Protein 8QK1 (pdb70)

InterPro domains:
  IPR015883 Beta-hexosaminidase, catalytic domain [PF00728] (193-340)
  IPR017853 Glycoside hydrolase superfamily [SSF51445] (142-452)
  IPR038901 Hexosaminidase D-like [PTHR21040] (105-615)

Organism: NCBI:txid6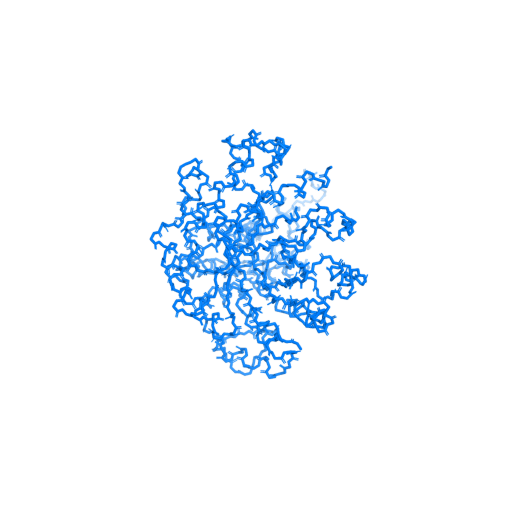8888

Radius of gyration: 25.42 Å; Cα contacts (8 Å, |Δi|>4): 767; chains: 1; bounding box: 53×48×82 Å

Nearest PDB structures (foldseek):
  8qk1-assembly1_A  TM=1.002E+00  e=2.068E-87  Trichuris suis
  5a6b-assembly1_B  TM=6.700E-01  e=1.310E-15  Streptococcus pneumoniae TIGR4
  2epo-assembly1_A  TM=6.679E-01  e=2.924E-15  Streptococcus gordonii
  2epn-assembly1_B  TM=6.528E-01  e=1.457E-14  Streptococcus gordonii
  2epm-assembly1_X-2  TM=6.244E-01  e=1.899E-12  Streptococcus gordonii

Sequence (456 aa):
FIPKRRIVHLDLKGAAPKPQHFRAFFEYFVRIGATGILIEWEDMFPYEGRLSDLRNGDAYSADDVRMILSTADQLRLEVIPLVQTIGHLEWLLKTHKFYSFRENPRNPQSVCVSNAEAVDLVLHLVDQVMAFHKDYGQFVHIGADEREDLLLRHIVNVSKHVKTKYGKNVLMWHDMIANIDASLAEKYDLKNLVEPVLWNYAEDLEAFLPMGIWETFSAMVPYMWGSSAFKGADSPTRYHSNVKHYLENHISWIKQMSTASEKFREFRGLIFTGWQRYDHFAVLCEFLPIGIPSLTVNMLTIRNGRFDASVNDQAISIMQCVTGSDVKGDLYGCRFPGSDIYHHVQLLHEKKGEIEKLLLQQSVQGWLSNIAIDYNMSSPWYMNLIVPDLMTYKNQMIELSLNIRQAMLEMFYENAVDEFLFTYVDPVINHLQRLLDRATAIQRRDEFPVRPFPIK

Secondary structure (DSSP, 8-state):
---SEEEEEEE-SSSPBPGGGHHHHHHHHHHTT--EEEEE-TT-S---GGGGGGS-TTPPPHHHHHHHHHHHHHTT-EEEEB--SSS--HHHHTSSTTGGGEEETTEEEEE-TT-HHHHHHHHHHHHHHHHHHGGG-SEEE------HHHHHHHHHHHHHHHHHHH--EEEEEGGGTSSS-HHHHHHTTGGGTEEEEEE---S-HHHHS-TTHHHHHHTT-SEEEEEEEEES-S-TT--S--HHHHHHHHHHHHHHHHHHGGGSSEEEEEEEEE-SBSSTTSPB---HHHHHHHHHHHHHHHHSSS--HHHHHHHHHHHT--SS--TTS---S--STTHHHHHHHHHHHHHHHHHHHHHHSHHHHHHSSHHHHHS--S-HHHHHHHHHHHHHHHHHHHHHHHHHHHHHHTTB-HHHHHHHHHHHTHHHHHHHHHHHHHHHHHHT----PPSP----

B-factor: mean 44.41, std 16.38, range [14.65, 124.6]

Solvent-accessible surface area: 19582 Å² total; per-residue (Å²): 90,72,0,122,39,31,2,0,0,7,8,5,18,9,8,6,5,56,21,124,37,3,86,41,1,0,81,7,0,68,122,0,17,9,34,0,0,0,0,5,3,10,15,6,1,21,10,116,60,113,2,39,109,12,98,56,84,59,27,3,52,52,122,30,0,50,81,0,1,47,9,0,82,117,35,133,5,97,1,4,2,5,8,13,0,19,7,35,0,3,8,0,0,86,64,164,80,4,92,86,20,25,75,66,72,202,52,21,78,38,1,37,24,79,47,79,87,0,13,68,2,0,32,92,1,0,34,31,2,0,52,58,1,91,109,58,16,94,10,0,0,1,0,5,17,142,200,44,50,66,45,0,46,6,0,27,65,0,0,122,42,0,68,114,124,35,67,22,30,0,0,0,2,24,45,21,2,25,141,25,105,57,77,35,2,113,124,35,55,2,75,86,19,5,8,0,0,1,54,24,37,22,78,68,0,136,72,148,24,87,185,34,16,10,102,57,0,32,77,17,5,17,47,0,0,0,0,0,0,0,4,4,16,43,28,59,72,52,20,20,18,47,10,49,24,2,3,75,0,0,70,16,0,21,65,24,0,60,75,0,30,110,59,12,173,44,5,17,0,0,0,0,0,1,25,2,33,85,39,24,126,26,50,1,0,3,2,13,0,2,2,0,0,2,0,0,0,0,0,7,0,1,98,72,24,155,46,46,79,60,2,17,84,92,0,9,76,25,0,65,11,98,128,53,48,62,2,102,38,98,11,109,47,17,151,15,27,12,19,96,4,15,86,33,0,42,60,0,74,91,30,29,33,62,3,96,56,15,32,134,102,156,27,12,98,47,79,6,30,104,75,0,40,103,73,55,37,19,37,38,156,54,0,70,75,1,21,72,64,0,33,68,44,31,86,68,0,70,106,16,17,118,45,0,85,126,12,0,57,121,12,0,47,114,100,11,0,57,44,1,10,154,41,8,0,50,64,27,26,93,88,0,65,38,10,18,70,79,0,42,23,0,62,176,79,129,144,75,57,134,192,132,33,124,99,223

Foldseek 3Di:
DFFPAEEEEDAPLDQHWDLVCLLQVLVLCVVLPHQAYEYEQQQQACDDDLQNVLHDPNHDDPVSLLVNLVSCVVSNHAYEYEAAQFFLNLSRCVDPSCCVQAPDSVDSTGGNLPPVVNSVVSLVVVVRVCVRCLVGHQEYEHEPPPVLLSVLVSQLVNQCSCCVPRVHAYEYEAPSPLPPDLVVLVVSPVQPGYEYEYEDAFLAVVVVPDPCSLVSVLSRHQEYEYEYELWAPPDQAAAAHQLVRSQSRLLNVLVVCVVNQPSHVGHNYYYHHHHQGNGSVGAGHYRPLRSLLNVSLSSLQSNVSHDDVVSQQVSQVSQPWDPDDGSNDDTHPGDGVLVQLNVLVVVLVVLVVVVVVLCVDPLCVVFVDPCCLPVVDGDLVSLVVNLVVLVVSLVVLVVSLVSNQVSSVVIGDPVNSVRCCVRRRVVSNVVSVSSSVSSVSSNVDDDDDDDDDDDD

Structure (mmCIF, N/CA/C/O backbone):
data_8QK1
#
_entry.id   8QK1
#
_cell.length_a   96.118
_cell.length_b   59.044
_cell.length_c   105.977
_cell.angle_alpha   90.000
_cell.angle_beta   114.486
_cell.angle_gamma   90.000
#
_symmetry.space_group_name_H-M   'C 1 2 1'
#
loop_
_entity.id
_entity.type
_entity.pdbx_description
1 polymer beta-N-acetylhexosaminidase
2 non-polymer 'ZINC ION'
3 water water
#
loop_
_atom_site.group_PDB
_atom_site.id
_atom_site.type_symbol
_atom_site.label_atom_id
_atom_site.label_alt_id
_atom_site.label_comp_id
_atom_site.label_asym_id
_atom_site.label_entity_id
_atom_site.label_seq_id
_atom_site.pdbx_PDB_ins_code
_atom_site.Cartn_x
_atom_site.Cartn_y
_atom_site.Cartn_z
_atom_site.occupancy
_atom_site.B_iso_or_equiv
_atom_site.auth_seq_id
_atom_site.auth_comp_id
_atom_site.auth_asym_id
_atom_site.auth_atom_id
_atom_site.pdbx_PDB_model_num
ATOM 1 N N . PHE A 1 54 ? -1.983 -26.175 33.242 1.000 48.946 54 PHE A N 1
ATOM 2 C CA . PHE A 1 54 ? -1.611 -24.982 34.061 1.000 60.099 54 PHE A CA 1
ATOM 3 C C . PHE A 1 54 ? -2.506 -23.781 33.789 1.000 59.631 54 PHE A C 1
ATOM 4 O O . PHE A 1 54 ? -2.507 -23.227 32.693 1.000 60.491 54 PHE A O 1
ATOM 12 N N . ILE A 1 55 ? -3.177 -23.325 34.840 1.000 52.207 55 ILE A N 1
ATOM 13 C CA . ILE A 1 55 ? -3.980 -22.136 34.722 1.000 56.335 55 ILE A CA 1
ATOM 14 C C . ILE A 1 55 ? -3.388 -21.094 35.654 1.000 52.566 55 ILE A C 1
ATOM 15 O O . ILE A 1 55 ? -3.248 -21.335 36.830 1.000 51.399 55 ILE A O 1
ATOM 20 N N . PRO A 1 56 ? -2.984 -19.918 35.148 1.000 50.605 56 PRO A N 1
ATOM 21 C CA . PRO A 1 56 ? -2.578 -18.835 36.016 1.000 48.042 56 PRO A CA 1
ATOM 22 C C . PRO A 1 56 ? -3.723 -18.419 36.927 1.000 42.406 56 PRO A C 1
ATOM 23 O O . PRO A 1 56 ? -4.865 -18.224 36.502 1.000 30.556 56 PRO A O 1
ATOM 27 N N . LYS A 1 57 ? -3.371 -18.260 38.199 1.000 43.663 57 LYS A N 1
ATOM 28 C CA . LYS A 1 57 ? -4.373 -17.948 39.193 1.000 50.256 57 LYS A CA 1
ATOM 29 C C . LYS A 1 57 ? -4.625 -16.458 39.192 1.000 53.284 57 LYS A C 1
ATOM 30 O O . LYS A 1 57 ? -5.717 -16.063 39.568 1.000 52.512 57 LYS A O 1
ATOM 36 N N . ARG A 1 58 ? -3.577 -15.675 38.857 1.000 53.067 58 ARG A N 1
ATOM 37 C CA . ARG A 1 58 ? -3.699 -14.240 38.666 1.000 41.986 58 ARG A CA 1
ATOM 38 C C . ARG A 1 58 ? -3.730 -13.937 37.172 1.000 39.272 58 ARG A C 1
ATOM 39 O O . ARG A 1 58 ? -2.779 -14.287 36.445 1.000 36.372 58 ARG A O 1
ATOM 47 N N . ARG A 1 59 ? -4.858 -13.341 36.737 1.000 37.257 59 ARG A N 1
ATOM 48 C CA . ARG A 1 59 ? -5.033 -12.947 35.346 1.000 38.997 59 ARG A CA 1
ATOM 49 C C . ARG A 1 59 ? -5.350 -11.455 35.294 1.000 37.371 59 ARG A C 1
ATOM 50 O O . ARG A 1 59 ? -6.477 -11.067 35.597 1.000 29.520 59 ARG A O 1
ATOM 58 N N . ILE A 1 60 ? -4.338 -10.640 34.929 1.000 36.114 60 ILE A N 1
ATOM 59 C CA . ILE A 1 60 ? -4.402 -9.192 35.118 1.000 33.049 60 ILE A CA 1
ATOM 60 C C . ILE A 1 60 ? -4.531 -8.466 33.771 1.000 37.746 60 ILE A C 1
ATOM 61 O O . ILE A 1 60 ? -3.729 -8.596 32.832 1.000 36.544 60 ILE A O 1
ATOM 66 N N . VAL A 1 61 ? -5.554 -7.616 33.710 1.000 32.638 61 VAL A N 1
ATOM 67 C CA . VAL A 1 61 ? -5.823 -6.830 32.526 1.000 32.962 61 VAL A CA 1
ATOM 68 C C . VAL A 1 61 ? -5.084 -5.490 32.598 1.000 33.250 61 VAL A C 1
ATOM 69 O O . VAL A 1 61 ? -5.479 -4.669 33.411 1.000 38.245 61 VAL A O 1
ATOM 73 N N . HIS A 1 62 ? -4.102 -5.221 31.726 1.000 27.675 62 HIS A N 1
ATOM 74 C CA . HIS A 1 62 ? -3.488 -3.900 31.690 1.000 29.794 62 HIS A CA 1
ATOM 75 C C . HIS A 1 62 ? -4.462 -2.777 31.275 1.000 30.145 62 HIS A C 1
ATOM 76 O O . HIS A 1 62 ? -5.183 -2.911 30.297 1.000 31.435 62 HIS A O 1
ATOM 83 N N . LEU A 1 63 ? -4.504 -1.667 32.037 1.000 25.834 63 LEU A N 1
ATOM 84 C CA . LEU A 1 63 ? -5.142 -0.434 31.603 1.000 28.579 63 LEU A CA 1
ATOM 85 C C . LEU A 1 63 ? -4.118 0.699 31.408 1.000 23.828 63 LEU A C 1
ATOM 86 O O . LEU A 1 63 ? -3.625 1.243 32.373 1.000 20.520 63 LEU A O 1
ATOM 91 N N . ASP A 1 64 ? -3.745 0.968 30.144 1.000 27.068 64 ASP A N 1
ATOM 92 C CA . ASP A 1 64 ? -2.781 1.982 29.727 1.000 25.209 64 ASP A CA 1
ATOM 93 C C . ASP A 1 64 ? -3.421 3.342 29.466 1.000 25.387 64 ASP A C 1
ATOM 94 O O . ASP A 1 64 ? -4.034 3.511 28.455 1.000 23.086 64 ASP A O 1
ATOM 99 N N . LEU A 1 65 ? -3.148 4.356 30.295 1.000 30.107 65 LEU A N 1
ATOM 100 C CA . LEU A 1 65 ? -3.857 5.629 30.219 1.000 27.380 65 LEU A CA 1
ATOM 101 C C . LEU A 1 65 ? -2.975 6.728 29.559 1.000 28.025 65 LEU A C 1
ATOM 102 O O . LEU A 1 65 ? -3.279 7.922 29.651 1.000 32.925 65 LEU A O 1
ATOM 107 N N . LYS A 1 66 ? -1.871 6.347 28.860 1.000 31.385 66 LYS A N 1
ATOM 108 C CA . LYS A 1 66 ? -1.027 7.272 28.068 1.000 30.361 66 LYS A CA 1
ATOM 109 C C . LYS A 1 66 ? -1.878 7.997 27.020 1.000 36.082 66 LYS A C 1
ATOM 110 O O . LYS A 1 66 ? -1.487 8.999 26.374 1.000 36.343 66 LYS A O 1
ATOM 116 N N . GLY A 1 67 ? -3.048 7.410 26.774 1.000 34.995 67 GLY A N 1
ATOM 117 C CA . GLY A 1 67 ? -4.015 8.020 25.873 1.000 38.226 67 GLY A CA 1
ATOM 118 C C . GLY A 1 67 ? -5.327 7.266 25.882 1.000 31.246 67 GLY A C 1
ATOM 119 O O . GLY A 1 67 ? -5.412 6.186 26.434 1.000 37.143 67 GLY A O 1
ATOM 120 N N . ALA A 1 68 ? -6.351 7.851 25.289 1.000 39.731 68 ALA A N 1
ATOM 121 C CA . ALA A 1 68 ? -7.702 7.278 25.218 1.000 36.963 68 ALA A CA 1
ATOM 122 C C . ALA A 1 68 ? -8.108 6.696 26.568 1.000 30.775 68 ALA A C 1
ATOM 123 O O . ALA A 1 68 ? -8.410 5.524 26.716 1.000 37.163 68 ALA A O 1
ATOM 125 N N . ALA A 1 69 ? -8.060 7.561 27.555 1.000 32.356 69 ALA A N 1
ATOM 126 C CA . ALA A 1 69 ? -8.277 7.219 28.949 1.000 30.433 69 ALA A CA 1
ATOM 127 C C . ALA A 1 69 ? -9.746 7.417 29.219 1.000 29.982 69 ALA A C 1
ATOM 128 O O . ALA A 1 69 ? -10.199 8.541 28.970 1.000 25.639 69 ALA A O 1
ATOM 130 N N . PRO A 1 70 ? -10.469 6.382 29.704 1.000 27.186 70 PRO A N 1
ATOM 131 C CA . PRO A 1 70 ? -11.923 6.471 29.800 1.000 29.652 70 PRO A CA 1
ATOM 132 C C . PRO A 1 70 ? -12.229 7.596 30.766 1.000 33.151 70 PRO A C 1
ATOM 133 O O . PRO A 1 70 ? -11.401 7.938 31.632 1.000 23.322 70 PRO A O 1
ATOM 137 N N . LYS A 1 71 ? -13.423 8.170 30.570 1.000 38.665 71 LYS A N 1
ATOM 138 C CA . LYS A 1 71 ? -14.035 9.004 31.579 1.000 37.709 71 LYS A CA 1
ATOM 139 C C . LYS A 1 71 ? -14.423 8.162 32.781 1.000 36.412 71 LYS A C 1
ATOM 140 O O . LYS A 1 71 ? -14.630 6.961 32.684 1.000 31.187 71 LYS A O 1
ATOM 146 N N . PRO A 1 72 ? -14.352 8.757 33.978 1.000 37.688 72 PRO A N 1
ATOM 147 C CA . PRO A 1 72 ? -14.272 7.974 35.205 1.000 35.167 72 PRO A CA 1
ATOM 148 C C . PRO A 1 72 ? -15.522 7.162 35.549 1.000 34.836 72 PRO A C 1
ATOM 149 O O . PRO A 1 72 ? -15.455 6.026 36.011 1.000 40.608 72 PRO A O 1
ATOM 153 N N . GLN A 1 73 ? -16.684 7.649 35.186 1.000 35.294 73 GLN A N 1
ATOM 154 C CA . GLN A 1 73 ? -17.887 6.895 35.519 1.000 37.461 73 GLN A CA 1
ATOM 155 C C . GLN A 1 73 ? -17.988 5.564 34.750 1.000 39.824 73 GLN A C 1
ATOM 156 O O . GLN A 1 73 ? -18.923 4.780 34.952 1.000 36.686 73 GLN A O 1
ATOM 162 N N . HIS A 1 74 ? -17.060 5.282 33.827 1.000 33.274 74 HIS A N 1
ATOM 163 C CA . HIS A 1 74 ? -17.229 4.110 33.000 1.000 26.576 74 HIS A CA 1
ATOM 164 C C . HIS A 1 74 ? -16.293 2.986 33.378 1.000 24.444 74 HIS A C 1
ATOM 165 O O . HIS A 1 74 ? -16.219 1.988 32.670 1.000 25.488 74 HIS A O 1
ATOM 172 N N . PHE A 1 75 ? -15.606 3.095 34.513 1.000 30.772 75 PHE A N 1
ATOM 173 C CA . PHE A 1 75 ? -14.717 2.005 34.865 1.000 28.700 75 PHE A CA 1
ATOM 174 C C . PHE A 1 75 ? -15.525 0.851 35.446 1.000 34.815 75 PHE A C 1
ATOM 175 O O . PHE A 1 75 ? -15.125 -0.301 35.305 1.000 44.940 75 PHE A O 1
ATOM 183 N N . ARG A 1 76 ? -16.661 1.149 36.096 1.000 37.291 76 ARG A N 1
ATOM 184 C CA . ARG A 1 76 ? -17.441 0.101 36.715 1.000 33.310 76 ARG A CA 1
ATOM 185 C C . ARG A 1 76 ? -17.856 -0.925 35.682 1.000 30.785 76 ARG A C 1
ATOM 186 O O . ARG A 1 76 ? -17.553 -2.115 35.828 1.000 25.635 76 ARG A O 1
ATOM 194 N N . ALA A 1 77 ? -18.481 -0.410 34.623 1.000 30.751 77 ALA A N 1
ATOM 195 C CA . ALA A 1 77 ? -18.850 -1.237 33.485 1.000 32.919 77 ALA A CA 1
ATOM 196 C C . ALA A 1 77 ? -17.688 -2.132 33.061 1.000 31.497 77 ALA A C 1
ATOM 197 O O . ALA A 1 77 ? -17.818 -3.335 32.921 1.000 31.891 77 ALA A O 1
ATOM 199 N N . PHE A 1 78 ? -16.513 -1.532 32.871 1.000 33.563 78 PHE A N 1
ATOM 200 C CA . PHE A 1 78 ? -15.370 -2.267 32.326 1.000 30.019 78 PHE A CA 1
ATOM 201 C C . PHE A 1 78 ? -14.981 -3.382 33.275 1.000 30.751 78 PHE A C 1
ATOM 202 O O . PHE A 1 78 ? -14.633 -4.488 32.851 1.000 29.162 78 PHE A O 1
ATOM 210 N N . PHE A 1 79 ? -14.939 -2.989 34.552 1.000 33.488 79 PHE A N 1
ATOM 211 C CA . PHE A 1 79 ? -14.480 -3.854 35.621 1.000 41.201 79 PHE A CA 1
ATOM 212 C C . PHE A 1 79 ? -15.412 -5.037 35.810 1.000 33.991 79 PHE A C 1
ATOM 213 O O . PHE A 1 79 ? -14.914 -6.148 35.914 1.000 31.440 79 PHE A O 1
ATOM 221 N N . GLU A 1 80 ? -16.719 -4.775 35.856 1.000 32.320 80 GLU A N 1
ATOM 222 C CA . GLU A 1 80 ? -17.743 -5.837 35.870 1.000 37.599 80 GLU A CA 1
ATOM 223 C C . GLU A 1 80 ? -17.582 -6.794 34.680 1.000 41.461 80 GLU A C 1
ATOM 224 O O . GLU A 1 80 ? -17.748 -8.010 34.859 1.000 42.698 80 GLU A O 1
ATOM 230 N N . TYR A 1 81 ? -17.206 -6.260 33.489 1.000 35.541 81 TYR A N 1
ATOM 231 C CA . TYR A 1 81 ? -16.978 -7.119 32.341 1.000 30.361 81 TYR A CA 1
ATOM 232 C C . TYR A 1 81 ? -15.720 -7.915 32.638 1.000 30.604 81 TYR A C 1
ATOM 233 O O . TYR A 1 81 ? -15.629 -9.106 32.319 1.000 33.811 81 TYR A O 1
ATOM 242 N N . PHE A 1 82 ? -14.787 -7.312 33.380 1.000 34.116 82 PHE A N 1
ATOM 243 C CA . PHE A 1 82 ? -13.520 -8.002 33.546 1.000 39.691 82 PHE A CA 1
ATOM 244 C C . PHE A 1 82 ? -13.708 -9.200 34.457 1.000 37.164 82 PHE A C 1
ATOM 245 O O . PHE A 1 82 ? -12.939 -10.143 34.347 1.000 46.182 82 PHE A O 1
ATOM 253 N N . VAL A 1 83 ? -14.666 -9.105 35.392 1.000 42.338 83 VAL A N 1
ATOM 254 C CA . VAL A 1 83 ? -15.035 -10.168 36.326 1.000 38.924 83 VAL A CA 1
ATOM 255 C C . VAL A 1 83 ? -15.758 -11.246 35.522 1.000 39.092 83 VAL A C 1
ATOM 256 O O . VAL A 1 83 ? -15.395 -12.401 35.594 1.000 38.145 83 VAL A O 1
ATOM 260 N N . ARG A 1 84 ? -16.630 -10.814 34.622 1.000 39.164 84 ARG A N 1
ATOM 261 C CA . ARG A 1 84 ? -17.504 -11.697 33.895 1.000 45.068 84 ARG A CA 1
ATOM 262 C C . ARG A 1 84 ? -16.709 -12.554 32.919 1.000 46.328 84 ARG A C 1
ATOM 263 O O . ARG A 1 84 ? -17.227 -13.567 32.455 1.000 48.020 84 ARG A O 1
ATOM 271 N N . ILE A 1 85 ? -15.438 -12.216 32.667 1.000 42.038 85 ILE A N 1
ATOM 272 C CA . ILE A 1 85 ? -14.623 -13.056 31.809 1.000 35.494 85 ILE A CA 1
ATOM 273 C C . ILE A 1 85 ? -13.551 -13.738 32.607 1.000 31.732 85 ILE A C 1
ATOM 274 O O . ILE A 1 85 ? -12.707 -14.387 32.027 1.000 45.538 85 ILE A O 1
ATOM 279 N N . GLY A 1 86 ? -13.518 -13.538 33.919 1.000 34.237 86 GLY A N 1
ATOM 280 C CA . GLY A 1 86 ? -12.572 -14.278 34.746 1.000 38.469 86 GLY A CA 1
ATOM 281 C C . GLY A 1 86 ? -11.192 -13.620 34.888 1.000 44.039 86 GLY A C 1
ATOM 282 O O . GLY A 1 86 ? -10.152 -14.277 34.912 1.000 46.424 86 GLY A O 1
ATOM 283 N N . ALA A 1 87 ? -11.180 -12.296 35.023 1.000 45.192 87 ALA A N 1
ATOM 284 C CA . ALA A 1 87 ? -9.968 -11.588 35.389 1.000 48.637 87 ALA A CA 1
ATOM 285 C C . ALA A 1 87 ? -9.932 -11.507 36.897 1.000 41.147 87 ALA A C 1
ATOM 286 O O . ALA A 1 87 ? -10.964 -11.270 37.503 1.000 42.592 87 ALA A O 1
ATOM 288 N N . THR A 1 88 ? -8.743 -11.606 37.469 1.000 36.252 88 THR A N 1
ATOM 289 C CA . THR A 1 88 ? -8.638 -11.509 38.913 1.000 36.580 88 THR A CA 1
ATOM 290 C C . THR A 1 88 ? -8.266 -10.091 39.333 1.000 39.876 88 THR A C 1
ATOM 291 O O . THR A 1 88 ? -8.333 -9.727 40.523 1.000 32.359 88 THR A O 1
ATOM 295 N N . GLY A 1 89 ? -7.822 -9.297 38.349 1.000 43.114 89 GLY A N 1
ATOM 296 C CA . GLY A 1 89 ? -7.211 -8.015 38.684 1.000 41.880 89 GLY A CA 1
ATOM 297 C C . GLY A 1 89 ? -6.853 -7.175 37.473 1.000 32.042 89 GLY A C 1
ATOM 298 O O . GLY A 1 89 ? -7.054 -7.567 36.334 1.000 32.139 89 GLY A O 1
ATOM 299 N N . ILE A 1 90 ? -6.299 -6.014 37.760 1.000 31.434 90 ILE A N 1
ATOM 300 C CA . ILE A 1 90 ? -5.991 -5.024 36.745 1.000 28.327 90 ILE A CA 1
ATOM 301 C C . ILE A 1 90 ? -4.674 -4.380 37.141 1.000 30.177 90 ILE A C 1
ATOM 302 O O . ILE A 1 90 ? -4.297 -4.293 38.346 1.000 24.678 90 ILE A O 1
ATOM 307 N N . LEU A 1 91 ? -4.097 -3.791 36.103 1.000 25.576 91 LEU A N 1
ATOM 308 C CA . LEU A 1 91 ? -2.800 -3.168 36.231 1.000 28.495 91 LEU A CA 1
ATOM 309 C C . LEU A 1 91 ? -2.954 -1.757 35.737 1.000 24.325 91 LEU A C 1
ATOM 310 O O . LEU A 1 91 ? -3.165 -1.604 34.572 1.000 30.859 91 LEU A O 1
ATOM 315 N N . ILE A 1 92 ? -2.862 -0.741 36.577 1.000 27.947 92 ILE A N 1
ATOM 316 C CA . ILE A 1 92 ? -3.240 0.575 36.113 1.000 28.131 92 ILE A CA 1
ATOM 317 C C . ILE A 1 92 ? -1.989 1.384 35.884 1.000 29.605 92 ILE A C 1
ATOM 318 O O . ILE A 1 92 ? -1.303 1.688 36.828 1.000 34.811 92 ILE A O 1
ATOM 323 N N . GLU A 1 93 ? -1.782 1.817 34.642 1.000 31.088 93 GLU A N 1
ATOM 324 C CA . GLU A 1 93 ? -0.728 2.751 34.318 1.000 31.476 93 GLU A CA 1
ATOM 325 C C . GLU A 1 93 ? -1.350 4.106 34.019 1.000 33.051 93 GLU A C 1
ATOM 326 O O . GLU A 1 93 ? -1.812 4.370 32.913 1.000 34.106 93 GLU A O 1
ATOM 332 N N . TRP A 1 94 ? -1.419 4.899 35.079 1.000 29.744 94 TRP A N 1
ATOM 333 C CA . TRP A 1 94 ? -1.976 6.230 35.097 1.000 30.248 94 TRP A CA 1
ATOM 334 C C . TRP A 1 94 ? -1.271 7.200 34.169 1.000 34.313 94 TRP A C 1
ATOM 335 O O . TRP A 1 94 ? -1.932 8.196 33.785 1.000 37.043 94 TRP A O 1
ATOM 346 N N . GLU A 1 95 ? 0.060 7.005 33.991 1.000 30.583 95 GLU A N 1
ATOM 347 C CA . GLU A 1 95 ? 0.921 7.956 33.278 1.000 32.649 95 GLU A CA 1
ATOM 348 C C . GLU A 1 95 ? 0.611 9.372 33.780 1.000 29.207 95 GLU A C 1
ATOM 349 O O . GLU A 1 95 ? 0.883 9.655 34.930 1.000 32.075 95 GLU A O 1
ATOM 355 N N . ASP A 1 96 ? 0.020 10.238 32.934 1.000 24.623 96 ASP A N 1
ATOM 356 C CA . ASP A 1 96 ? -0.152 11.643 33.215 1.000 26.887 96 ASP A CA 1
ATOM 357 C C . ASP A 1 96 ? -1.586 11.901 33.667 1.000 23.623 96 ASP A C 1
ATOM 358 O O . ASP A 1 96 ? -2.016 13.055 33.744 1.000 18.825 96 ASP A O 1
ATOM 363 N N . MET A 1 97 ? -2.342 10.836 33.955 1.000 27.225 97 MET A N 1
ATOM 364 C CA . MET A 1 97 ? -3.756 11.049 34.201 1.000 28.001 97 MET A CA 1
ATOM 365 C C . MET A 1 97 ? -4.065 11.034 35.690 1.000 32.469 97 MET A C 1
ATOM 366 O O . MET A 1 97 ? -5.151 11.444 36.087 1.000 28.257 97 MET A O 1
ATOM 371 N N . PHE A 1 98 ? -3.057 10.712 36.511 1.000 30.101 98 PHE A N 1
ATOM 372 C CA . PHE A 1 98 ? -3.241 10.713 37.959 1.000 33.823 98 PHE A CA 1
ATOM 373 C C . PHE A 1 98 ? -3.356 12.125 38.534 1.000 35.622 98 PHE A C 1
ATOM 374 O O . PHE A 1 98 ? -2.698 13.056 38.074 1.000 36.707 98 PHE A O 1
ATOM 382 N N . PRO A 1 99 ? -4.097 12.316 39.647 1.000 36.765 99 PRO A N 1
ATOM 383 C CA . PRO A 1 99 ? -4.137 13.615 40.338 1.000 34.817 99 PRO A CA 1
ATOM 384 C C . PRO A 1 99 ? -2.821 13.917 41.048 1.000 31.125 99 PRO A C 1
ATOM 385 O O . PRO A 1 99 ? -2.740 13.838 42.237 1.000 32.354 99 PRO A O 1
ATOM 389 N N . TYR A 1 100 ? -1.748 14.159 40.310 1.000 39.435 100 TYR A N 1
ATOM 390 C CA . TYR A 1 100 ? -0.467 14.446 40.932 1.000 37.609 100 TYR A CA 1
ATOM 391 C C . TYR A 1 100 ? -0.484 15.797 41.652 1.000 35.807 100 TYR A C 1
ATOM 392 O O . TYR A 1 100 ? -1.279 16.684 41.312 1.000 34.799 100 TYR A O 1
ATOM 401 N N . GLU A 1 101 ? 0.377 15.920 42.678 1.000 30.352 101 GLU A N 1
ATOM 402 C CA . GLU A 1 101 ? 0.412 17.129 43.486 1.000 40.316 101 GLU A CA 1
ATOM 403 C C . GLU A 1 101 ? 1.842 17.539 43.815 1.000 46.059 101 GLU A C 1
ATOM 404 O O . GLU A 1 101 ? 2.799 16.800 43.522 1.000 35.404 101 GLU A O 1
ATOM 410 N N . GLY A 1 102 ? 1.949 18.736 44.418 1.000 42.214 102 GLY A N 1
ATOM 411 C CA . GLY A 1 102 ? 3.244 19.335 44.650 1.000 39.952 102 GLY A CA 1
ATOM 412 C C . GLY A 1 102 ? 3.954 19.629 43.343 1.000 35.623 102 GLY A C 1
ATOM 413 O O . GLY A 1 102 ? 3.307 20.206 42.471 1.000 39.644 102 GLY A O 1
ATOM 414 N N . ARG A 1 103 ? 5.227 19.170 43.248 1.000 34.291 103 ARG A N 1
ATOM 415 C CA . ARG A 1 103 ? 6.121 19.421 42.122 1.000 41.757 103 ARG A CA 1
ATOM 416 C C . ARG A 1 103 ? 5.687 18.720 40.820 1.000 42.097 103 ARG A C 1
ATOM 417 O O . ARG A 1 103 ? 6.186 19.038 39.746 1.000 44.353 103 ARG A O 1
ATOM 425 N N . LEU A 1 104 ? 4.752 17.766 40.913 1.000 45.565 104 LEU A N 1
ATOM 426 C CA . LEU A 1 104 ? 4.359 16.944 39.788 1.000 36.415 104 LEU A CA 1
ATOM 427 C C . LEU A 1 104 ? 3.041 17.438 39.229 1.000 34.259 104 LEU A C 1
ATOM 428 O O . LEU A 1 104 ? 2.633 16.964 38.177 1.000 32.690 104 LEU A O 1
ATOM 433 N N . SER A 1 105 ? 2.427 18.409 39.926 1.000 35.851 105 SER A N 1
ATOM 434 C CA . SER A 1 105 ? 1.108 18.936 39.571 1.000 44.791 105 SER A CA 1
ATOM 435 C C . SER A 1 105 ? 1.124 19.451 38.133 1.000 44.029 105 SER A C 1
ATOM 436 O O . SER A 1 105 ? 0.089 19.515 37.497 1.000 41.480 105 SER A O 1
ATOM 439 N N . ASP A 1 106 ? 2.312 19.880 37.672 1.000 50.403 106 ASP A N 1
ATOM 440 C CA . ASP A 1 106 ? 2.456 20.684 36.473 1.000 47.369 106 ASP A CA 1
ATOM 441 C C . ASP A 1 106 ? 2.554 19.751 35.268 1.000 49.153 106 ASP A C 1
ATOM 442 O O . ASP A 1 106 ? 2.168 20.110 34.163 1.000 47.691 106 ASP A O 1
ATOM 447 N N . LEU A 1 107 ? 3.044 18.535 35.483 1.000 41.070 107 LEU A N 1
ATOM 448 C CA . LEU A 1 107 ? 3.137 17.591 34.401 1.000 34.404 107 LEU A CA 1
ATOM 449 C C . LEU A 1 107 ? 1.934 16.672 34.330 1.000 42.570 107 LEU A C 1
ATOM 450 O O . LEU A 1 107 ? 2.065 15.580 33.789 1.000 54.271 107 LEU A O 1
ATOM 455 N N . ARG A 1 108 ? 0.751 17.193 34.717 1.000 45.615 108 ARG A N 1
ATOM 456 C CA . ARG A 1 108 ? -0.507 16.465 34.634 1.000 39.999 108 ARG A CA 1
ATOM 457 C C . ARG A 1 108 ? -1.294 16.753 33.372 1.000 42.975 108 ARG A C 1
ATOM 458 O O . ARG A 1 108 ? -1.617 17.885 33.076 1.000 46.746 108 ARG A O 1
ATOM 466 N N . ASN A 1 109 ? -1.773 15.707 32.717 1.000 39.223 109 ASN A N 1
ATOM 467 C CA . ASN A 1 109 ? -2.771 15.927 31.702 1.000 28.895 109 ASN A CA 1
ATOM 468 C C . ASN A 1 109 ? -3.845 16.871 32.212 1.000 30.413 109 ASN A C 1
ATOM 469 O O . ASN A 1 109 ? -4.320 16.805 33.349 1.000 35.850 109 ASN A O 1
ATOM 474 N N . GLY A 1 110 ? -4.256 17.733 31.300 1.000 33.246 110 GLY A N 1
ATOM 475 C CA . GLY A 1 110 ? -5.307 18.700 31.536 1.000 32.107 110 GLY A CA 1
ATOM 476 C C . GLY A 1 110 ? -6.642 18.054 31.857 1.000 38.795 110 GLY A C 1
ATOM 477 O O . GLY A 1 110 ? -7.487 18.705 32.466 1.000 41.247 110 GLY A O 1
ATOM 478 N N . ASP A 1 111 ? -6.827 16.786 31.435 1.000 45.030 111 ASP A N 1
ATOM 479 C CA . ASP A 1 111 ? -8.096 16.080 31.614 1.000 38.100 111 ASP A CA 1
ATOM 480 C C . ASP A 1 111 ? -7.951 15.045 32.716 1.000 34.103 111 ASP A C 1
ATOM 481 O O . ASP A 1 111 ? -8.727 14.080 32.737 1.000 24.766 111 ASP A O 1
ATOM 486 N N . ALA A 1 112 ? -6.930 15.305 33.568 1.000 33.432 112 ALA A N 1
ATOM 487 C CA . ALA A 1 112 ? -6.432 14.370 34.564 1.000 29.329 112 ALA A CA 1
ATOM 488 C C . ALA A 1 112 ? -7.560 14.063 35.538 1.000 25.267 112 ALA A C 1
ATOM 489 O O . ALA A 1 112 ? -8.410 14.899 35.800 1.000 32.829 112 ALA A O 1
ATOM 491 N N . TYR A 1 113 ? -7.506 12.866 36.092 1.000 25.407 113 TYR A N 1
ATOM 492 C CA . TYR A 1 113 ? -8.489 12.368 37.032 1.000 28.176 113 TYR A CA 1
ATOM 493 C C . TYR A 1 113 ? -8.338 13.018 38.411 1.000 31.585 113 TYR A C 1
ATOM 494 O O . TYR A 1 113 ? -7.238 13.103 38.946 1.000 34.227 113 TYR A O 1
ATOM 503 N N . SER A 1 114 ? -9.476 13.357 39.051 1.000 36.815 114 SER A N 1
ATOM 504 C CA . SER A 1 114 ? -9.475 13.879 40.410 1.000 33.844 114 SER A CA 1
ATOM 505 C C . SER A 1 114 ? -9.135 12.787 41.410 1.000 32.575 114 SER A C 1
ATOM 506 O O . SER A 1 114 ? -9.327 11.590 41.170 1.000 28.561 114 SER A O 1
ATOM 509 N N . ALA A 1 115 ? -8.620 13.266 42.541 1.000 37.546 115 ALA A N 1
ATOM 510 C CA . ALA A 1 115 ? -8.611 12.501 43.782 1.000 36.696 115 ALA A CA 1
ATOM 511 C C . ALA A 1 115 ? -9.931 11.708 44.043 1.000 31.045 115 ALA A C 1
ATOM 512 O O . ALA A 1 115 ? -9.918 10.479 44.298 1.000 25.372 115 ALA A O 1
ATOM 514 N N . ASP A 1 116 ? -11.100 12.354 43.937 1.000 32.087 116 ASP A N 1
ATOM 515 C CA . ASP A 1 116 ? -12.375 11.691 44.212 1.000 31.240 116 ASP A CA 1
ATOM 516 C C . ASP A 1 116 ? -12.609 10.603 43.181 1.000 32.507 116 ASP A C 1
ATOM 517 O O . ASP A 1 116 ? -13.011 9.511 43.553 1.000 41.660 116 ASP A O 1
ATOM 522 N N . ASP A 1 117 ? -12.174 10.827 41.938 1.000 33.147 117 ASP A N 1
ATOM 523 C CA . ASP A 1 117 ? -12.257 9.774 40.934 1.000 33.042 117 ASP A CA 1
ATOM 524 C C . ASP A 1 117 ? -11.371 8.584 41.261 1.000 31.188 117 ASP A C 1
ATOM 525 O O . ASP A 1 117 ? -11.831 7.437 41.227 1.000 43.617 117 ASP A O 1
ATOM 530 N N . VAL A 1 118 ? -10.086 8.826 41.471 1.000 26.594 118 VAL A N 1
ATOM 531 C CA . VAL A 1 118 ? -9.180 7.719 41.740 1.000 30.717 118 VAL A CA 1
ATOM 532 C C . VAL A 1 118 ? -9.683 6.877 42.939 1.000 39.467 118 VAL A C 1
ATOM 533 O O . VAL A 1 118 ? -9.606 5.643 42.905 1.000 39.717 118 VAL A O 1
ATOM 537 N N . ARG A 1 119 ? -10.199 7.531 44.010 1.000 45.942 119 ARG A N 1
ATOM 538 C CA . ARG A 1 119 ? -10.625 6.838 45.226 1.000 45.406 119 ARG A CA 1
ATOM 539 C C . ARG A 1 119 ? -11.833 5.973 44.869 1.000 41.873 119 ARG A C 1
ATOM 540 O O . ARG A 1 119 ? -12.003 4.887 45.411 1.000 37.363 119 ARG A O 1
ATOM 542 N N . MET A 1 120 ? -12.636 6.409 43.896 1.000 34.665 120 MET A N 1
ATOM 543 C CA . MET A 1 120 ? -13.857 5.684 43.557 1.000 33.517 120 MET A CA 1
ATOM 544 C C . MET A 1 120 ? -13.514 4.526 42.609 1.000 30.398 120 MET A C 1
ATOM 545 O O . MET A 1 120 ? -14.170 3.474 42.543 1.000 36.366 120 MET A O 1
ATOM 550 N N . ILE A 1 121 ? -12.453 4.714 41.859 1.000 27.445 121 ILE A N 1
ATOM 551 C CA . ILE A 1 121 ? -12.086 3.694 40.908 1.000 30.203 121 ILE A CA 1
ATOM 552 C C . ILE A 1 121 ? -11.606 2.499 41.692 1.000 28.715 121 ILE A C 1
ATOM 553 O O . ILE A 1 121 ? -11.953 1.367 41.371 1.000 37.882 121 ILE A O 1
ATOM 558 N N . LEU A 1 122 ? -10.820 2.761 42.730 1.000 33.358 122 LEU A N 1
ATOM 559 C CA . LEU A 1 122 ? -10.122 1.669 43.398 1.000 36.696 122 LEU A CA 1
ATOM 560 C C . LEU A 1 122 ? -11.084 0.920 44.304 1.000 31.781 122 LEU A C 1
ATOM 561 O O . LEU A 1 122 ? -10.942 -0.298 44.466 1.000 33.879 122 LEU A O 1
ATOM 566 N N . SER A 1 123 ? -12.059 1.678 44.827 1.000 34.780 123 SER A N 1
ATOM 567 C CA . SER A 1 123 ? -13.135 1.184 45.695 1.000 37.151 123 SER A CA 1
ATOM 568 C C . SER A 1 123 ? -13.974 0.237 44.870 1.000 34.742 123 SER A C 1
ATOM 569 O O . SER A 1 123 ? -14.327 -0.847 45.367 1.000 27.390 123 SER A O 1
ATOM 572 N N . THR A 1 124 ? -14.233 0.679 43.609 1.000 30.322 124 THR A N 1
ATOM 573 C CA . THR A 1 124 ? -15.101 -0.101 42.751 1.000 30.008 124 THR A CA 1
ATOM 574 C C . THR A 1 124 ? -14.384 -1.394 42.371 1.000 34.734 124 THR A C 1
ATOM 575 O O . THR A 1 124 ? -14.891 -2.514 42.460 1.000 36.549 124 THR A O 1
ATOM 579 N N . ALA A 1 125 ? -13.114 -1.253 42.053 1.000 38.853 125 ALA A N 1
ATOM 580 C CA . ALA A 1 125 ? -12.292 -2.429 41.861 1.000 38.909 125 ALA A CA 1
ATOM 581 C C . ALA A 1 125 ? -12.386 -3.340 43.076 1.000 40.912 125 ALA A C 1
ATOM 582 O O . ALA A 1 125 ? -12.564 -4.545 42.921 1.000 38.903 125 ALA A O 1
ATOM 584 N N . ASP A 1 126 ? -12.155 -2.771 44.265 1.000 34.130 126 ASP A N 1
ATOM 585 C CA . ASP A 1 126 ? -12.153 -3.585 45.465 1.000 38.172 126 ASP A CA 1
ATOM 586 C C . ASP A 1 126 ? -13.495 -4.295 45.659 1.000 40.682 126 ASP A C 1
ATOM 587 O O . ASP A 1 126 ? -13.520 -5.519 45.819 1.000 43.342 126 ASP A O 1
ATOM 592 N N . GLN A 1 127 ? -14.598 -3.543 45.589 1.000 30.338 127 GLN A N 1
ATOM 593 C CA . GLN A 1 127 ? -15.894 -4.125 45.828 1.000 29.224 127 GLN A CA 1
ATOM 594 C C . GLN A 1 127 ? -16.185 -5.253 44.845 1.000 37.519 127 GLN A C 1
ATOM 595 O O . GLN A 1 127 ? -16.965 -6.135 45.208 1.000 41.379 127 GLN A O 1
ATOM 601 N N . LEU A 1 128 ? -15.562 -5.267 43.639 1.000 38.221 128 LEU A N 1
ATOM 602 C CA . LEU A 1 128 ? -15.870 -6.283 42.636 1.000 34.194 128 LEU A CA 1
ATOM 603 C C . LEU A 1 128 ? -14.880 -7.423 42.796 1.000 32.704 128 LEU A C 1
ATOM 604 O O . LEU A 1 128 ? -14.811 -8.326 41.969 1.000 42.029 128 LEU A O 1
ATOM 609 N N . ARG A 1 129 ? -14.099 -7.369 43.871 1.000 37.984 129 ARG A N 1
ATOM 610 C CA . ARG A 1 129 ? -13.107 -8.408 44.157 1.000 45.390 129 ARG A CA 1
ATOM 611 C C . ARG A 1 129 ? -12.126 -8.468 42.993 1.000 37.011 129 ARG A C 1
ATOM 612 O O . ARG A 1 129 ? -11.883 -9.540 42.477 1.000 40.732 129 ARG A O 1
ATOM 616 N N . LEU A 1 130 ? -11.596 -7.290 42.596 1.000 35.855 130 LEU A N 1
ATOM 617 C CA . LEU A 1 130 ? -10.520 -7.169 41.621 1.000 31.694 130 LEU A CA 1
ATOM 618 C C . LEU A 1 130 ? -9.279 -6.563 42.285 1.000 30.181 130 LEU A C 1
ATOM 619 O O . LEU A 1 130 ? -9.285 -5.467 42.850 1.000 26.755 130 LEU A O 1
ATOM 624 N N . GLU A 1 131 ? -8.201 -7.331 42.226 1.000 29.086 131 GLU A N 1
ATOM 625 C CA . GLU A 1 131 ? -6.923 -6.842 42.682 1.000 31.831 131 GLU A CA 1
ATOM 626 C C . GLU A 1 131 ? -6.484 -5.650 41.803 1.000 32.737 131 GLU A C 1
ATOM 627 O O . GLU A 1 131 ? -6.740 -5.630 40.587 1.000 28.094 131 GLU A O 1
ATOM 633 N N . VAL A 1 132 ? -5.784 -4.675 42.422 1.000 28.939 132 VAL A N 1
ATOM 634 C CA . VAL A 1 132 ? -5.186 -3.560 41.703 1.000 31.274 132 VAL A CA 1
ATOM 635 C C . VAL A 1 132 ? -3.671 -3.494 41.836 1.000 29.771 132 VAL A C 1
ATOM 636 O O . VAL A 1 132 ? -3.134 -3.222 42.925 1.000 45.815 132 VAL A O 1
ATOM 640 N N . ILE A 1 133 ? -2.992 -3.674 40.713 1.000 22.081 133 ILE A N 1
ATOM 641 C CA . ILE A 1 133 ? -1.555 -3.428 40.732 1.000 24.877 133 ILE A CA 1
ATOM 642 C C . ILE A 1 133 ? -1.228 -2.141 40.031 1.000 22.822 133 ILE A C 1
ATOM 643 O O . ILE A 1 133 ? -1.491 -2.064 38.854 1.000 28.026 133 ILE A O 1
ATOM 648 N N . PRO A 1 134 ? -0.728 -1.083 40.688 1.000 27.763 134 PRO A N 1
ATOM 649 C CA . PRO A 1 134 ? -0.215 0.112 39.990 1.000 24.739 134 PRO A CA 1
ATOM 650 C C . P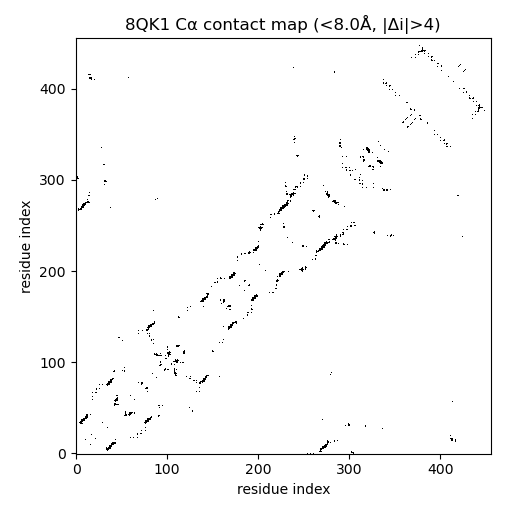RO A 1 134 ? 1.020 -0.172 39.143 1.000 27.677 134 PRO A C 1
ATOM 651 O O . PRO A 1 134 ? 1.840 -1.009 39.525 1.000 30.585 134 PRO A O 1
ATOM 655 N N . LEU A 1 135 ? 1.117 0.463 37.959 1.000 33.319 135 LEU A N 1
ATOM 656 C CA . LEU A 1 135 ? 2.359 0.453 37.206 1.000 34.406 135 LEU A CA 1
ATOM 657 C C . LEU A 1 135 ? 2.940 1.849 37.264 1.000 33.308 135 LEU A C 1
ATOM 658 O O . LEU A 1 135 ? 2.279 2.795 36.817 1.000 38.389 135 LEU A O 1
ATOM 663 N N . VAL A 1 136 ? 4.117 1.972 37.873 1.000 27.667 136 VAL A N 1
ATOM 664 C CA . VAL A 1 136 ? 4.796 3.263 37.863 1.000 32.732 136 VAL A CA 1
ATOM 665 C C . VAL A 1 136 ? 6.185 3.138 37.261 1.000 33.756 136 VAL A C 1
ATOM 666 O O . VAL A 1 136 ? 7.050 2.373 37.739 1.000 24.237 136 VAL A O 1
ATOM 670 N N . GLN A 1 137 ? 6.411 3.941 36.218 1.000 34.880 137 GLN A N 1
ATOM 671 C CA . GLN A 1 137 ? 7.692 3.837 35.537 1.000 32.855 137 GLN A CA 1
ATOM 672 C C . GLN A 1 137 ? 8.711 4.551 36.410 1.000 31.446 137 GLN A C 1
ATOM 673 O O . GLN A 1 137 ? 8.430 5.642 36.890 1.000 32.715 137 GLN A O 1
ATOM 679 N N . THR A 1 138 ? 9.852 3.901 36.623 1.000 32.475 138 THR A N 1
ATOM 680 C CA . THR A 1 138 ? 10.801 4.373 37.606 1.000 39.298 138 THR A CA 1
ATOM 681 C C . THR A 1 138 ? 12.171 4.652 37.000 1.000 39.369 138 THR A C 1
ATOM 682 O O . THR A 1 138 ? 12.986 5.241 37.704 1.000 49.328 138 THR A O 1
ATOM 686 N N . ILE A 1 139 ? 12.457 4.200 35.773 1.000 39.105 139 ILE A N 1
ATOM 687 C CA . ILE A 1 139 ? 13.729 4.533 35.120 1.000 40.708 139 ILE A CA 1
ATOM 688 C C . ILE A 1 139 ? 13.472 5.190 33.765 1.000 44.831 139 ILE A C 1
ATOM 689 O O . ILE A 1 139 ? 13.906 6.316 33.538 1.000 47.238 139 ILE A O 1
ATOM 694 N N . GLY A 1 140 ? 12.787 4.440 32.881 1.000 48.489 140 GLY A N 1
ATOM 695 C CA . GLY A 1 140 ? 12.450 4.873 31.542 1.000 44.715 140 GLY A CA 1
ATOM 696 C C . GLY A 1 140 ? 10.944 5.012 31.312 1.000 42.156 140 GLY A C 1
ATOM 697 O O . GLY A 1 140 ? 10.133 4.796 32.221 1.000 36.571 140 GLY A O 1
ATOM 698 N N . HIS A 1 141 ? 10.627 5.406 30.067 1.000 34.465 141 HIS A N 1
ATOM 699 C CA . HIS A 1 141 ? 9.275 5.672 29.589 1.000 35.520 141 HIS A CA 1
ATOM 700 C C . HIS A 1 141 ? 8.685 6.785 30.446 1.000 39.244 141 HIS A C 1
ATOM 701 O O . HIS A 1 141 ? 7.517 6.690 30.821 1.000 42.280 141 HIS A O 1
ATOM 708 N N . LEU A 1 142 ? 9.501 7.825 30.731 1.000 36.573 142 LEU A N 1
ATOM 709 C CA . LEU A 1 142 ? 9.080 8.925 31.581 1.000 33.544 142 LEU A CA 1
ATOM 710 C C . LEU A 1 142 ? 8.932 10.217 30.794 1.000 31.710 142 LEU A C 1
ATOM 711 O O . LEU A 1 142 ? 8.783 11.307 31.404 1.000 34.815 142 LEU A O 1
ATOM 716 N N . GLU A 1 143 ? 8.742 10.062 29.476 1.000 26.398 143 GLU A N 1
ATOM 717 C CA . GLU A 1 143 ? 8.499 11.221 28.623 1.000 25.052 143 GLU A CA 1
ATOM 718 C C . GLU A 1 143 ? 7.472 12.179 29.233 1.000 27.234 143 GLU A C 1
ATOM 719 O O . GLU A 1 143 ? 7.587 13.403 29.135 1.000 43.307 143 GLU A O 1
ATOM 725 N N . TRP A 1 144 ? 6.460 11.645 29.897 1.000 27.775 144 TRP A N 1
ATOM 726 C CA . TRP A 1 144 ? 5.352 12.462 30.341 1.000 27.203 144 TRP A CA 1
ATOM 727 C C . TRP A 1 144 ? 5.828 13.364 31.463 1.000 30.716 144 TRP A C 1
ATOM 728 O O . TRP A 1 144 ? 5.178 14.383 31.772 1.000 22.757 144 TRP A O 1
ATOM 739 N N . LEU A 1 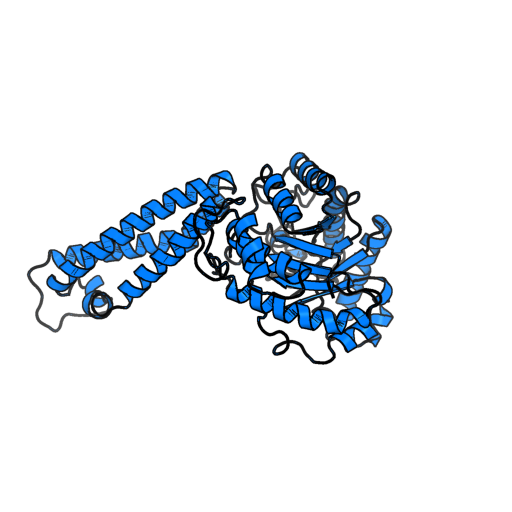145 ? 6.912 12.915 32.107 1.000 27.516 145 LEU A N 1
ATOM 740 C CA . LEU A 1 145 ? 7.419 13.677 33.234 1.000 35.667 145 LEU A CA 1
ATOM 741 C C . LEU A 1 145 ? 8.552 14.647 32.850 1.000 38.745 145 LEU A C 1
ATOM 742 O O . LEU A 1 145 ? 8.531 15.814 33.260 1.000 39.473 145 LEU A O 1
ATOM 747 N N . LEU A 1 146 ? 9.525 14.168 32.072 1.000 33.865 146 LEU A N 1
ATOM 748 C CA . LEU A 1 146 ? 10.763 14.885 31.834 1.000 37.747 146 LEU A CA 1
ATOM 749 C C . LEU A 1 146 ? 10.754 15.762 30.563 1.000 39.817 146 LEU A C 1
ATOM 750 O O . LEU A 1 146 ? 11.781 16.248 30.128 1.000 45.176 146 LEU A O 1
ATOM 755 N N . LYS A 1 147 ? 9.627 15.976 29.912 1.000 46.413 147 LYS A N 1
ATOM 756 C CA . LYS A 1 147 ? 9.664 16.517 28.569 1.000 40.627 147 LYS A CA 1
ATOM 757 C C . LYS A 1 147 ? 9.456 18.022 28.602 1.000 37.837 147 LYS A C 1
ATOM 758 O O . LYS A 1 147 ? 9.499 18.624 27.547 1.000 45.197 147 LYS A O 1
ATOM 764 N N . THR A 1 148 ? 9.088 18.609 29.742 1.000 39.626 148 THR A N 1
ATOM 765 C CA . THR A 1 148 ? 9.010 20.062 29.804 1.000 39.106 148 THR A CA 1
ATOM 766 C C . THR A 1 148 ? 10.371 20.571 30.234 1.000 41.786 148 THR A C 1
ATOM 767 O O . THR A 1 148 ? 11.334 19.798 30.223 1.000 36.688 148 THR A O 1
ATOM 771 N N . HIS A 1 149 ? 10.431 21.872 30.532 1.000 50.810 149 HIS A N 1
ATOM 772 C CA . HIS A 1 149 ? 11.648 22.487 31.050 1.000 61.617 149 HIS A CA 1
ATOM 773 C C . HIS A 1 149 ? 11.970 21.897 32.422 1.000 59.120 149 HIS A C 1
ATOM 774 O O . HIS A 1 149 ? 13.139 21.599 32.691 1.000 56.775 149 HIS A O 1
ATOM 781 N N . LYS A 1 150 ? 10.894 21.658 33.196 1.000 53.996 150 LYS A N 1
ATOM 782 C CA . LYS A 1 150 ? 10.921 21.443 34.631 1.000 51.677 150 LYS A CA 1
ATOM 783 C C . LYS A 1 150 ? 11.928 20.379 35.052 1.000 46.869 150 LYS A C 1
ATOM 784 O O . LYS A 1 150 ? 12.623 20.561 36.041 1.000 50.870 150 LYS A O 1
ATOM 790 N N . PHE A 1 151 ? 12.000 19.264 34.337 1.000 43.293 151 PHE A N 1
ATOM 791 C CA . PHE A 1 151 ? 12.857 18.213 34.828 1.000 48.990 151 PHE A CA 1
ATOM 792 C C . PHE A 1 151 ? 13.893 17.885 33.757 1.000 60.445 151 PHE A C 1
ATOM 793 O O . PHE A 1 151 ? 14.563 16.840 33.793 1.000 51.944 151 PHE A O 1
ATOM 801 N N . TYR A 1 152 ? 14.083 18.862 32.862 1.000 63.208 152 TYR A N 1
ATOM 802 C CA . TYR A 1 152 ? 15.016 18.717 31.769 1.000 60.788 152 TYR A CA 1
ATOM 803 C C . TYR A 1 152 ? 16.321 18.219 32.371 1.000 58.565 152 TYR A C 1
ATOM 804 O O . TYR A 1 152 ? 16.979 17.337 31.788 1.000 55.865 152 TYR A O 1
ATOM 813 N N . SER A 1 153 ? 16.654 18.789 33.548 1.000 56.687 153 SER A N 1
ATOM 814 C CA . SER A 1 153 ? 17.976 18.613 34.136 1.000 48.043 153 SER A CA 1
ATOM 815 C C . SER A 1 153 ? 18.171 17.154 34.550 1.000 51.215 153 SER A C 1
ATOM 816 O O . SER A 1 153 ? 19.324 16.699 34.689 1.000 38.522 153 SER A O 1
ATOM 819 N N . PHE A 1 154 ? 17.018 16.447 34.720 1.000 48.243 154 PHE A N 1
ATOM 820 C CA . PHE A 1 154 ? 16.989 15.110 35.291 1.000 43.900 154 PHE A CA 1
ATOM 821 C C . PHE A 1 154 ? 17.228 13.994 34.277 1.000 39.917 154 PHE A C 1
ATOM 822 O O . PHE A 1 154 ? 17.493 12.851 34.706 1.000 34.976 154 PHE A O 1
ATOM 830 N N . ARG A 1 155 ? 17.225 14.332 32.975 1.000 31.746 155 ARG A N 1
ATOM 831 C CA . ARG A 1 155 ? 17.274 13.325 31.926 1.000 34.740 155 ARG A CA 1
ATOM 832 C C . ARG A 1 155 ? 18.642 12.654 31.819 1.000 34.254 155 ARG A C 1
ATOM 833 O O . ARG A 1 155 ? 19.644 13.335 31.857 1.000 49.649 155 ARG A O 1
ATOM 841 N N . GLU A 1 156 ? 18.686 11.351 31.527 1.000 37.534 156 GLU A N 1
ATOM 842 C CA . GLU A 1 156 ? 19.937 10.646 31.214 1.000 44.241 156 GLU A CA 1
ATOM 843 C C . GLU A 1 156 ? 20.693 11.380 30.112 1.000 50.080 156 GLU A C 1
ATOM 844 O O . GLU A 1 156 ? 21.890 11.607 30.234 1.000 53.182 156 GLU A O 1
ATOM 850 N N . ASN A 1 157 ? 19.995 11.675 29.014 1.000 49.177 157 ASN A N 1
ATOM 851 C CA . ASN A 1 157 ? 20.542 12.399 27.882 1.000 47.538 157 ASN A CA 1
ATOM 852 C C . ASN A 1 157 ? 19.678 13.641 27.699 1.000 42.562 157 ASN A C 1
ATOM 853 O O . ASN A 1 157 ? 18.459 13.558 27.703 1.000 49.970 157 ASN A O 1
ATOM 858 N N . PRO A 1 158 ? 20.256 14.861 27.622 1.000 49.226 158 PRO A N 1
ATOM 859 C CA . PRO A 1 158 ? 19.424 16.064 27.714 1.000 44.758 158 PRO A CA 1
ATOM 860 C C . PRO A 1 158 ? 18.466 16.222 26.547 1.000 49.430 158 PRO A C 1
ATOM 861 O O . PRO A 1 158 ? 17.566 17.038 26.598 1.000 50.022 158 PRO A O 1
ATOM 865 N N . ARG A 1 159 ? 18.664 15.433 25.493 1.000 53.567 159 ARG A N 1
ATOM 866 C CA . ARG A 1 159 ? 17.808 15.543 24.326 1.000 58.242 159 ARG A CA 1
ATOM 867 C C . ARG A 1 159 ? 16.629 14.588 24.415 1.000 60.979 159 ARG A C 1
ATOM 868 O O . ARG A 1 159 ? 15.621 14.880 23.795 1.000 55.981 159 ARG A O 1
ATOM 876 N N . ASN A 1 160 ? 16.794 13.478 25.153 1.000 56.234 160 ASN A N 1
ATOM 877 C CA . ASN A 1 160 ? 15.802 12.430 25.240 1.000 54.219 160 ASN A CA 1
ATOM 878 C C . ASN A 1 160 ? 15.011 12.589 26.523 1.000 46.050 160 ASN A C 1
ATOM 879 O O . ASN A 1 160 ? 15.614 12.498 27.600 1.000 52.505 160 ASN A O 1
ATOM 884 N N . PRO A 1 161 ? 13.681 12.851 26.427 1.000 41.845 161 PRO A N 1
ATOM 885 C CA . PRO A 1 161 ? 12.775 12.860 27.584 1.000 36.468 161 PRO A CA 1
ATOM 886 C C . PRO A 1 161 ? 12.338 11.481 28.089 1.000 34.499 161 PRO A C 1
ATOM 887 O O . PRO A 1 161 ? 11.516 11.354 28.964 1.000 37.492 161 PRO A O 1
ATOM 891 N N . GLN A 1 162 ? 13.071 10.453 27.714 1.000 34.618 162 GLN A N 1
ATOM 892 C CA . GLN A 1 162 ? 12.697 9.096 28.021 1.000 38.348 162 GLN A CA 1
ATOM 893 C C . GLN A 1 162 ? 13.208 8.584 29.365 1.000 36.347 162 GLN A C 1
ATOM 894 O O . GLN A 1 162 ? 12.506 7.889 30.055 1.000 37.289 162 GLN A O 1
ATOM 900 N N . SER A 1 163 ? 14.483 8.744 29.632 1.000 34.180 163 SER A N 1
ATOM 901 C CA . SER A 1 163 ? 15.107 8.137 30.787 1.000 39.334 163 SER A CA 1
ATOM 902 C C . SER A 1 163 ? 15.516 9.239 31.760 1.000 46.250 163 SER A C 1
ATOM 903 O O . SER A 1 163 ? 15.764 10.380 31.367 1.000 41.965 163 SER A O 1
ATOM 906 N N . VAL A 1 164 ? 15.660 8.858 33.033 1.000 53.673 164 VAL A N 1
ATOM 907 C CA . VAL A 1 164 ? 16.163 9.752 34.073 1.000 46.280 164 VAL A CA 1
ATOM 908 C C . VAL A 1 164 ? 17.568 9.307 34.501 1.000 43.199 164 VAL A C 1
ATOM 909 O O . VAL A 1 164 ? 17.855 8.110 34.373 1.000 39.883 164 VAL A O 1
ATOM 913 N N . CYS A 1 165 ? 1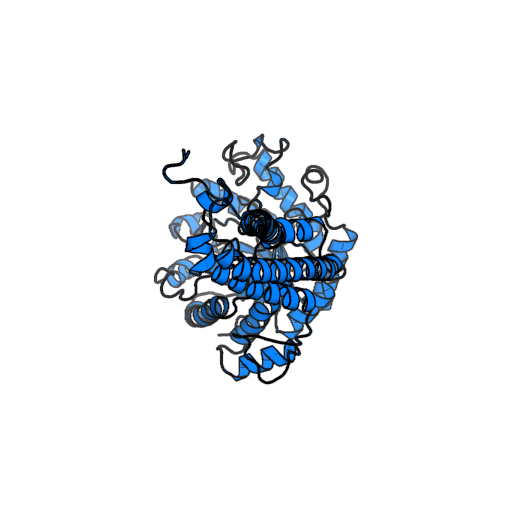8.466 10.242 34.918 1.000 41.124 165 CYS A N 1
ATOM 914 C CA . CYS A 1 165 ? 19.819 9.827 35.284 1.000 45.861 165 CYS A CA 1
ATOM 915 C C . CYS A 1 165 ? 19.737 9.089 36.619 1.000 47.703 165 CYS A C 1
ATOM 916 O O . CYS A 1 165 ? 19.424 9.725 37.635 1.000 55.217 165 CYS A O 1
ATOM 919 N N . VAL A 1 166 ? 19.997 7.758 36.594 1.000 56.025 166 VAL A N 1
ATOM 920 C CA . VAL A 1 166 ? 20.040 6.910 37.792 1.000 56.293 166 VAL A CA 1
ATOM 921 C C . VAL A 1 166 ? 21.065 7.491 38.775 1.000 55.613 166 VAL A C 1
ATOM 922 O O . VAL A 1 166 ? 20.802 7.522 39.981 1.000 54.666 166 VAL A O 1
ATOM 926 N N . SER A 1 167 ? 22.200 8.000 38.259 1.000 53.707 167 SER A N 1
ATOM 927 C CA . SER A 1 167 ? 23.294 8.469 39.112 1.000 53.261 167 SER A CA 1
ATOM 928 C C . SER A 1 167 ? 23.099 9.885 39.623 1.000 36.529 167 SER A C 1
ATOM 929 O O . SER A 1 167 ? 23.928 10.336 40.365 1.000 46.648 167 SER A O 1
ATOM 932 N N . ASN A 1 168 ? 21.972 10.527 39.349 1.000 41.590 168 ASN A N 1
ATOM 933 C CA . ASN A 1 168 ? 21.721 11.870 39.849 1.000 38.481 168 ASN A CA 1
ATOM 934 C C . ASN A 1 168 ? 20.638 11.705 40.890 1.000 45.946 168 ASN A C 1
ATOM 935 O O . ASN A 1 168 ? 19.538 11.282 40.539 1.000 58.247 168 ASN A O 1
ATOM 940 N N . ALA A 1 169 ? 20.974 12.005 42.147 1.000 44.067 169 ALA A N 1
ATOM 941 C CA . ALA A 1 169 ? 20.158 11.602 43.269 1.000 43.766 169 ALA A CA 1
ATOM 942 C C . ALA A 1 169 ? 18.994 12.578 43.397 1.000 47.847 169 ALA A C 1
ATOM 943 O O . ALA A 1 169 ? 17.920 12.222 43.841 1.000 42.076 169 ALA A O 1
ATOM 945 N N . GLU A 1 170 ? 19.138 13.814 42.948 1.000 47.049 170 GLU A N 1
ATOM 946 C CA . GLU A 1 170 ? 17.956 14.667 42.968 1.000 47.246 170 GLU A CA 1
ATOM 947 C C . GLU A 1 170 ? 16.877 14.003 42.080 1.000 50.450 170 GLU A C 1
ATOM 948 O O . GLU A 1 170 ? 15.665 14.234 42.227 1.000 46.657 170 GLU A O 1
ATOM 951 N N . ALA A 1 171 ? 17.301 13.167 41.112 1.000 42.207 171 ALA A N 1
ATOM 952 C CA . ALA A 1 171 ? 16.354 12.679 40.115 1.000 48.636 171 ALA A CA 1
ATOM 953 C C . ALA A 1 171 ? 15.700 11.433 40.699 1.000 51.109 171 ALA A C 1
ATOM 954 O O . ALA A 1 171 ? 14.473 11.256 40.664 1.000 36.254 171 ALA A O 1
ATOM 956 N N . VAL A 1 172 ? 16.569 10.634 41.335 1.000 50.980 172 VAL A N 1
ATOM 957 C CA . VAL A 1 172 ? 16.111 9.433 41.989 1.000 46.984 172 VAL A CA 1
ATOM 958 C C . VAL A 1 172 ? 15.095 9.872 43.023 1.000 42.157 172 VAL A C 1
ATOM 959 O O . VAL A 1 172 ? 14.088 9.199 43.146 1.000 58.153 172 VAL A O 1
ATOM 963 N N . ASP A 1 173 ? 15.288 11.056 43.616 1.000 39.976 173 ASP A N 1
ATOM 964 C CA . ASP A 1 173 ? 14.387 11.567 44.636 1.000 43.287 173 ASP A CA 1
ATOM 965 C C . ASP A 1 173 ? 13.019 11.857 44.034 1.000 43.374 173 ASP A C 1
ATOM 966 O O . ASP A 1 173 ? 12.031 11.608 44.733 1.000 41.757 173 ASP A O 1
ATOM 971 N N . LEU A 1 174 ? 12.964 12.398 42.799 1.000 43.167 174 LEU A N 1
ATOM 972 C CA . LEU A 1 174 ? 11.686 12.746 42.180 1.000 41.318 174 LEU A CA 1
ATOM 973 C C . LEU A 1 174 ? 10.874 11.480 41.937 1.000 36.662 174 LEU A C 1
ATOM 974 O O . LEU A 1 174 ? 9.655 11.471 42.124 1.000 25.216 174 LEU A O 1
ATOM 979 N N . VAL A 1 175 ? 11.612 10.432 41.547 1.000 38.794 175 VAL A N 1
ATOM 980 C CA . VAL A 1 175 ? 11.047 9.140 41.217 1.000 42.179 175 VAL A CA 1
ATOM 981 C C . VAL A 1 175 ? 10.355 8.564 42.466 1.000 44.776 175 VAL A C 1
ATOM 982 O O . VAL A 1 175 ? 9.213 8.097 42.407 1.000 43.395 175 VAL A O 1
ATOM 986 N N . LEU A 1 176 ? 11.015 8.682 43.625 1.000 47.957 176 LEU A N 1
ATOM 987 C CA . LEU A 1 176 ? 10.527 8.044 44.828 1.000 41.385 176 LEU A CA 1
ATOM 988 C C . LEU A 1 176 ? 9.304 8.819 45.299 1.000 38.009 176 LEU A C 1
ATOM 989 O O . LEU A 1 176 ? 8.325 8.218 45.707 1.000 33.926 176 LEU A O 1
ATOM 994 N N . HIS A 1 177 ? 9.276 10.133 45.100 1.000 32.478 177 HIS A N 1
ATOM 995 C CA . HIS A 1 177 ? 8.059 10.880 45.389 1.000 40.558 177 HIS A CA 1
ATOM 996 C C . HIS A 1 177 ? 6.879 10.435 44.525 1.000 43.489 177 HIS A C 1
ATOM 997 O O . HIS A 1 177 ? 5.711 10.771 44.831 1.000 34.471 177 HIS A O 1
ATOM 1004 N N . LEU A 1 178 ? 7.238 9.903 43.338 1.000 31.945 178 LEU A N 1
ATOM 1005 C CA . LEU A 1 178 ? 6.231 9.700 42.349 1.000 30.938 178 LEU A CA 1
ATOM 1006 C C . LEU A 1 178 ? 5.540 8.422 42.795 1.000 31.988 178 LEU A C 1
ATOM 1007 O O . LEU A 1 178 ? 4.322 8.423 43.071 1.000 24.332 178 LEU A O 1
ATOM 1012 N N . VAL A 1 179 ? 6.386 7.400 43.013 1.000 34.071 179 VAL A N 1
ATOM 1013 C CA . VAL A 1 179 ? 5.958 6.183 43.678 1.000 33.301 179 VAL A CA 1
ATOM 1014 C C . VAL A 1 179 ? 5.072 6.500 44.878 1.000 31.673 179 VAL A C 1
ATOM 1015 O O . VAL A 1 179 ? 3.994 5.985 44.946 1.000 38.260 179 VAL A O 1
ATOM 1019 N N . ASP A 1 180 ? 5.497 7.341 45.817 1.000 36.002 180 ASP A N 1
ATOM 1020 C CA . ASP A 1 180 ? 4.783 7.512 47.076 1.000 35.656 180 ASP A CA 1
ATOM 1021 C C . ASP A 1 180 ? 3.450 8.188 46.819 1.000 32.731 180 ASP A C 1
ATOM 1022 O O . ASP A 1 180 ? 2.512 7.957 47.572 1.000 40.161 180 ASP A O 1
ATOM 1027 N N . GLN A 1 181 ? 3.383 9.021 45.790 1.000 30.555 181 GLN A N 1
ATOM 1028 C CA . GLN A 1 181 ? 2.179 9.804 45.561 1.000 37.800 181 GLN A CA 1
ATOM 1029 C C . GLN A 1 181 ? 1.025 8.891 45.111 1.000 38.279 181 GLN A C 1
ATOM 1030 O O . GLN A 1 181 ? -0.161 9.183 45.405 1.000 35.625 181 GLN A O 1
ATOM 1036 N N . VAL A 1 182 ? 1.432 7.787 44.452 1.000 29.510 182 VAL A N 1
ATOM 1037 C CA . VAL A 1 182 ? 0.547 6.795 43.862 1.000 34.537 182 VAL A CA 1
ATOM 1038 C C . VAL A 1 182 ? 0.141 5.808 44.944 1.000 33.897 182 VAL A C 1
ATOM 1039 O O . VAL A 1 182 ? -1.037 5.508 45.134 1.000 38.395 182 VAL A O 1
ATOM 1043 N N . MET A 1 183 ? 1.152 5.268 45.610 1.000 34.582 183 MET A N 1
ATOM 1044 C CA . MET A 1 183 ? 0.961 4.300 46.667 1.000 33.116 183 MET A CA 1
ATOM 1045 C C . MET A 1 183 ? 0.113 4.906 47.797 1.000 31.565 183 MET A C 1
ATOM 1046 O O . MET A 1 183 ? -0.696 4.233 48.409 1.000 41.190 183 MET A O 1
ATOM 1051 N N . ALA A 1 184 ? 0.161 6.218 47.982 1.000 30.707 184 ALA A N 1
ATOM 1052 C CA . ALA A 1 184 ? -0.781 6.905 48.856 1.000 29.355 184 ALA A CA 1
ATOM 1053 C C . ALA A 1 184 ? -2.201 6.406 48.638 1.000 35.070 184 ALA A C 1
ATOM 1054 O O . ALA A 1 184 ? -2.964 6.148 49.577 1.000 36.609 184 ALA A O 1
ATOM 1056 N N . PHE A 1 185 ? -2.577 6.313 47.376 1.000 36.760 185 PHE A N 1
ATOM 1057 C CA . PHE A 1 185 ? -3.926 5.889 47.100 1.000 33.274 185 PHE A CA 1
ATOM 1058 C C . PHE A 1 185 ? -4.048 4.387 47.015 1.000 30.623 185 PHE A C 1
ATOM 1059 O O . PHE A 1 185 ? -5.102 3.862 47.321 1.000 29.315 185 PHE A O 1
ATOM 1067 N N . HIS A 1 186 ? -2.991 3.732 46.528 1.000 31.367 186 HIS A N 1
ATOM 1068 C CA . HIS A 1 186 ? -3.058 2.311 46.227 1.000 34.188 186 HIS A CA 1
ATOM 1069 C C . HIS A 1 186 ? -2.673 1.402 47.390 1.000 37.006 186 HIS A C 1
ATOM 1070 O O . HIS A 1 186 ? -2.765 0.171 47.272 1.000 36.491 186 HIS A O 1
ATOM 1077 N N . LYS A 1 187 ? -2.154 1.992 48.474 1.000 39.096 187 LYS A N 1
ATOM 1078 C CA . LYS A 1 187 ? -1.516 1.192 49.507 1.000 40.176 187 LYS A CA 1
ATOM 1079 C C . LYS A 1 187 ? -2.505 0.205 50.110 1.000 35.325 187 LYS A C 1
ATOM 1080 O O . LYS A 1 187 ? -2.127 -0.876 50.506 1.000 33.323 187 LYS A O 1
ATOM 1086 N N . ASP A 1 188 ? -3.767 0.587 50.225 1.000 43.172 188 ASP A N 1
ATOM 1087 C CA . ASP A 1 188 ? -4.682 -0.239 50.981 1.000 53.037 188 ASP A CA 1
ATOM 1088 C C . ASP A 1 188 ? -5.351 -1.270 50.087 1.000 45.022 188 ASP A C 1
ATOM 1089 O O . ASP A 1 188 ? -6.382 -1.769 50.470 1.000 57.754 188 ASP A O 1
ATOM 1094 N N . TYR A 1 189 ? -4.815 -1.560 48.901 1.000 48.136 189 TYR A N 1
ATOM 1095 C CA . TYR A 1 189 ? -5.626 -2.157 47.850 1.000 45.778 189 TYR A CA 1
ATOM 1096 C C . TYR A 1 189 ? -4.864 -3.165 46.982 1.000 47.589 189 TYR A C 1
ATOM 1097 O O . TYR A 1 189 ? -5.381 -3.574 45.948 1.000 60.261 189 TYR A O 1
ATOM 1106 N N . GLY A 1 190 ? -3.678 -3.639 47.346 1.000 41.481 190 GLY A N 1
ATOM 1107 C CA . GLY A 1 190 ? -3.092 -4.664 46.488 1.000 40.439 190 GLY A CA 1
ATOM 1108 C C . GLY A 1 190 ? -1.881 -5.272 47.154 1.000 39.857 190 GLY A C 1
ATOM 1109 O O . GLY A 1 190 ? -1.417 -4.672 48.113 1.000 43.727 190 GLY A O 1
ATOM 1110 N N . GLN A 1 191 ? -1.364 -6.406 46.667 1.000 33.262 191 GLN A N 1
ATOM 1111 C CA . GLN A 1 191 ? -0.206 -6.957 47.358 1.000 32.642 191 GLN A CA 1
ATOM 1112 C C . GLN A 1 191 ? 1.059 -6.719 46.515 1.000 37.909 191 GLN A C 1
ATOM 1113 O O . GLN A 1 191 ? 2.215 -6.939 46.963 1.000 31.053 191 GLN A O 1
ATOM 1119 N N . PHE A 1 192 ? 0.832 -6.160 45.307 1.000 33.038 192 PHE A N 1
ATOM 1120 C CA . PHE A 1 192 ? 1.909 -5.985 44.339 1.000 32.141 192 PHE A CA 1
ATOM 1121 C C . PHE A 1 192 ? 2.016 -4.544 43.808 1.000 30.681 192 PHE A C 1
ATOM 1122 O O . PHE A 1 192 ? 1.021 -3.805 43.798 1.000 26.347 192 PHE A O 1
ATOM 1130 N N . VAL A 1 193 ? 3.251 -4.152 43.440 1.000 27.747 193 VAL A N 1
ATOM 1131 C CA . VAL A 1 193 ? 3.526 -2.937 42.671 1.000 32.678 193 VAL A CA 1
ATOM 1132 C C . VAL A 1 193 ? 4.500 -3.243 41.512 1.000 36.043 193 VAL A C 1
ATOM 1133 O O . VAL A 1 193 ? 5.519 -3.912 41.743 1.000 34.142 193 VAL A O 1
ATOM 1137 N N . HIS A 1 194 ? 4.223 -2.675 40.315 1.000 31.657 194 HIS A N 1
ATOM 1138 C CA . HIS A 1 194 ? 5.056 -2.820 39.141 1.000 29.360 194 HIS A CA 1
ATOM 1139 C C . HIS A 1 194 ? 5.791 -1.491 38.926 1.000 33.165 194 HIS A C 1
ATOM 1140 O O . HIS A 1 194 ? 5.145 -0.405 38.751 1.000 22.199 194 HIS A O 1
ATOM 1147 N N . ILE A 1 195 ? 7.138 -1.612 38.810 1.000 31.819 195 ILE A N 1
ATOM 1148 C CA . ILE A 1 195 ? 7.975 -0.421 38.684 1.000 36.080 195 ILE A CA 1
ATOM 1149 C C . ILE A 1 195 ? 8.553 -0.160 37.283 1.000 37.275 195 ILE A C 1
ATOM 1150 O O . ILE A 1 195 ? 9.379 0.726 37.132 1.000 37.242 195 ILE A O 1
ATOM 1155 N N . GLY A 1 196 ? 8.126 -0.887 36.250 1.000 41.019 196 GLY A N 1
ATOM 1156 C CA . GLY A 1 196 ? 8.627 -0.656 34.915 1.000 35.822 196 GLY A CA 1
ATOM 1157 C C . GLY A 1 196 ? 9.981 -1.308 34.730 1.000 44.696 196 GLY A C 1
ATOM 1158 O O . GLY A 1 196 ? 10.010 -2.534 34.787 1.000 54.311 196 GLY A O 1
ATOM 1159 N N . ALA A 1 197 ? 11.034 -0.484 34.481 1.000 54.766 197 ALA A N 1
ATOM 1160 C CA . ALA A 1 197 ? 12.381 -0.887 34.057 1.000 48.337 197 ALA A CA 1
ATOM 1161 C C . ALA A 1 197 ? 12.358 -1.792 32.853 1.000 55.022 197 ALA A C 1
ATOM 1162 O O . ALA A 1 197 ? 13.100 -2.792 32.938 1.000 43.856 197 ALA A O 1
ATOM 1164 N N . ASP A 1 198 ? 11.562 -1.383 31.825 1.000 76.100 198 ASP A N 1
ATOM 1165 C CA . ASP A 1 198 ? 11.454 -2.032 30.512 1.000 78.764 198 ASP A CA 1
ATOM 1166 C C . ASP A 1 198 ? 12.129 -1.193 29.432 1.000 87.012 198 ASP A C 1
ATOM 1167 O O . ASP A 1 198 ? 12.610 -0.102 29.725 1.000 102.740 198 ASP A O 1
ATOM 1172 N N . GLU A 1 199 ? 12.133 -1.744 28.196 1.000 104.379 199 GLU A N 1
ATOM 1173 C CA . GLU A 1 199 ? 12.651 -1.152 26.959 1.000 94.748 199 GLU A CA 1
ATOM 1174 C C . GLU A 1 199 ? 12.841 0.374 27.058 1.000 98.152 199 GLU A C 1
ATOM 1175 O O . GLU A 1 199 ? 13.872 0.823 27.638 1.000 65.357 199 GLU A O 1
ATOM 1181 N N . ARG A 1 220 ? 28.013 -0.214 35.311 1.000 66.956 220 ARG A N 1
ATOM 1182 C CA . ARG A 1 220 ? 26.952 0.280 34.395 1.000 84.245 220 ARG A CA 1
ATOM 1183 C C . ARG A 1 220 ? 25.640 -0.503 34.565 1.000 87.848 220 ARG A C 1
ATOM 1184 O O . ARG A 1 220 ? 24.600 0.137 34.767 1.000 63.121 220 ARG A O 1
ATOM 1192 N N . GLU A 1 221 ? 25.676 -1.858 34.483 1.000 76.473 221 GLU A N 1
ATOM 1193 C CA . GLU A 1 221 ? 24.526 -2.678 34.889 1.000 79.272 221 GLU A CA 1
ATOM 1194 C C . GLU A 1 221 ? 24.388 -2.593 36.420 1.000 82.648 221 GLU A C 1
ATOM 1195 O O . GLU A 1 221 ? 23.294 -2.754 36.952 1.000 88.439 221 GLU A O 1
ATOM 1197 N N . ASP A 1 222 ? 25.476 -2.259 37.134 1.000 84.918 222 ASP A N 1
ATOM 1198 C CA . ASP A 1 222 ? 25.457 -2.076 38.588 1.000 73.092 222 ASP A CA 1
ATOM 1199 C C . ASP A 1 222 ? 24.649 -0.835 38.965 1.000 64.994 222 ASP A C 1
ATOM 1200 O O . ASP A 1 222 ? 23.946 -0.871 39.968 1.000 77.190 222 ASP A O 1
ATOM 1205 N N . LEU A 1 223 ? 24.745 0.241 38.168 1.000 61.606 223 LEU A N 1
ATOM 1206 C CA . LEU A 1 223 ? 24.045 1.496 38.447 1.000 69.165 223 LEU A CA 1
ATOM 1207 C C . LEU A 1 223 ? 22.541 1.299 38.280 1.000 73.378 223 LEU A C 1
ATOM 1208 O O . LEU A 1 223 ? 21.732 2.000 38.910 1.000 55.436 223 LEU A O 1
ATOM 1213 N N . LEU A 1 224 ? 22.225 0.427 37.308 1.000 59.574 224 LEU A N 1
ATOM 1214 C CA . LEU A 1 224 ? 20.860 0.052 37.016 1.000 74.783 224 LEU A CA 1
ATOM 1215 C C . LEU A 1 224 ? 20.348 -0.709 38.243 1.000 64.101 224 LEU A C 1
ATOM 1216 O O . LEU A 1 224 ? 19.484 -0.197 38.973 1.000 47.208 224 LEU A O 1
ATOM 1221 N N . LEU A 1 225 ? 20.999 -1.850 38.525 1.000 52.700 225 LEU A N 1
ATOM 1222 C CA . LEU A 1 225 ? 20.584 -2.740 39.594 1.000 51.222 225 LEU A CA 1
ATOM 1223 C C . LEU A 1 225 ? 20.571 -2.015 40.925 1.000 43.445 225 LEU A C 1
ATOM 1224 O O . LEU A 1 225 ? 19.700 -2.272 41.712 1.000 48.462 225 LEU A O 1
ATOM 1229 N N . ARG A 1 226 ? 21.446 -1.049 41.157 1.000 49.681 226 ARG A N 1
ATOM 1230 C CA . ARG A 1 226 ? 21.432 -0.385 42.454 1.000 52.402 226 ARG A CA 1
ATOM 1231 C C . ARG A 1 226 ? 20.257 0.606 42.455 1.000 45.677 226 ARG A C 1
ATOM 1232 O O . ARG A 1 226 ? 19.817 1.059 43.524 1.000 47.316 226 ARG A O 1
ATOM 1234 N N . HIS A 1 227 ? 19.727 0.934 41.250 1.000 44.343 227 HIS A N 1
ATOM 1235 C CA . HIS A 1 227 ? 18.588 1.845 41.119 1.000 43.440 227 HIS A CA 1
ATOM 1236 C C . HIS A 1 227 ? 17.302 1.074 41.473 1.000 46.988 227 HIS A C 1
ATOM 1237 O O . HIS A 1 227 ? 16.444 1.539 42.237 1.000 47.624 227 HIS A O 1
ATOM 1244 N N . ILE A 1 228 ? 17.218 -0.136 40.916 1.000 38.655 228 ILE A N 1
ATOM 1245 C CA . ILE A 1 228 ? 16.179 -1.104 41.175 1.000 39.967 228 ILE A CA 1
ATOM 1246 C C . ILE A 1 228 ? 16.137 -1.453 42.671 1.000 35.247 228 ILE A C 1
ATOM 1247 O O . ILE A 1 228 ? 15.101 -1.357 43.350 1.000 36.999 228 ILE A O 1
ATOM 1252 N N . VAL A 1 229 ? 17.281 -1.903 43.164 1.000 32.827 229 VAL A N 1
ATOM 1253 C CA . VAL A 1 229 ? 17.427 -2.231 44.554 1.000 34.578 229 VAL A CA 1
ATOM 1254 C C . VAL A 1 229 ? 16.842 -1.068 45.320 1.000 38.399 229 VAL A C 1
ATOM 1255 O O . VAL A 1 229 ? 15.854 -1.208 46.011 1.000 47.746 229 VAL A O 1
ATOM 1259 N N . ASN A 1 230 ? 17.422 0.096 45.115 1.000 39.646 230 ASN A N 1
ATOM 1260 C CA . ASN A 1 230 ? 16.933 1.263 45.798 1.000 42.399 230 ASN A CA 1
ATOM 1261 C C . ASN A 1 230 ? 15.385 1.282 45.812 1.000 44.889 230 ASN A C 1
ATOM 1262 O O . ASN A 1 230 ? 14.774 1.378 46.894 1.000 44.896 230 ASN A O 1
ATOM 1267 N N . VAL A 1 231 ? 14.757 1.132 44.628 1.000 38.393 231 VAL A N 1
ATOM 1268 C CA . VAL A 1 231 ? 13.350 1.438 44.425 1.000 44.352 231 VAL A CA 1
ATOM 1269 C C . VAL A 1 231 ? 12.463 0.398 45.109 1.000 40.113 231 VAL A C 1
ATOM 1270 O O . VAL A 1 231 ? 11.591 0.769 45.904 1.000 36.446 231 VAL A O 1
ATOM 1274 N N . SER A 1 232 ? 12.655 -0.859 44.707 1.000 33.733 232 SER A N 1
ATOM 1275 C CA . SER A 1 232 ? 12.228 -2.038 45.438 1.000 38.608 232 SER A CA 1
ATOM 1276 C C . SER A 1 232 ? 12.126 -1.842 46.970 1.000 48.276 232 SER A C 1
ATOM 1277 O O . SER A 1 232 ? 11.060 -2.059 47.591 1.000 45.451 232 SER A O 1
ATOM 1280 N N . LYS A 1 233 ? 13.287 -1.615 47.624 1.000 41.733 233 LYS A N 1
ATOM 1281 C CA . LYS A 1 233 ? 13.350 -1.551 49.075 1.000 37.216 233 LYS A CA 1
ATOM 1282 C C . LYS A 1 233 ? 12.461 -0.409 49.513 1.000 39.813 233 LYS A C 1
ATOM 1283 O O . LYS A 1 233 ? 11.793 -0.530 50.528 1.000 44.339 233 LYS A O 1
ATOM 1289 N N . HIS A 1 234 ? 12.437 0.687 48.742 1.000 37.058 234 HIS A N 1
ATOM 1290 C CA . HIS A 1 234 ? 11.591 1.786 49.166 1.000 35.775 234 HIS A CA 1
ATOM 1291 C C . HIS A 1 234 ? 10.126 1.306 49.236 1.000 43.667 234 HIS A C 1
ATOM 1292 O O . HIS A 1 234 ? 9.411 1.564 50.221 1.000 39.615 234 HIS A O 1
ATOM 1299 N N . VAL A 1 235 ? 9.698 0.543 48.219 1.000 36.172 235 VAL A N 1
ATOM 1300 C CA . VAL A 1 235 ? 8.325 0.086 48.152 1.000 37.384 235 VAL A CA 1
ATOM 1301 C C . VAL A 1 235 ? 8.054 -0.994 49.191 1.000 36.009 235 VAL A C 1
ATOM 1302 O O . VAL A 1 235 ? 7.051 -0.889 49.907 1.000 39.476 235 VAL A O 1
ATOM 1306 N N . LYS A 1 236 ? 8.891 -2.050 49.159 1.000 35.143 236 LYS A N 1
ATOM 1307 C CA . LYS A 1 236 ? 8.856 -3.169 50.100 1.000 42.295 236 LYS A CA 1
ATOM 1308 C C . LYS A 1 236 ? 8.800 -2.686 51.561 1.000 39.533 236 LYS A C 1
ATOM 1309 O O . LYS A 1 236 ? 8.041 -3.181 52.359 1.000 40.830 236 LYS A O 1
ATOM 1315 N N . THR A 1 237 ? 9.668 -1.749 51.918 1.000 43.138 237 THR A N 1
ATOM 1316 C CA . THR A 1 237 ? 9.830 -1.296 53.279 1.000 40.440 237 THR A CA 1
ATOM 1317 C C . THR A 1 237 ? 8.650 -0.462 53.692 1.000 41.176 237 THR A C 1
ATOM 1318 O O . THR A 1 237 ? 8.148 -0.677 54.770 1.000 34.253 237 THR A O 1
ATOM 1322 N N . LYS A 1 238 ? 8.287 0.527 52.871 1.000 45.327 238 LYS A N 1
ATOM 1323 C CA . LYS A 1 238 ? 7.367 1.556 53.323 1.000 47.000 238 LYS A CA 1
ATOM 1324 C C . LYS A 1 238 ? 5.920 1.072 53.171 1.000 43.437 238 LYS A C 1
ATOM 1325 O O . LYS A 1 238 ? 5.016 1.498 53.888 1.000 37.163 238 LYS A O 1
ATOM 1331 N N . TYR A 1 239 ? 5.688 0.163 52.226 1.000 41.975 239 TYR A N 1
ATOM 1332 C CA . TYR A 1 239 ? 4.327 -0.240 51.900 1.000 37.206 239 TYR A CA 1
ATOM 1333 C C . TYR A 1 239 ? 4.144 -1.751 52.024 1.000 36.616 239 TYR A C 1
ATOM 1334 O O . TYR A 1 239 ? 3.057 -2.271 51.819 1.000 33.091 239 TYR A O 1
ATOM 1343 N N . GLY A 1 240 ? 5.224 -2.473 52.328 1.000 37.139 240 GLY A N 1
ATOM 1344 C CA . GLY A 1 240 ? 5.163 -3.916 52.503 1.000 44.304 240 GLY A CA 1
ATOM 1345 C C . GLY A 1 240 ? 4.654 -4.711 51.297 1.000 45.953 240 GLY A C 1
ATOM 1346 O O . GLY A 1 240 ? 4.031 -5.740 51.500 1.000 46.677 240 GLY A O 1
ATOM 1347 N N . LYS A 1 241 ? 4.970 -4.291 50.061 1.000 45.476 241 LYS A N 1
ATOM 1348 C CA . LYS A 1 241 ? 4.486 -4.981 48.874 1.000 38.957 241 LYS A CA 1
ATOM 1349 C C . LYS A 1 241 ? 5.663 -5.521 48.099 1.000 39.395 241 LYS A C 1
ATOM 1350 O O . LYS A 1 241 ? 6.831 -5.244 48.441 1.000 48.322 241 LYS A O 1
ATOM 1356 N N . ASN A 1 242 ? 5.284 -6.393 47.161 1.000 33.786 242 ASN A N 1
ATOM 1357 C CA . ASN A 1 242 ? 6.220 -7.115 46.339 1.000 35.883 242 ASN A CA 1
ATOM 1358 C C . ASN A 1 242 ? 6.366 -6.394 45.030 1.000 35.835 242 ASN A C 1
ATOM 1359 O O . ASN A 1 242 ? 5.396 -5.925 44.460 1.000 36.767 242 ASN A O 1
ATOM 1364 N N . VAL A 1 243 ? 7.599 -6.318 44.571 1.000 39.258 243 VAL A N 1
ATOM 1365 C CA . VAL A 1 243 ? 7.826 -5.518 43.388 1.000 39.602 243 VAL A CA 1
ATOM 1366 C C . VAL A 1 243 ? 7.928 -6.411 42.160 1.000 33.290 243 VAL A C 1
ATOM 1367 O O . VAL A 1 243 ? 8.752 -7.317 42.141 1.000 29.094 243 VAL A O 1
ATOM 1371 N N . LEU A 1 244 ? 7.152 -6.053 41.128 1.000 29.268 244 LEU A N 1
ATOM 1372 C CA . LEU A 1 244 ? 7.264 -6.601 39.789 1.000 27.819 244 LEU A CA 1
ATOM 1373 C C . LEU A 1 244 ? 7.970 -5.610 38.860 1.000 31.092 244 LEU A C 1
ATOM 1374 O O . LEU A 1 244 ? 7.715 -4.409 38.895 1.000 34.655 244 LEU A O 1
ATOM 1379 N N . MET A 1 245 ? 8.838 -6.118 37.977 1.000 34.160 245 MET A N 1
ATOM 1380 C CA . MET A 1 245 ? 9.421 -5.268 36.964 1.000 37.514 245 MET A CA 1
ATOM 1381 C C . MET A 1 245 ? 9.427 -6.027 35.637 1.000 41.788 245 MET A C 1
ATOM 1382 O O . MET A 1 245 ? 9.273 -7.239 35.642 1.000 35.480 245 MET A O 1
ATOM 1387 N N . TRP A 1 246 ? 9.682 -5.335 34.507 1.000 44.093 246 TRP A N 1
ATOM 1388 C CA . TRP A 1 246 ? 9.817 -6.001 33.207 1.000 38.431 246 TRP A CA 1
ATOM 1389 C C . TRP A 1 246 ? 11.150 -6.718 33.104 1.000 36.263 246 TRP A C 1
ATOM 1390 O O . TRP A 1 246 ? 12.144 -6.230 33.634 1.000 51.032 246 TRP A O 1
ATOM 1401 N N . HIS A 1 247 ? 11.155 -7.897 32.468 1.000 37.916 247 HIS A N 1
ATOM 1402 C CA . HIS A 1 247 ? 12.288 -8.823 32.537 1.000 42.334 247 HIS A CA 1
ATOM 1403 C C . HIS A 1 247 ? 13.551 -8.408 31.772 1.000 56.149 247 HIS A C 1
ATOM 1404 O O . HIS A 1 247 ? 14.655 -8.758 32.189 1.000 48.333 247 HIS A O 1
ATOM 1411 N N . ASP A 1 248 ? 13.383 -7.732 30.618 1.000 80.306 248 ASP A N 1
ATOM 1412 C CA . ASP A 1 248 ? 14.456 -7.372 29.687 1.000 83.511 248 ASP A CA 1
ATOM 1413 C C . ASP A 1 248 ? 15.688 -6.771 30.384 1.000 77.976 248 ASP A C 1
ATOM 1414 O O . ASP A 1 248 ? 16.809 -6.978 29.932 1.000 63.466 248 ASP A O 1
ATOM 1419 N N . MET A 1 249 ? 15.490 -6.042 31.491 1.000 87.760 249 MET A N 1
ATOM 1420 C CA . MET A 1 249 ? 16.585 -5.411 32.213 1.000 97.186 249 MET A CA 1
ATOM 1421 C C . MET A 1 249 ? 17.569 -6.426 32.819 1.000 98.630 249 MET A C 1
ATOM 1422 O O . MET A 1 249 ? 18.690 -6.016 33.120 1.000 89.798 249 MET A O 1
ATOM 1424 N N . ILE A 1 250 ? 17.174 -7.712 33.004 1.000 97.637 250 ILE A N 1
ATOM 1425 C CA . ILE A 1 250 ? 17.965 -8.676 33.779 1.000 93.165 250 ILE A CA 1
ATOM 1426 C C . ILE A 1 250 ? 18.174 -10.020 33.080 1.000 85.560 250 ILE A C 1
ATOM 1427 O O . ILE A 1 250 ? 18.970 -10.794 33.599 1.000 68.608 250 ILE A O 1
ATOM 1432 N N . ALA A 1 251 ? 17.477 -10.286 31.957 1.000 77.653 251 ALA A N 1
ATOM 1433 C CA . ALA A 1 251 ? 17.549 -11.555 31.234 1.000 73.776 251 ALA A CA 1
ATOM 1434 C C . ALA A 1 251 ? 18.973 -11.896 30.766 1.000 78.190 251 ALA A C 1
ATOM 1435 O O . ALA A 1 251 ? 19.328 -13.079 30.557 1.000 60.587 251 ALA A O 1
ATOM 1437 N N . ASN A 1 252 ? 19.772 -10.832 30.594 1.000 79.622 252 ASN A N 1
ATOM 1438 C CA . ASN A 1 252 ? 21.135 -10.934 30.110 1.000 89.027 252 ASN A CA 1
ATOM 1439 C C . ASN A 1 252 ? 22.130 -11.184 31.245 1.000 104.478 252 ASN A C 1
ATOM 1440 O O . ASN A 1 252 ? 23.096 -11.918 31.040 1.000 100.432 252 ASN A O 1
ATOM 1445 N N . ILE A 1 253 ? 21.885 -10.577 32.423 1.000 113.377 253 ILE A N 1
ATOM 1446 C CA . ILE A 1 253 ? 22.890 -10.396 33.467 1.000 100.962 253 ILE A CA 1
ATOM 1447 C C . ILE A 1 253 ? 23.367 -11.739 34.022 1.000 101.425 253 ILE A C 1
ATOM 1448 O O . ILE A 1 253 ? 22.624 -12.724 34.017 1.000 88.386 253 ILE A O 1
ATOM 1453 N N . ASP A 1 254 ? 24.624 -11.752 34.503 1.000 100.993 254 ASP A N 1
ATOM 1454 C CA . ASP A 1 254 ? 25.220 -12.942 35.092 1.000 93.923 254 ASP A CA 1
ATOM 1455 C C . ASP A 1 254 ? 24.402 -13.280 36.329 1.000 79.029 254 ASP A C 1
ATOM 1456 O O . ASP A 1 254 ? 24.094 -12.385 37.110 1.000 74.396 254 ASP A O 1
ATOM 1461 N N . ALA A 1 255 ? 24.067 -14.563 36.506 1.000 71.287 255 ALA A N 1
ATOM 1462 C CA . ALA A 1 255 ? 23.439 -14.995 37.744 1.000 71.307 255 ALA A CA 1
ATOM 1463 C C . ALA A 1 255 ? 24.155 -14.355 38.936 1.000 75.305 255 ALA A C 1
ATOM 1464 O O . ALA A 1 255 ? 23.501 -14.018 39.928 1.000 86.478 255 ALA A O 1
ATOM 1466 N N . SER A 1 256 ? 25.485 -14.182 38.809 1.000 59.685 256 SER A N 1
ATOM 1467 C CA . SER A 1 256 ? 26.305 -13.615 39.864 1.000 69.703 256 SER A CA 1
ATOM 1468 C C . SER A 1 256 ? 25.761 -12.259 40.334 1.000 79.472 256 SER A C 1
ATOM 1469 O O . SER A 1 256 ? 25.467 -12.092 41.520 1.000 84.961 256 SER A O 1
ATOM 1472 N N . LEU A 1 257 ? 25.642 -11.295 39.407 1.000 72.916 257 LEU A N 1
ATOM 1473 C CA . LEU A 1 257 ? 25.231 -9.936 39.733 1.000 74.041 257 LEU A CA 1
ATOM 1474 C C . LEU A 1 257 ? 23.849 -9.923 40.397 1.000 71.490 257 LEU A C 1
ATOM 1475 O O . LEU A 1 257 ? 23.598 -9.118 41.312 1.000 67.254 257 LEU A O 1
ATOM 1480 N N . ALA A 1 258 ? 22.971 -10.836 39.948 1.000 58.820 258 ALA A N 1
ATOM 1481 C CA . ALA A 1 258 ? 21.639 -10.937 40.524 1.000 66.101 258 ALA A CA 1
ATOM 1482 C C . ALA A 1 258 ? 21.752 -11.254 42.005 1.000 61.729 258 ALA A C 1
ATOM 1483 O O . ALA A 1 258 ? 21.042 -10.679 42.810 1.000 63.684 258 ALA A O 1
ATOM 1485 N N . GLU A 1 259 ? 22.664 -12.160 42.362 1.000 64.682 259 GLU A N 1
ATOM 1486 C CA . GLU A 1 259 ? 22.815 -12.526 43.761 1.000 68.246 259 GLU A CA 1
ATOM 1487 C C . GLU A 1 259 ? 23.433 -11.396 44.567 1.000 57.925 259 GLU A C 1
ATOM 1488 O O . GLU A 1 259 ? 22.987 -11.107 45.670 1.000 53.306 259 GLU A O 1
ATOM 1494 N N . LYS A 1 260 ? 24.447 -10.768 43.984 1.000 57.193 260 LYS A N 1
ATOM 1495 C CA . LYS A 1 260 ? 25.090 -9.637 44.604 1.000 56.087 260 LYS A CA 1
ATOM 1496 C C . LYS A 1 260 ? 24.037 -8.631 45.026 1.000 58.375 260 LYS A C 1
ATOM 1497 O O . LYS A 1 260 ? 24.242 -7.887 45.974 1.000 52.071 260 LYS A O 1
ATOM 1503 N N . TYR A 1 261 ? 22.934 -8.551 44.281 1.000 60.189 261 TYR A N 1
ATOM 1504 C CA . TYR A 1 261 ? 21.929 -7.577 44.658 1.000 57.539 261 TYR A CA 1
ATOM 1505 C C . TYR A 1 261 ? 20.682 -8.248 45.195 1.000 48.877 261 TYR A C 1
ATOM 1506 O O . TYR A 1 261 ? 19.634 -7.623 45.226 1.000 64.427 261 TYR A O 1
ATOM 1515 N N . ASP A 1 262 ? 20.818 -9.495 45.643 1.000 55.746 262 ASP A N 1
ATOM 1516 C CA . ASP A 1 262 ? 19.760 -10.195 46.358 1.000 58.053 262 ASP A CA 1
ATOM 1517 C C . ASP A 1 262 ? 18.408 -9.947 45.679 1.000 59.904 262 ASP A C 1
ATOM 1518 O O . ASP A 1 262 ? 17.403 -9.504 46.298 1.000 52.878 262 ASP A O 1
ATOM 1523 N N . LEU A 1 263 ? 18.402 -10.232 44.373 1.000 49.298 263 LEU A N 1
ATOM 1524 C CA . LEU A 1 263 ? 17.230 -9.923 43.572 1.000 53.499 263 LEU A CA 1
ATOM 1525 C C . LEU A 1 263 ? 16.200 -11.015 43.813 1.000 43.917 263 LEU A C 1
ATOM 1526 O O . LEU A 1 263 ? 15.046 -10.828 43.519 1.000 41.629 263 LEU A O 1
ATOM 1531 N N . LYS A 1 264 ? 16.642 -12.165 44.309 1.000 48.563 264 LYS A N 1
ATOM 1532 C CA . LYS A 1 264 ? 15.732 -13.271 44.536 1.000 54.943 264 LYS A CA 1
ATOM 1533 C C . LYS A 1 264 ? 14.744 -12.845 45.603 1.000 47.950 264 LYS A C 1
ATOM 1534 O O . LYS A 1 264 ? 13.632 -13.388 45.609 1.000 55.178 264 LYS A O 1
ATOM 1540 N N . ASN A 1 265 ? 15.196 -11.895 46.455 1.000 38.524 265 ASN A N 1
ATOM 1541 C CA . ASN A 1 265 ? 14.413 -11.367 47.565 1.000 40.965 265 ASN A CA 1
ATOM 1542 C C . ASN A 1 265 ? 13.829 -10.000 47.234 1.000 35.663 265 ASN A C 1
ATOM 1543 O O . ASN A 1 265 ? 13.174 -9.400 48.048 1.000 32.032 265 ASN A O 1
ATOM 1548 N N . LEU A 1 266 ? 14.035 -9.457 46.049 1.000 45.600 266 LEU A N 1
ATOM 1549 C CA . LEU A 1 266 ? 13.518 -8.105 45.869 1.000 49.756 266 LEU A CA 1
ATOM 1550 C C . LEU A 1 266 ? 12.390 -8.003 44.836 1.000 46.537 266 LEU A C 1
ATOM 1551 O O . LEU A 1 266 ? 11.430 -7.269 45.112 1.000 35.859 266 LEU A O 1
ATOM 1556 N N . VAL A 1 267 ? 12.526 -8.671 43.666 1.000 39.002 267 VAL A N 1
ATOM 1557 C CA . VAL A 1 267 ? 11.685 -8.354 42.513 1.000 39.968 267 VAL A CA 1
ATOM 1558 C C . VAL A 1 267 ? 11.148 -9.592 41.845 1.000 33.464 267 VAL A C 1
ATOM 1559 O O . VAL A 1 267 ? 11.772 -10.632 41.830 1.000 34.123 267 VAL A O 1
ATOM 1563 N N . GLU A 1 268 ? 9.991 -9.411 41.226 1.000 36.323 268 GLU A N 1
ATOM 1564 C CA . GLU A 1 268 ? 9.382 -10.482 40.464 1.000 37.419 268 GLU A CA 1
ATOM 1565 C C . GLU A 1 268 ? 9.452 -10.062 38.989 1.000 38.483 268 GLU A C 1
ATOM 1566 O O . GLU A 1 268 ? 8.818 -9.133 38.495 1.000 35.309 268 GLU A O 1
ATOM 1572 N N . PRO A 1 269 ? 10.280 -10.750 38.203 1.000 33.007 269 PRO A N 1
ATOM 1573 C CA . PRO A 1 269 ? 10.408 -10.412 36.813 1.000 31.216 269 PRO A CA 1
ATOM 1574 C C . PRO A 1 269 ? 9.142 -10.837 36.081 1.000 37.071 269 PRO A C 1
ATOM 1575 O O . PRO A 1 269 ? 8.621 -11.948 36.229 1.000 34.312 269 PRO A O 1
ATOM 1579 N N . VAL A 1 270 ? 8.676 -9.893 35.275 1.000 37.306 270 VAL A N 1
ATOM 1580 C CA . VAL A 1 270 ? 7.586 -10.082 34.352 1.000 35.693 270 VAL A CA 1
ATOM 1581 C C . VAL A 1 270 ? 8.202 -10.188 32.960 1.000 38.434 270 VAL A C 1
ATOM 1582 O O . VAL A 1 270 ? 8.766 -9.224 32.413 1.000 36.989 270 VAL A O 1
ATOM 1586 N N . LEU A 1 271 ? 8.109 -11.391 32.412 1.000 37.735 271 LEU A N 1
ATOM 1587 C CA . LEU A 1 271 ? 8.595 -11.623 31.065 1.000 44.455 271 LEU A CA 1
ATOM 1588 C C . LEU A 1 271 ? 7.479 -11.343 30.050 1.000 38.037 271 LEU A C 1
ATOM 1589 O O . LEU A 1 271 ? 6.424 -11.942 30.092 1.000 40.576 271 LEU A O 1
ATOM 1594 N N . TRP A 1 272 ? 7.749 -10.432 29.116 1.000 39.674 272 TRP A N 1
ATOM 1595 C CA . TRP A 1 272 ? 6.773 -10.027 28.129 1.000 38.073 272 TRP A CA 1
ATOM 1596 C C . TRP A 1 272 ? 7.177 -10.474 26.725 1.000 40.934 272 TRP A C 1
ATOM 1597 O O . TRP A 1 272 ? 8.367 -10.491 26.369 1.000 28.747 272 TRP A O 1
ATOM 1608 N N . ASN A 1 273 ? 6.150 -10.956 26.001 1.000 36.720 273 ASN A N 1
ATOM 1609 C CA . ASN A 1 273 ? 6.324 -11.341 24.623 1.000 38.338 273 ASN A CA 1
ATOM 1610 C C . ASN A 1 273 ? 4.954 -11.415 23.970 1.000 40.015 273 ASN A C 1
ATOM 1611 O O . ASN A 1 273 ? 4.096 -12.249 24.312 1.000 38.330 273 ASN A O 1
ATOM 1616 N N . TYR A 1 274 ? 4.825 -10.545 22.974 1.000 43.134 274 TYR A N 1
ATOM 1617 C CA . TYR A 1 274 ? 3.572 -10.296 22.288 1.000 47.596 274 TYR A CA 1
ATOM 1618 C C . TYR A 1 274 ? 3.543 -11.003 20.923 1.000 47.937 274 TYR A C 1
ATOM 1619 O O . TYR A 1 274 ? 2.569 -10.843 20.159 1.000 45.856 274 TYR A O 1
ATOM 1628 N N . ALA A 1 275 ? 4.581 -11.804 20.616 1.000 45.057 275 ALA A N 1
ATOM 1629 C CA . ALA A 1 275 ? 4.629 -12.555 19.364 1.000 35.760 275 ALA A CA 1
ATOM 1630 C C . ALA A 1 275 ? 3.599 -13.693 19.284 1.000 43.022 275 ALA A C 1
ATOM 1631 O O . ALA A 1 275 ? 3.142 -14.255 20.274 1.000 72.557 275 ALA A O 1
ATOM 1633 N N . GLU A 1 276 ? 3.299 -14.102 18.066 1.000 48.745 276 GLU A N 1
ATOM 1634 C CA . GLU A 1 276 ? 2.369 -15.176 17.792 1.000 53.696 276 GLU A CA 1
ATOM 1635 C C . GLU A 1 276 ? 2.981 -16.544 18.114 1.000 45.302 276 GLU A C 1
ATOM 1636 O O . GLU A 1 276 ? 2.337 -17.358 18.772 1.000 58.774 276 GLU A O 1
ATOM 1642 N N . ASP A 1 277 ? 4.187 -16.823 17.622 1.000 45.385 277 ASP A N 1
ATOM 1643 C CA . ASP A 1 277 ? 4.930 -18.005 18.053 1.000 59.326 277 ASP A CA 1
ATOM 1644 C C . ASP A 1 277 ? 6.089 -17.478 18.856 1.000 60.186 277 ASP A C 1
ATOM 1645 O O . ASP A 1 277 ? 6.920 -16.801 18.268 1.000 58.374 277 ASP A O 1
ATOM 1650 N N . LEU A 1 278 ? 6.028 -17.746 20.170 1.000 67.032 278 LEU A N 1
ATOM 1651 C CA . LEU A 1 278 ? 7.062 -17.418 21.132 1.000 62.486 278 LEU A CA 1
ATOM 1652 C C . LEU A 1 278 ? 8.184 -18.414 20.991 1.000 56.382 278 LEU A C 1
ATOM 1653 O O . LEU A 1 278 ? 9.325 -18.075 21.293 1.000 59.060 278 LEU A O 1
ATOM 1658 N N . GLU A 1 279 ? 7.816 -19.643 20.599 1.000 62.323 279 GLU A N 1
ATOM 1659 C CA . GLU A 1 279 ? 8.788 -20.708 20.437 1.000 61.071 279 GLU A CA 1
ATOM 1660 C C . GLU A 1 279 ? 9.834 -20.276 19.418 1.000 66.356 279 GLU A C 1
ATOM 1661 O O . GLU A 1 279 ? 11.018 -20.601 19.566 1.000 64.186 279 GLU A O 1
ATOM 1667 N N . ALA A 1 280 ? 9.383 -19.483 18.435 1.000 70.775 280 ALA A N 1
ATOM 1668 C CA . ALA A 1 280 ? 10.276 -18.845 17.477 1.000 73.179 280 ALA A CA 1
ATOM 1669 C C . ALA A 1 280 ? 11.146 -17.742 18.113 1.000 66.568 280 ALA A C 1
ATOM 1670 O O . ALA A 1 280 ? 12.327 -17.658 17.827 1.000 47.907 280 ALA A O 1
ATOM 1672 N N . PHE A 1 281 ? 10.607 -16.894 19.000 1.000 84.720 281 PHE A N 1
ATOM 1673 C CA . PHE A 1 281 ? 11.340 -15.708 19.439 1.000 87.994 281 PHE A CA 1
ATOM 1674 C C . PHE A 1 281 ? 12.117 -15.967 20.752 1.000 92.887 281 PHE A C 1
ATOM 1675 O O . PHE A 1 281 ? 13.185 -15.390 20.949 1.000 78.722 281 PHE A O 1
ATOM 1683 N N . LEU A 1 282 ? 11.649 -16.864 21.644 1.000 98.844 282 LEU A N 1
ATOM 1684 C CA . LEU A 1 282 ? 12.211 -16.986 22.993 1.000 87.286 282 LEU A CA 1
ATOM 1685 C C . LEU A 1 282 ? 13.495 -17.805 22.974 1.000 75.829 282 LEU A C 1
ATOM 1686 O O . LEU A 1 282 ? 13.522 -18.884 22.397 1.000 79.698 282 LEU A O 1
ATOM 1691 N N . PRO A 1 283 ? 14.584 -17.348 23.636 1.000 71.976 283 PRO A N 1
ATOM 1692 C CA . PRO A 1 283 ? 15.830 -18.128 23.719 1.000 70.283 283 PRO A CA 1
ATOM 1693 C C . PRO A 1 283 ? 15.515 -19.441 24.419 1.000 85.353 283 PRO A C 1
ATOM 1694 O O . PRO A 1 283 ? 14.369 -19.639 24.834 1.000 74.386 283 PRO A O 1
ATOM 1698 N N . MET A 1 284 ? 16.490 -20.348 24.536 1.000 76.519 284 MET A N 1
ATOM 1699 C CA . MET A 1 284 ? 16.107 -21.629 25.096 1.000 78.218 284 MET A CA 1
ATOM 1700 C C . MET A 1 284 ? 16.767 -21.751 26.456 1.000 74.410 284 MET A C 1
ATOM 1701 O O . MET A 1 284 ? 17.866 -21.232 26.664 1.000 55.889 284 MET A O 1
ATOM 1706 N N . GLY A 1 285 ? 16.015 -22.378 27.371 1.000 85.265 285 GLY A N 1
ATOM 1707 C CA . GLY A 1 285 ? 16.260 -22.287 28.801 1.000 85.649 285 GLY A CA 1
ATOM 1708 C C . GLY A 1 285 ? 16.278 -20.839 29.306 1.000 80.157 285 GLY A C 1
ATOM 1709 O O . GLY A 1 285 ? 17.010 -20.502 30.247 1.000 72.931 285 GLY A O 1
ATOM 1710 N N . ILE A 1 286 ? 15.473 -19.976 28.678 1.000 63.448 286 ILE A N 1
ATOM 1711 C CA . ILE A 1 286 ? 15.191 -18.669 29.249 1.000 60.745 286 ILE A CA 1
ATOM 1712 C C . ILE A 1 286 ? 14.559 -18.871 30.633 1.000 59.961 286 ILE A C 1
ATOM 1713 O O . ILE A 1 286 ? 14.863 -18.131 31.576 1.000 47.071 286 ILE A O 1
ATOM 1718 N N . TRP A 1 287 ? 13.670 -19.880 30.724 1.000 61.098 287 TRP A N 1
ATOM 1719 C CA . TRP A 1 287 ? 12.993 -20.269 31.953 1.000 57.091 287 TRP A CA 1
ATOM 1720 C C . TRP A 1 287 ? 13.993 -20.858 32.945 1.000 55.351 287 TRP A C 1
ATOM 1721 O O . TRP A 1 287 ? 13.965 -20.541 34.130 1.000 50.876 287 TRP A O 1
ATOM 1732 N N . GLU A 1 288 ? 14.886 -21.712 32.428 1.000 68.485 288 GLU A N 1
ATOM 1733 C CA . GLU A 1 288 ? 15.958 -22.302 33.214 1.000 62.332 288 GLU A CA 1
ATOM 1734 C C . GLU A 1 288 ? 16.890 -21.196 33.726 1.000 50.390 288 GLU A C 1
ATOM 1735 O O . GLU A 1 288 ? 17.339 -21.219 34.872 1.000 41.674 288 GLU A O 1
ATOM 1741 N N . THR A 1 289 ? 17.122 -20.176 32.898 1.000 50.519 289 THR A N 1
ATOM 1742 C CA . THR A 1 289 ? 17.954 -19.052 33.304 1.000 57.004 289 THR A CA 1
ATOM 1743 C C . THR A 1 289 ? 17.351 -18.408 34.548 1.000 51.282 289 THR A C 1
ATOM 1744 O O . THR A 1 289 ? 18.032 -18.237 35.555 1.000 64.514 289 THR A O 1
ATOM 1748 N N . PHE A 1 290 ? 16.071 -18.064 34.449 1.000 45.006 290 PHE A N 1
ATOM 1749 C CA . PHE A 1 290 ? 15.413 -17.219 35.427 1.000 48.814 290 PHE A CA 1
ATOM 1750 C C . PHE A 1 290 ? 15.087 -17.977 36.716 1.000 50.542 290 PHE A C 1
ATOM 1751 O O . PHE A 1 290 ? 15.121 -17.376 37.782 1.000 56.594 290 PHE A O 1
ATOM 1759 N N . SER A 1 291 ? 14.736 -19.267 36.615 1.000 50.585 291 SER A N 1
ATOM 1760 C CA . SER A 1 291 ? 14.409 -20.057 37.793 1.000 55.272 291 SER A CA 1
ATOM 1761 C C . SER A 1 291 ? 15.654 -20.227 38.639 1.000 45.012 291 SER A C 1
ATOM 1762 O O . SER A 1 291 ? 15.511 -20.498 39.800 1.000 40.761 291 SER A O 1
ATOM 1765 N N . ALA A 1 292 ? 16.835 -20.117 38.023 1.000 47.586 292 ALA A N 1
ATOM 1766 C CA . ALA A 1 292 ? 18.104 -20.221 38.721 1.000 50.138 292 ALA A CA 1
ATOM 1767 C C . ALA A 1 292 ? 18.462 -18.890 39.350 1.000 53.611 292 ALA A C 1
ATOM 1768 O O . ALA A 1 292 ? 19.593 -18.744 39.796 1.000 60.088 292 ALA A O 1
ATOM 1770 N N . MET A 1 293 ? 17.552 -17.906 39.310 1.000 56.370 293 MET A N 1
ATOM 1771 C CA . MET A 1 293 ? 17.895 -16.561 39.780 1.000 58.933 293 MET A CA 1
ATOM 1772 C C . MET A 1 293 ? 16.837 -16.048 40.736 1.000 49.627 293 MET A C 1
ATOM 1773 O O . MET A 1 293 ? 17.207 -15.347 41.686 1.000 51.101 293 MET A O 1
ATOM 1778 N N . VAL A 1 294 ? 15.557 -16.342 40.410 1.000 35.040 294 VAL A N 1
ATOM 1779 C CA . VAL A 1 294 ? 14.425 -15.861 41.184 1.000 38.797 294 VAL A CA 1
ATOM 1780 C C . VAL A 1 294 ? 13.401 -16.978 41.416 1.000 48.110 294 VAL A C 1
ATOM 1781 O O . VAL A 1 294 ? 13.295 -17.948 40.649 1.000 42.885 294 VAL A O 1
ATOM 1785 N N . PRO A 1 295 ? 12.695 -16.895 42.574 1.000 50.053 295 PRO A N 1
ATOM 1786 C CA . PRO A 1 295 ? 11.636 -17.840 42.924 1.000 51.465 295 PRO A CA 1
ATOM 1787 C C . PRO A 1 295 ? 10.288 -17.535 42.291 1.000 46.254 295 PRO A C 1
ATOM 1788 O O . PRO A 1 295 ? 9.488 -18.450 42.185 1.000 38.571 295 PRO A O 1
ATOM 1792 N N . TYR A 1 296 ? 10.025 -16.241 42.015 1.000 44.221 296 TYR A N 1
ATOM 1793 C CA . TYR A 1 296 ? 8.733 -15.788 41.514 1.000 43.485 296 TYR A CA 1
ATOM 1794 C C . TYR A 1 296 ? 8.864 -15.225 40.097 1.000 41.002 296 TYR A C 1
ATOM 1795 O O . TYR A 1 296 ? 9.794 -14.483 39.786 1.000 50.262 296 TYR A O 1
ATOM 1804 N N . MET A 1 297 ? 7.915 -15.573 39.240 1.000 36.909 297 MET A N 1
ATOM 1805 C CA . MET A 1 297 ? 7.952 -15.170 37.844 1.000 37.254 297 MET A CA 1
ATOM 1806 C C . MET A 1 297 ? 6.509 -14.914 37.407 1.000 27.398 297 MET A C 1
ATOM 1807 O O . MET A 1 297 ? 5.587 -15.623 37.848 1.000 21.998 297 MET A O 1
ATOM 1812 N N . TRP A 1 298 ? 6.352 -13.856 36.599 1.000 27.719 298 TRP A N 1
ATOM 1813 C CA . TRP A 1 298 ? 5.096 -13.540 35.926 1.000 34.409 298 TRP A CA 1
ATOM 1814 C C . TRP A 1 298 ? 5.281 -13.610 34.406 1.000 39.084 298 TRP A C 1
ATOM 1815 O O . TRP A 1 298 ? 6.399 -13.613 33.883 1.000 41.664 298 TRP A O 1
ATOM 1826 N N . GLY A 1 299 ? 4.170 -13.579 33.678 1.000 42.294 299 GLY A N 1
ATOM 1827 C CA . GLY A 1 299 ? 4.238 -13.553 32.228 1.000 44.198 299 GLY A CA 1
ATOM 1828 C C . GLY A 1 299 ? 3.339 -12.465 31.668 1.000 44.528 299 GLY A C 1
ATOM 1829 O O . GLY A 1 299 ? 2.434 -11.977 32.362 1.000 36.239 299 GLY A O 1
ATOM 1830 N N . SER A 1 300 ? 3.610 -12.055 30.423 1.000 40.775 300 SER A N 1
ATOM 1831 C CA . SER A 1 300 ? 2.872 -10.919 29.913 1.000 44.306 300 SER A CA 1
ATOM 1832 C C . SER A 1 300 ? 2.546 -11.087 28.428 1.000 44.452 300 SER A C 1
ATOM 1833 O O . SER A 1 300 ? 3.419 -11.169 27.581 1.000 45.396 300 SER A O 1
ATOM 1836 N N . SER A 1 301 ? 1.255 -11.183 28.130 1.000 40.448 301 SER A N 1
ATOM 1837 C CA . SER A 1 301 ? 0.785 -11.411 26.783 1.000 34.586 301 SER A CA 1
ATOM 1838 C C . SER A 1 301 ? 0.256 -10.076 26.253 1.000 33.254 301 SER A C 1
ATOM 1839 O O . SER A 1 301 ? 0.401 -9.065 26.950 1.000 29.312 301 SER A O 1
ATOM 1842 N N . ALA A 1 302 ? -0.363 -10.019 25.051 1.000 25.528 302 ALA A N 1
ATOM 1843 C CA . ALA A 1 302 ? -1.015 -8.767 24.706 1.000 22.213 302 ALA A CA 1
ATOM 1844 C C . ALA A 1 302 ? -2.421 -9.013 24.210 1.000 21.785 302 ALA A C 1
ATOM 1845 O O . ALA A 1 302 ? -2.633 -9.907 23.407 1.000 24.975 302 ALA A O 1
ATOM 1847 N N . PHE A 1 303 ? -3.361 -8.144 24.569 1.000 19.327 303 PHE A N 1
ATOM 1848 C CA . PHE A 1 303 ? -4.635 -8.180 23.861 1.000 24.381 303 PHE A CA 1
ATOM 1849 C C . PHE A 1 303 ? -4.833 -7.025 22.846 1.000 26.961 303 PHE A C 1
ATOM 1850 O O . PHE A 1 303 ? -5.700 -7.075 21.967 1.000 37.414 303 PHE A O 1
ATOM 1858 N N . LYS A 1 304 ? -4.070 -5.945 23.004 1.000 23.801 304 LYS A N 1
ATOM 1859 C CA . LYS A 1 304 ? -4.116 -4.807 22.106 1.000 21.304 304 LYS A CA 1
ATOM 1860 C C . LYS A 1 304 ? -2.808 -4.029 22.302 1.000 21.251 304 LYS A C 1
ATOM 1861 O O . LYS A 1 304 ? -2.106 -4.311 23.256 1.000 20.860 304 LYS A O 1
ATOM 1867 N N . GLY A 1 305 ? -2.445 -3.154 21.362 1.000 19.708 305 GLY A N 1
ATOM 1868 C CA . GLY A 1 305 ? -1.235 -2.354 21.429 1.000 23.337 305 GLY A CA 1
ATOM 1869 C C . GLY A 1 305 ? 0.061 -3.114 21.110 1.000 25.291 305 GLY A C 1
ATOM 1870 O O . GLY A 1 305 ? 1.176 -2.677 21.473 1.000 34.236 305 GLY A O 1
ATOM 1871 N N . ALA A 1 306 ? -0.052 -4.159 20.294 1.000 26.024 306 ALA A N 1
ATOM 1872 C CA . ALA A 1 306 ? 1.139 -4.857 19.810 1.000 25.425 306 ALA A CA 1
ATOM 1873 C C . ALA A 1 306 ? 0.959 -5.537 18.463 1.000 26.692 306 ALA A C 1
ATOM 1874 O O . ALA A 1 306 ? 1.689 -6.495 18.252 1.000 29.519 306 ALA A O 1
ATOM 1876 N N . ASP A 1 307 ? 0.016 -5.088 17.607 1.000 34.798 307 ASP A N 1
ATOM 1877 C CA . ASP A 1 307 ? 0.022 -5.504 16.199 1.000 40.232 307 ASP A CA 1
ATOM 1878 C C . ASP A 1 307 ? 0.939 -4.544 15.422 1.000 42.815 307 ASP A C 1
ATOM 1879 O O . ASP A 1 307 ? 2.045 -4.883 14.960 1.000 56.351 307 ASP A O 1
ATOM 1884 N N . SER A 1 308 ? 0.478 -3.308 15.353 1.000 36.003 308 SER A N 1
ATOM 1885 C CA . SER A 1 308 ? 1.173 -2.237 14.691 1.000 34.667 308 SER A CA 1
ATOM 1886 C C . SER A 1 308 ? 0.849 -0.962 15.451 1.000 30.772 308 SER A C 1
ATOM 1887 O O . SER A 1 308 ? -0.208 -0.823 16.041 1.000 39.776 308 SER A O 1
ATOM 1890 N N . PRO A 1 309 ? 1.735 0.026 15.425 1.000 27.822 309 PRO A N 1
ATOM 1891 C CA . PRO A 1 309 ? 1.459 1.269 16.135 1.000 26.462 309 PRO A CA 1
ATOM 1892 C C . PRO A 1 309 ? 0.176 1.935 15.667 1.000 28.477 309 PRO A C 1
ATOM 1893 O O . PRO A 1 309 ? -0.475 2.612 16.469 1.000 27.937 309 PRO A O 1
ATOM 1897 N N . THR A 1 310 ? -0.115 1.778 14.369 1.000 28.958 310 THR A N 1
ATOM 1898 C CA . THR A 1 310 ? -1.272 2.404 13.762 1.000 27.286 310 THR A CA 1
ATOM 1899 C C . THR A 1 310 ? -2.435 1.434 13.610 1.000 26.779 310 THR A C 1
ATOM 1900 O O . THR A 1 310 ? -3.280 1.622 12.757 1.000 25.060 310 THR A O 1
ATOM 1904 N N . ARG A 1 311 ? -2.429 0.370 14.414 1.000 29.962 311 ARG A N 1
ATOM 1905 C CA . ARG A 1 311 ? -3.523 -0.592 14.453 1.000 28.968 311 ARG A CA 1
ATOM 1906 C C . ARG A 1 311 ? -4.703 0.064 15.159 1.000 23.618 311 ARG A C 1
ATOM 1907 O O . ARG A 1 311 ? -4.590 0.448 16.309 1.000 27.814 311 ARG A O 1
ATOM 1915 N N . TYR A 1 312 ? -5.809 0.268 14.466 1.000 24.388 312 TYR A N 1
ATOM 1916 C CA . TYR A 1 312 ? -6.939 0.930 15.083 1.000 26.462 312 TYR A CA 1
ATOM 1917 C C . TYR A 1 312 ? -8.173 0.037 15.195 1.000 29.447 312 TYR A C 1
ATOM 1918 O O . TYR A 1 312 ? -9.160 0.528 15.711 1.000 25.662 312 TYR A O 1
ATOM 1927 N N . HIS A 1 313 ? -8.112 -1.232 14.720 1.000 32.030 313 HIS A N 1
ATOM 1928 C CA . HIS A 1 313 ? -9.293 -2.077 14.639 1.000 35.504 313 HIS A CA 1
ATOM 1929 C C . HIS A 1 313 ? -8.941 -3.403 15.302 1.000 36.387 313 HIS A C 1
ATOM 1930 O O . HIS A 1 313 ? -7.761 -3.626 15.610 1.000 31.054 313 HIS A O 1
ATOM 1937 N N . SER A 1 314 ? -9.961 -4.282 15.422 1.000 33.035 314 SER A N 1
ATOM 1938 C CA . SER A 1 314 ? -9.821 -5.567 16.091 1.000 39.168 314 SER A CA 1
ATOM 1939 C C . SER A 1 314 ? -9.239 -6.656 15.182 1.000 37.573 314 SER A C 1
ATOM 1940 O O . SER A 1 314 ? -9.882 -7.094 14.263 1.000 54.939 314 SER A O 1
ATOM 1943 N N . ASN A 1 315 ? -8.047 -7.158 15.492 1.000 40.262 315 ASN A N 1
ATOM 1944 C CA . ASN A 1 315 ? -7.448 -8.316 14.846 1.000 34.150 315 ASN A CA 1
ATOM 1945 C C . ASN A 1 315 ? -7.218 -9.395 15.915 1.000 42.692 315 ASN A C 1
ATOM 1946 O O . ASN A 1 315 ? -6.129 -9.522 16.461 1.000 50.004 315 ASN A O 1
ATOM 1951 N N . VAL A 1 316 ? -8.256 -10.190 16.209 1.000 41.913 316 VAL A N 1
ATOM 1952 C CA . VAL A 1 316 ? -8.247 -11.213 17.243 1.000 33.414 316 VAL A CA 1
ATOM 1953 C C . VAL A 1 316 ? -7.295 -12.358 16.905 1.000 35.238 316 VAL A C 1
ATOM 1954 O O . VAL A 1 316 ? -6.754 -12.954 17.831 1.000 45.615 316 VAL A O 1
ATOM 1958 N N . LYS A 1 317 ? -7.189 -12.731 15.617 1.000 38.996 317 LYS A N 1
ATOM 1959 C CA . LYS A 1 317 ? -6.405 -13.879 15.144 1.000 41.509 317 LYS A CA 1
ATOM 1960 C C . LYS A 1 317 ? -4.972 -13.764 15.699 1.000 46.070 317 LYS A C 1
ATOM 1961 O O . LYS A 1 317 ? -4.414 -14.724 16.233 1.000 46.591 317 LYS A O 1
ATOM 1963 N N . HIS A 1 318 ? -4.408 -12.542 15.628 1.000 50.664 318 HIS A N 1
ATOM 1964 C CA . HIS A 1 318 ? -3.066 -12.208 16.084 1.000 40.919 318 HIS A CA 1
ATOM 1965 C C . HIS A 1 318 ? -2.934 -12.440 17.590 1.000 33.735 318 HIS A C 1
ATOM 1966 O O . HIS A 1 318 ? -2.071 -13.151 18.069 1.000 26.550 318 HIS A O 1
ATOM 1973 N N . TYR A 1 319 ? -3.751 -11.770 18.384 1.000 36.243 319 TYR A N 1
ATOM 1974 C CA . TYR A 1 319 ? -3.523 -11.875 19.812 1.000 39.666 319 TYR A CA 1
ATOM 1975 C C . TYR A 1 319 ? -3.725 -13.323 20.256 1.000 52.088 319 TYR A C 1
ATOM 1976 O O . TYR A 1 319 ? -2.948 -13.799 21.099 1.000 43.763 319 TYR A O 1
ATOM 1985 N N . LEU A 1 320 ? -4.682 -14.030 19.613 1.000 55.280 320 LEU A N 1
ATOM 1986 C CA . LEU A 1 320 ? -5.038 -15.385 20.005 1.000 48.137 320 LEU A CA 1
ATOM 1987 C C . LEU A 1 320 ? -3.827 -16.298 19.859 1.000 44.332 320 LEU A C 1
ATOM 1988 O O . LEU A 1 320 ? -3.469 -16.978 20.798 1.000 65.928 320 LEU A O 1
ATOM 1993 N N . GLU A 1 321 ? -3.090 -16.211 18.758 1.000 51.764 321 GLU A N 1
ATOM 1994 C CA . GLU A 1 321 ? -1.838 -16.948 18.608 1.000 49.917 321 GLU A CA 1
ATOM 1995 C C . GLU A 1 321 ? -0.866 -16.724 19.759 1.000 45.397 321 GLU A C 1
ATOM 1996 O O . GLU A 1 321 ? -0.083 -17.617 20.068 1.000 59.431 321 GLU A O 1
ATOM 2002 N N . ASN A 1 322 ? -0.861 -15.516 20.328 1.000 47.771 322 ASN A N 1
ATOM 2003 C CA . ASN A 1 322 ? 0.038 -15.155 21.421 1.000 44.471 322 ASN A CA 1
ATOM 2004 C C . ASN A 1 322 ? -0.380 -15.924 22.667 1.000 42.121 322 ASN A C 1
ATOM 2005 O O . ASN A 1 322 ? 0.422 -16.584 23.304 1.000 40.741 322 ASN A O 1
ATOM 2010 N N . HIS A 1 323 ? -1.682 -15.931 22.920 1.000 42.596 323 HIS A N 1
ATOM 2011 C CA . HIS A 1 323 ? -2.236 -16.644 24.051 1.000 41.730 323 HIS A CA 1
ATOM 2012 C C . HIS A 1 323 ? -2.067 -18.167 23.989 1.000 46.277 323 HIS A C 1
ATOM 2013 O O . HIS A 1 323 ? -1.821 -18.782 25.031 1.000 54.184 323 HIS A O 1
ATOM 2020 N N . ILE A 1 324 ? -2.223 -18.808 22.814 1.000 46.875 324 ILE A N 1
ATOM 2021 C CA . ILE A 1 324 ? -2.032 -20.257 22.697 1.000 37.707 324 ILE A CA 1
ATOM 2022 C C . ILE A 1 324 ? -0.561 -20.541 22.915 1.000 43.524 324 ILE A C 1
ATOM 2023 O O . ILE A 1 324 ? -0.187 -21.477 23.626 1.000 46.664 324 ILE A O 1
ATOM 2028 N N . SER A 1 325 ? 0.250 -19.701 22.266 1.000 44.442 325 SER A N 1
ATOM 2029 C CA . SER A 1 325 ? 1.677 -19.835 22.378 1.000 46.573 325 SER A CA 1
ATOM 2030 C C . SER A 1 325 ? 2.119 -19.608 23.828 1.000 47.723 325 SER A C 1
ATOM 2031 O O . SER A 1 325 ? 3.148 -20.142 24.227 1.000 51.712 325 SER A O 1
ATOM 2034 N N . TRP A 1 326 ? 1.354 -18.846 24.631 1.000 50.317 326 TRP A N 1
ATOM 2035 C CA . TRP A 1 326 ? 1.732 -18.598 26.029 1.000 47.285 326 TRP A CA 1
ATOM 2036 C C . TRP A 1 326 ? 1.324 -19.807 26.882 1.000 40.669 326 TRP A C 1
ATOM 2037 O O . TRP A 1 326 ? 2.071 -20.259 27.722 1.000 39.053 326 TRP A O 1
ATOM 2048 N N . ILE A 1 327 ? 0.159 -20.390 26.641 1.000 37.141 327 ILE A N 1
ATOM 2049 C CA . ILE A 1 327 ? -0.211 -21.561 27.408 1.000 39.824 327 ILE A CA 1
ATOM 2050 C C . ILE A 1 327 ? 0.917 -22.585 27.433 1.000 44.838 327 ILE A C 1
ATOM 2051 O O . ILE A 1 327 ? 1.258 -23.080 28.496 1.000 57.521 327 ILE A O 1
ATOM 2056 N N . LYS A 1 328 ? 1.480 -22.895 26.262 1.000 48.218 328 LYS A N 1
ATOM 2057 C CA . LYS A 1 328 ? 2.459 -23.951 26.167 1.000 50.829 328 LYS A CA 1
ATOM 2058 C C . LYS A 1 328 ? 3.641 -23.554 27.054 1.000 53.340 328 LYS A C 1
ATOM 2059 O O . LYS A 1 328 ? 4.124 -24.361 27.845 1.000 63.038 328 LYS A O 1
ATOM 2061 N N . GLN A 1 329 ? 4.055 -22.281 26.967 1.000 56.052 329 GLN A N 1
ATOM 2062 C CA . GLN A 1 329 ? 5.207 -21.762 27.699 1.000 54.365 329 GLN A CA 1
ATOM 2063 C C . GLN A 1 329 ? 5.033 -21.877 29.219 1.000 51.771 329 GLN A C 1
ATOM 2064 O O . GLN A 1 329 ? 5.945 -22.311 29.930 1.000 55.133 329 GLN A O 1
ATOM 2070 N N . MET A 1 330 ? 3.871 -21.458 29.722 1.000 44.375 330 MET A N 1
ATOM 2071 C CA . MET A 1 330 ? 3.585 -21.491 31.155 1.000 52.780 330 MET A CA 1
ATOM 2072 C C . MET A 1 330 ? 3.555 -22.944 31.677 1.000 62.997 330 MET A C 1
ATOM 2073 O O . MET A 1 330 ? 4.043 -23.242 32.788 1.000 46.654 330 MET A O 1
ATOM 2078 N N . SER A 1 331 ? 3.024 -23.856 30.835 1.000 66.047 331 SER A N 1
ATOM 2079 C CA . SER A 1 331 ? 2.930 -25.273 31.154 1.000 64.129 331 SER A CA 1
ATOM 2080 C C . SER A 1 331 ? 4.297 -25.926 31.166 1.000 65.907 331 SER A C 1
ATOM 2081 O O . SER A 1 331 ? 4.373 -27.105 31.457 1.000 73.780 331 SER A O 1
ATOM 2084 N N . THR A 1 332 ? 5.348 -25.160 30.879 1.000 65.087 332 THR A N 1
ATOM 2085 C CA . THR A 1 332 ? 6.696 -25.680 30.966 1.000 67.403 332 THR A CA 1
ATOM 2086 C C . THR A 1 332 ? 7.468 -24.933 32.054 1.000 65.891 332 THR A C 1
ATOM 2087 O O . THR A 1 332 ? 8.577 -25.332 32.416 1.000 50.478 332 THR A O 1
ATOM 2091 N N . ALA A 1 333 ? 6.924 -23.790 32.488 1.000 66.859 333 ALA A N 1
ATOM 2092 C CA . ALA A 1 333 ? 7.675 -22.877 33.331 1.000 70.898 333 ALA A CA 1
ATOM 2093 C C . ALA A 1 333 ? 7.047 -22.791 34.717 1.000 63.252 333 ALA A C 1
ATOM 2094 O O . ALA A 1 333 ? 7.679 -22.307 35.649 1.000 67.450 333 ALA A O 1
ATOM 2096 N N . SER A 1 334 ? 5.814 -23.282 34.830 1.000 54.997 334 SER A N 1
ATOM 2097 C CA . SER A 1 334 ? 5.081 -23.239 36.074 1.000 55.554 334 SER A CA 1
ATOM 2098 C C . SER A 1 334 ? 5.911 -23.878 37.183 1.000 48.159 334 SER A C 1
ATOM 2099 O O . SER A 1 334 ? 5.968 -23.352 38.290 1.000 48.620 334 SER A O 1
ATOM 2102 N N . GLU A 1 335 ? 6.598 -24.979 36.862 1.000 49.925 335 GLU A N 1
ATOM 2103 C CA . GLU A 1 335 ? 7.130 -25.872 37.877 1.000 50.695 335 GLU A CA 1
ATOM 2104 C C . GLU A 1 335 ? 8.525 -25.503 38.374 1.000 50.009 335 GLU A C 1
ATOM 2105 O O . GLU A 1 335 ? 8.908 -26.035 39.408 1.000 50.109 335 GLU A O 1
ATOM 2108 N N . LYS A 1 336 ? 9.264 -24.605 37.693 1.000 54.691 336 LYS A N 1
ATOM 2109 C CA . LYS A 1 336 ? 10.654 -24.291 38.054 1.000 53.122 336 LYS A CA 1
ATOM 2110 C C . LYS A 1 336 ? 10.709 -23.061 38.952 1.000 48.261 336 LYS A C 1
ATOM 2111 O O . LYS A 1 336 ? 11.745 -22.509 39.314 1.000 42.641 336 LYS A O 1
ATOM 2117 N N . PHE A 1 337 ? 9.539 -22.592 39.307 1.000 47.814 337 PHE A N 1
ATOM 2118 C CA . PHE A 1 337 ? 9.481 -21.390 40.096 1.000 50.122 337 PHE A CA 1
ATOM 2119 C C . PHE A 1 337 ? 8.811 -21.737 41.420 1.000 44.982 337 PHE A C 1
ATOM 2120 O O . PHE A 1 337 ? 7.909 -22.563 41.456 1.000 42.346 337 PHE A O 1
ATOM 2128 N N . ARG A 1 338 ? 9.244 -21.098 42.504 1.000 40.021 338 ARG A N 1
ATOM 2129 C CA . ARG A 1 338 ? 8.450 -21.161 43.713 1.000 40.203 338 ARG A CA 1
ATOM 2130 C C . ARG A 1 338 ? 6.994 -20.910 43.357 1.000 32.886 338 ARG A C 1
ATOM 2131 O O . ARG A 1 338 ? 6.105 -21.574 43.894 1.000 35.432 338 ARG A O 1
ATOM 2139 N N . GLU A 1 339 ? 6.764 -19.980 42.413 1.000 38.176 339 GLU A N 1
ATOM 2140 C CA . GLU A 1 339 ? 5.416 -19.749 41.897 1.000 37.966 339 GLU A CA 1
ATOM 2141 C C . GLU A 1 339 ? 5.479 -18.889 40.643 1.000 35.256 339 GLU A C 1
ATOM 2142 O O . GLU A 1 339 ? 5.991 -17.775 40.751 1.000 32.717 339 GLU A O 1
ATOM 2148 N N . PHE A 1 340 ? 4.932 -19.408 39.514 1.000 31.621 340 PHE A N 1
ATOM 2149 C CA . PHE A 1 340 ? 4.534 -18.628 38.357 1.000 26.998 340 PHE A CA 1
ATOM 2150 C C . PHE A 1 340 ? 3.257 -17.871 38.741 1.000 30.779 340 PHE A C 1
ATOM 2151 O O . PHE A 1 340 ? 2.199 -18.468 38.918 1.000 27.484 340 PHE A O 1
ATOM 2159 N N . ARG A 1 341 ? 3.351 -16.561 38.976 1.000 29.786 341 ARG A N 1
ATOM 2160 C CA . ARG A 1 341 ? 2.290 -15.896 39.721 1.000 33.069 341 ARG A CA 1
ATOM 2161 C C . ARG A 1 341 ? 1.061 -15.669 38.843 1.000 34.328 341 ARG A C 1
ATOM 2162 O O . ARG A 1 341 ? -0.065 -15.580 39.293 1.000 32.511 341 ARG A O 1
ATOM 2170 N N . GLY A 1 342 ? 1.277 -15.460 37.566 1.000 37.062 342 GLY A N 1
ATOM 2171 C CA . GLY A 1 342 ? 0.134 -15.193 36.714 1.000 43.632 342 GLY A CA 1
ATOM 2172 C C . GLY A 1 342 ? 0.588 -14.614 35.387 1.000 36.989 342 GLY A C 1
ATOM 2173 O O . GLY A 1 342 ? 1.794 -14.565 35.116 1.000 38.841 342 GLY A O 1
ATOM 2174 N N . LEU A 1 343 ? -0.394 -14.135 34.625 1.000 32.850 343 LEU A N 1
ATOM 2175 C CA . LEU A 1 343 ? -0.112 -13.501 33.340 1.000 33.872 343 LEU A CA 1
ATOM 2176 C C . LEU A 1 343 ? -0.811 -12.143 33.267 1.000 33.083 343 LEU A C 1
ATOM 2177 O O . LEU A 1 343 ? -1.962 -11.958 33.692 1.000 31.680 343 LEU A O 1
ATOM 2182 N N . ILE A 1 344 ? -0.043 -11.169 32.771 1.000 33.956 344 ILE A N 1
ATOM 2183 C CA . ILE A 1 344 ? -0.561 -9.828 32.538 1.000 34.763 344 ILE A CA 1
ATOM 2184 C C . ILE A 1 344 ? -0.868 -9.630 31.054 1.000 32.765 344 ILE A C 1
ATOM 2185 O O . ILE A 1 344 ? 0.009 -9.778 30.216 1.000 30.017 344 ILE A O 1
ATOM 2190 N N . PHE A 1 345 ? -2.149 -9.370 30.805 1.000 35.050 345 PHE A N 1
ATOM 2191 C CA . PHE A 1 345 ? -2.711 -9.153 29.501 1.000 35.684 345 PHE A CA 1
ATOM 2192 C C . PHE A 1 345 ? -2.476 -7.696 29.205 1.000 33.746 345 PHE A C 1
ATOM 2193 O O . PHE A 1 345 ? -3.219 -6.844 29.678 1.000 32.567 345 PHE A O 1
ATOM 2201 N N . THR A 1 346 ? -1.418 -7.429 28.465 1.000 35.448 346 THR A N 1
ATOM 2202 C CA . THR A 1 346 ? -1.045 -6.065 28.161 1.000 36.473 346 THR A CA 1
ATOM 2203 C C . THR A 1 346 ? -2.052 -5.473 27.195 1.000 28.796 346 THR A C 1
ATOM 2204 O O . THR A 1 346 ? -2.581 -6.212 26.395 1.000 35.113 346 THR A O 1
ATOM 2208 N N . GLY A 1 347 ? -2.287 -4.155 27.273 1.000 28.726 347 GLY A N 1
ATOM 2209 C CA . GLY A 1 347 ? -3.218 -3.399 26.434 1.000 28.617 347 GLY A CA 1
ATOM 2210 C C . GLY A 1 347 ? -2.801 -1.955 26.085 1.000 31.009 347 GLY A C 1
ATOM 2211 O O . GLY A 1 347 ? -3.611 -1.020 26.221 1.000 29.221 347 GLY A O 1
ATOM 2212 N N . TRP A 1 348 ? -1.590 -1.810 25.522 1.000 29.583 348 TRP A N 1
ATOM 2213 C CA . TRP A 1 348 ? -1.022 -0.516 25.186 1.000 32.086 348 TRP A CA 1
ATOM 2214 C C . TRP A 1 348 ? -2.022 0.316 24.395 1.000 30.807 348 TRP A C 1
ATOM 2215 O O . TRP A 1 348 ? -2.818 -0.275 23.679 1.000 29.870 348 TRP A O 1
ATOM 2226 N N . GLN A 1 349 ? -1.968 1.657 24.581 1.000 25.793 349 GLN A N 1
ATOM 2227 C CA . GLN A 1 349 ? -2.888 2.605 23.985 1.000 23.840 349 GLN A CA 1
ATOM 2228 C C . GLN A 1 349 ? -2.075 3.450 23.016 1.000 27.401 349 GLN A C 1
ATOM 2229 O O . GLN A 1 349 ? -2.641 3.924 22.059 1.000 28.830 349 GLN A O 1
ATOM 2235 N N . ARG A 1 350 ? -0.768 3.610 23.299 1.000 26.272 350 ARG A N 1
ATOM 2236 C CA . ARG A 1 350 ? 0.245 4.049 22.354 1.000 20.218 350 ARG A CA 1
ATOM 2237 C C . ARG A 1 350 ? 1.476 3.163 22.549 1.000 19.242 350 ARG A C 1
ATOM 2238 O O . ARG A 1 350 ? 1.719 2.684 23.637 1.000 17.089 350 ARG A O 1
ATOM 2246 N N . TYR A 1 351 ? 2.207 2.881 21.475 1.000 19.456 351 TYR A N 1
ATOM 2247 C CA . TYR A 1 351 ? 3.528 2.276 21.571 1.000 23.099 351 TYR A CA 1
ATOM 2248 C C . TYR A 1 351 ? 4.484 3.043 22.487 1.000 25.751 351 TYR A C 1
ATOM 2249 O O . TYR A 1 351 ? 5.445 2.469 22.934 1.000 21.737 351 TYR A O 1
ATOM 2258 N N . ASP A 1 352 ? 4.284 4.354 22.680 1.000 27.184 352 ASP A N 1
ATOM 2259 C CA . ASP A 1 352 ? 5.030 5.122 23.664 1.000 26.078 352 ASP A CA 1
ATOM 2260 C C . ASP A 1 352 ? 4.223 6.414 23.752 1.000 25.271 352 ASP A C 1
ATOM 2261 O O . ASP A 1 352 ? 3.298 6.623 22.962 1.000 23.066 352 ASP A O 1
ATOM 2266 N N . HIS A 1 353 ? 4.513 7.203 24.780 1.000 25.798 353 HIS A N 1
ATOM 2267 C CA . HIS A 1 353 ? 3.982 8.541 25.024 1.000 26.471 353 HIS A CA 1
ATOM 2268 C C . HIS A 1 353 ? 3.808 9.340 23.730 1.000 26.167 353 HIS A C 1
ATOM 2269 O O . HIS A 1 353 ? 2.773 9.984 23.554 1.000 29.035 353 HIS A O 1
ATOM 2276 N N . PHE A 1 354 ? 4.812 9.292 22.842 1.000 30.325 354 PHE A N 1
ATOM 2277 C CA . PHE A 1 354 ? 4.880 10.200 21.697 1.000 34.333 354 PHE A CA 1
ATOM 2278 C C . PHE A 1 354 ? 4.242 9.587 20.459 1.000 27.526 354 PHE A C 1
ATOM 2279 O O . PHE A 1 354 ? 3.994 10.291 19.481 1.000 32.066 354 PHE A O 1
ATOM 2287 N N . ALA A 1 355 ? 4.125 8.263 20.459 1.000 23.770 355 ALA A N 1
ATOM 2288 C CA . ALA A 1 355 ? 3.458 7.562 19.369 1.000 27.350 355 ALA A CA 1
ATOM 2289 C C . ALA A 1 355 ? 1.958 7.877 19.316 1.000 24.151 355 ALA A C 1
ATOM 2290 O O . ALA A 1 355 ? 1.348 8.471 20.174 1.000 21.504 355 ALA A O 1
ATOM 2292 N N . VAL A 1 356 ? 1.369 7.525 18.204 1.000 29.362 356 VAL A N 1
ATOM 2293 C CA . VAL A 1 356 ? -0.058 7.676 17.978 1.000 33.393 356 VAL A CA 1
ATOM 2294 C C . VAL A 1 356 ? -0.823 6.683 18.837 1.000 25.793 356 VAL A C 1
ATOM 2295 O O . VAL A 1 356 ? -0.286 5.689 19.338 1.000 19.160 356 VAL A O 1
ATOM 2299 N N . LEU A 1 357 ? -2.123 6.929 18.855 1.000 26.631 357 LEU A N 1
ATOM 2300 C CA . LEU A 1 357 ? -3.057 6.035 19.512 1.000 21.393 357 LEU A CA 1
ATOM 2301 C C . LEU A 1 357 ? -3.219 4.758 18.726 1.000 17.713 357 LEU A C 1
ATOM 2302 O O . LEU A 1 357 ? -3.501 4.818 17.540 1.000 15.540 357 LEU A O 1
ATOM 2307 N N . CYS A 1 358 ? -2.948 3.612 19.363 1.000 19.632 358 CYS A N 1
ATOM 2308 C CA . CYS A 1 358 ? -3.332 2.342 18.769 1.000 23.330 358 CYS A CA 1
ATOM 2309 C C . CYS A 1 358 ? -4.777 2.051 19.183 1.000 22.107 358 CYS A C 1
ATOM 2310 O O . CYS A 1 358 ? -5.581 2.974 19.348 1.000 18.941 358 CYS A O 1
ATOM 2313 N N . GLU A 1 359 ? -5.102 0.768 19.265 1.000 24.346 359 GLU A N 1
ATOM 2314 C CA . GLU A 1 359 ? -6.475 0.268 19.431 1.000 24.190 359 GLU A CA 1
ATOM 2315 C C . GLU A 1 359 ? -7.050 0.684 20.762 1.000 25.602 359 GLU A C 1
ATOM 2316 O O . GLU A 1 359 ? -6.456 0.457 21.811 1.000 32.969 359 GLU A O 1
ATOM 2322 N N . PHE A 1 360 ? -8.232 1.311 20.705 1.000 29.831 360 PHE A N 1
ATOM 2323 C CA . PHE A 1 360 ? -8.925 1.709 21.918 1.000 26.878 360 PHE A CA 1
ATOM 2324 C C . PHE A 1 360 ? -9.372 0.479 22.704 1.000 24.380 360 PHE A C 1
ATOM 2325 O O . PHE A 1 360 ? -9.481 -0.602 22.137 1.000 23.464 360 PHE A O 1
ATOM 2333 N N . LEU A 1 361 ? -9.573 0.636 24.021 1.000 27.038 361 LEU A N 1
ATOM 2334 C CA . LEU A 1 361 ? -10.011 -0.485 24.860 1.000 28.931 361 LEU A CA 1
ATOM 2335 C C . LEU A 1 361 ? -11.302 -1.137 24.323 1.000 28.037 361 LEU A C 1
ATOM 2336 O O . LEU A 1 361 ? -11.410 -2.339 24.213 1.000 29.958 361 LEU A O 1
ATOM 2341 N N . PRO A 1 362 ? -12.353 -0.399 23.958 1.000 25.335 362 PRO A N 1
ATOM 2342 C CA . PRO A 1 362 ? -13.535 -1.021 23.416 1.000 29.667 362 PRO A CA 1
ATOM 2343 C C . PRO A 1 362 ? -13.216 -1.912 22.238 1.000 29.599 362 PRO A C 1
ATOM 2344 O O . PRO A 1 362 ? -13.869 -2.926 22.040 1.000 33.503 362 PRO A O 1
ATOM 2348 N N . ILE A 1 363 ? -12.224 -1.528 21.467 1.000 24.804 363 ILE A N 1
ATOM 2349 C CA . ILE A 1 363 ? -11.892 -2.276 20.266 1.000 27.067 363 ILE A CA 1
ATOM 2350 C C . ILE A 1 363 ? -11.198 -3.576 20.677 1.000 27.834 363 ILE A C 1
ATOM 2351 O O . ILE A 1 363 ? -11.201 -4.590 19.972 1.000 36.566 363 ILE A O 1
ATOM 2356 N N . GLY A 1 364 ? -10.578 -3.560 21.850 1.000 34.627 364 GLY A N 1
ATOM 2357 C CA . GLY A 1 364 ? -9.798 -4.704 22.308 1.000 31.853 364 GLY A CA 1
ATOM 2358 C C . GLY A 1 364 ? -10.621 -5.680 23.122 1.000 26.400 364 GLY A C 1
ATOM 2359 O O . GLY A 1 364 ? -10.094 -6.710 23.492 1.000 24.275 364 GLY A O 1
ATOM 2360 N N . ILE A 1 365 ? -11.899 -5.349 23.381 1.000 27.988 365 ILE A N 1
ATOM 2361 C CA . ILE A 1 365 ? -12.704 -6.209 24.226 1.000 28.191 365 ILE A CA 1
ATOM 2362 C C . ILE A 1 365 ? -12.843 -7.627 23.650 1.000 34.231 365 ILE A C 1
ATOM 2363 O O . ILE A 1 365 ? -12.686 -8.620 24.374 1.000 39.696 365 ILE A O 1
ATOM 2368 N N . PRO A 1 366 ? -13.223 -7.801 22.365 1.000 32.257 366 PRO A N 1
ATOM 2369 C CA . PRO A 1 366 ? -13.207 -9.107 21.730 1.000 32.840 366 PRO A CA 1
ATOM 2370 C C . PRO A 1 366 ? -11.919 -9.888 21.894 1.000 33.614 366 PRO A C 1
ATOM 2371 O O . PRO A 1 366 ? -11.956 -11.070 22.192 1.000 42.361 366 PRO A O 1
ATOM 2375 N N . SER A 1 367 ? -10.793 -9.241 21.646 1.000 43.977 367 SER A N 1
ATOM 2376 C CA . SER A 1 367 ? -9.518 -9.895 21.867 1.000 42.434 367 SER A CA 1
ATOM 2377 C C . SER A 1 367 ? -9.406 -10.315 23.331 1.000 40.258 367 SER A C 1
ATOM 2378 O O . SER A 1 367 ? -8.932 -11.419 23.664 1.000 33.514 367 SER A O 1
ATOM 2381 N N . LEU A 1 368 ? -9.816 -9.387 24.208 1.000 35.285 368 LEU A N 1
ATOM 2382 C CA . LEU A 1 368 ? -9.527 -9.589 25.601 1.000 35.482 368 LEU A CA 1
ATOM 2383 C C . LEU A 1 368 ? -10.482 -10.650 26.126 1.000 36.455 368 LEU A C 1
ATOM 2384 O O . LEU A 1 368 ? -10.095 -11.448 26.991 1.000 36.251 368 LEU A O 1
ATOM 2389 N N . THR A 1 369 ? -11.698 -10.680 25.569 1.000 31.862 369 THR A N 1
ATOM 2390 C CA . THR A 1 369 ? -12.651 -11.660 26.047 1.000 32.192 369 THR A CA 1
ATOM 2391 C C . THR A 1 369 ? -12.147 -13.059 25.694 1.000 35.777 369 THR A C 1
ATOM 2392 O O . THR A 1 369 ? -12.040 -13.930 26.556 1.000 39.585 369 THR A O 1
ATOM 2396 N N . VAL A 1 370 ? -11.740 -13.243 24.444 1.000 28.731 370 VAL A N 1
ATOM 2397 C CA . VAL A 1 370 ? -11.420 -14.559 23.961 1.000 29.181 370 VAL A CA 1
ATOM 2398 C C . VAL A 1 370 ? -10.146 -15.047 24.593 1.000 34.752 370 VAL A C 1
ATOM 2399 O O . VAL A 1 370 ? -9.884 -16.232 24.625 1.000 46.692 370 VAL A O 1
ATOM 2403 N N . ASN A 1 371 ? -9.273 -14.127 24.963 1.000 50.320 371 ASN A N 1
ATOM 2404 C CA . ASN A 1 371 ? -7.954 -14.558 25.400 1.000 52.185 371 ASN A CA 1
ATOM 2405 C C . ASN A 1 371 ? -7.994 -14.895 26.888 1.000 43.248 371 ASN A C 1
ATOM 2406 O O . ASN A 1 371 ? -7.227 -15.757 27.303 1.000 32.233 371 ASN A O 1
ATOM 2411 N N . MET A 1 372 ? -8.873 -14.231 27.658 1.000 35.935 372 MET A N 1
ATOM 2412 C CA . MET A 1 372 ? -9.065 -14.605 29.045 1.000 45.208 372 MET A CA 1
ATOM 2413 C C . MET A 1 372 ? -9.663 -16.023 29.144 1.000 52.982 372 MET A C 1
ATOM 2414 O O . MET A 1 372 ? -9.046 -16.917 29.731 1.000 52.664 372 MET A O 1
ATOM 2419 N N . LEU A 1 373 ? -10.836 -16.247 28.530 1.000 45.159 373 LEU A N 1
ATOM 2420 C CA . LEU A 1 373 ? -11.430 -17.575 28.483 1.000 43.298 373 LEU A CA 1
ATOM 2421 C C . LEU A 1 373 ? -10.437 -18.636 27.986 1.000 49.155 373 LEU A C 1
ATOM 2422 O O . LEU A 1 373 ? -10.504 -19.788 28.431 1.000 51.251 373 LEU A O 1
ATOM 2427 N N . THR A 1 374 ? -9.542 -18.276 27.050 1.000 43.665 374 THR A N 1
ATOM 2428 C CA . THR A 1 374 ? -8.631 -19.246 26.452 1.000 41.211 374 THR A CA 1
ATOM 2429 C C . THR A 1 374 ? -7.544 -19.666 27.439 1.000 45.004 374 THR A C 1
ATOM 2430 O O . THR A 1 374 ? -7.045 -20.774 27.402 1.000 53.158 374 THR A O 1
ATOM 2434 N N . ILE A 1 375 ? -7.190 -18.792 28.366 1.000 47.691 375 ILE A N 1
ATOM 2435 C CA . ILE A 1 375 ? -6.157 -19.100 29.333 1.000 47.791 375 ILE A CA 1
ATOM 2436 C C . ILE A 1 375 ? -6.767 -19.823 30.519 1.000 47.009 375 ILE A C 1
ATOM 2437 O O . ILE A 1 375 ? -6.079 -20.500 31.240 1.000 46.612 375 ILE A O 1
ATOM 2442 N N . ARG A 1 376 ? -8.052 -19.640 30.745 1.000 49.354 376 ARG A N 1
ATOM 2443 C CA . ARG A 1 376 ? -8.681 -20.289 31.868 1.000 52.331 376 ARG A CA 1
ATOM 2444 C C . ARG A 1 376 ? -9.174 -21.667 31.468 1.000 60.353 376 ARG A C 1
ATOM 2445 O O . ARG A 1 376 ? -9.401 -22.478 32.357 1.000 84.744 376 ARG A O 1
ATOM 2453 N N . ASN A 1 377 ? -9.400 -21.885 30.164 1.000 67.795 377 ASN A N 1
ATOM 2454 C CA . ASN A 1 377 ? -9.832 -23.174 29.645 1.000 63.087 377 ASN A CA 1
ATOM 2455 C C . ASN A 1 377 ? -8.637 -24.015 29.181 1.000 68.887 377 ASN A C 1
ATOM 2456 O O . ASN A 1 377 ? -8.786 -25.203 28.853 1.000 76.005 377 ASN A O 1
ATOM 2461 N N . GLY A 1 378 ? -7.464 -23.368 29.101 1.000 54.212 378 GLY A N 1
ATOM 2462 C CA . GLY A 1 378 ? -6.206 -24.052 28.895 1.000 45.450 378 GLY A CA 1
ATOM 2463 C C . GLY A 1 378 ? -5.955 -24.315 27.423 1.000 48.574 378 GLY A C 1
ATOM 2464 O O . GLY A 1 378 ? -4.938 -24.909 27.061 1.000 55.123 378 GLY A O 1
ATOM 2465 N N . ARG A 1 379 ? -6.872 -23.852 26.569 1.000 53.649 379 ARG A N 1
ATOM 2466 C CA . ARG A 1 379 ? -6.720 -24.026 25.127 1.000 56.299 379 ARG A CA 1
ATOM 2467 C C . ARG A 1 379 ? -7.896 -23.351 24.412 1.000 53.880 379 ARG A C 1
ATOM 2468 O O . ARG A 1 379 ? -8.902 -22.990 25.036 1.000 48.645 379 ARG A O 1
ATOM 2476 N N . PHE A 1 380 ? -7.798 -23.207 23.085 1.000 50.031 380 PHE A N 1
ATOM 2477 C CA . PHE A 1 380 ? -8.885 -22.605 22.327 1.000 51.886 380 PHE A CA 1
ATOM 2478 C C . PHE A 1 380 ? -9.642 -23.684 21.555 1.000 46.228 380 PHE A C 1
ATOM 2479 O O . PHE A 1 380 ? -9.026 -24.496 20.908 1.000 49.453 380 PHE A O 1
ATOM 2487 N N . ASP A 1 381 ? -10.970 -23.678 21.592 1.000 47.405 381 ASP A N 1
ATOM 2488 C CA . ASP A 1 381 ? -11.757 -24.654 20.858 1.000 54.400 381 ASP A CA 1
ATOM 2489 C C . ASP A 1 381 ? -13.113 -24.003 20.628 1.000 63.017 381 ASP A C 1
ATOM 2490 O O . ASP A 1 381 ? -13.377 -22.933 21.180 1.000 66.655 381 ASP A O 1
ATOM 2495 N N . ALA A 1 382 ? -13.962 -24.645 19.820 1.000 64.293 382 ALA A N 1
ATOM 2496 C CA . ALA A 1 382 ? -15.233 -24.042 19.433 1.000 59.898 382 ALA A CA 1
ATOM 2497 C C . ALA A 1 382 ? -16.133 -23.796 20.658 1.000 50.949 382 ALA A C 1
ATOM 2498 O O . ALA A 1 382 ? -17.097 -23.027 20.620 1.000 50.793 382 ALA A O 1
ATOM 2500 N N . SER A 1 383 ? -15.769 -24.399 21.781 1.000 52.223 383 SER A N 1
ATOM 2501 C CA . SER A 1 383 ? -16.408 -24.120 23.053 1.000 58.228 383 SER A CA 1
ATOM 2502 C C . SER A 1 383 ? -16.093 -22.703 23.550 1.000 61.176 383 SER A C 1
ATOM 2503 O O . SER A 1 383 ? -16.990 -21.923 23.900 1.000 55.206 383 SER A O 1
ATOM 2506 N N . VAL A 1 384 ? -14.791 -22.390 23.588 1.000 59.127 384 VAL A N 1
ATOM 2507 C CA . VAL A 1 384 ? -14.286 -21.067 23.934 1.000 49.789 384 VAL A CA 1
ATOM 2508 C C . VAL A 1 384 ? -14.928 -20.010 23.050 1.000 42.301 384 VAL A C 1
ATOM 2509 O O . VAL A 1 384 ? -15.599 -19.096 23.536 1.000 39.118 384 VAL A O 1
ATOM 2513 N N . ASN A 1 385 ? -14.766 -20.172 21.736 1.000 46.910 385 ASN A N 1
ATOM 2514 C CA . ASN A 1 385 ? -15.386 -19.253 20.793 1.000 53.468 385 ASN A CA 1
ATOM 2515 C C . ASN A 1 385 ? -16.803 -18.899 21.253 1.000 60.722 385 ASN A C 1
ATOM 2516 O O . ASN A 1 385 ? -17.211 -17.734 21.257 1.000 57.733 385 ASN A O 1
ATOM 2521 N N . ASP A 1 386 ? -17.564 -19.918 21.654 1.000 69.918 386 ASP A N 1
ATOM 2522 C CA . ASP A 1 386 ? -18.995 -19.745 21.808 1.000 65.575 386 ASP A CA 1
ATOM 2523 C C . ASP A 1 386 ? -19.310 -19.078 23.139 1.000 49.321 386 ASP A C 1
ATOM 2524 O O . ASP A 1 386 ? -20.252 -18.292 23.203 1.000 45.476 386 ASP A O 1
ATOM 2529 N N . GLN A 1 387 ? -18.563 -19.379 24.209 1.000 45.381 387 GLN A N 1
ATOM 2530 C CA . GLN A 1 387 ? -18.910 -18.680 25.449 1.000 65.710 387 GLN A CA 1
ATOM 2531 C C . GLN A 1 387 ? -18.550 -17.221 25.197 1.000 57.005 387 GLN A C 1
ATOM 2532 O O . GLN A 1 387 ? -19.330 -16.318 25.487 1.000 56.428 387 GLN A O 1
ATOM 2538 N N . ALA A 1 388 ? -17.384 -17.019 24.575 1.000 51.100 388 ALA A N 1
ATOM 2539 C CA . ALA A 1 388 ? -16.956 -15.682 24.204 1.000 52.877 388 ALA A CA 1
ATOM 2540 C C . ALA A 1 388 ? -18.125 -14.851 23.665 1.000 42.849 388 ALA A C 1
ATOM 2541 O O . ALA A 1 388 ? -18.486 -13.823 24.252 1.000 44.478 388 ALA A O 1
ATOM 2543 N N . ILE A 1 389 ? -18.747 -15.328 22.587 1.000 37.651 389 ILE A N 1
ATOM 2544 C CA . ILE A 1 389 ? -19.828 -14.597 21.931 1.000 45.887 389 ILE A CA 1
ATOM 2545 C C . ILE A 1 389 ? -21.016 -14.285 22.848 1.000 51.810 389 ILE A C 1
ATOM 2546 O O . ILE A 1 389 ? -21.556 -13.181 22.837 1.000 46.729 389 ILE A O 1
ATOM 2551 N N . SER A 1 390 ? -21.480 -15.253 23.628 1.000 55.674 390 SER A N 1
ATOM 2552 C CA . SER A 1 390 ? -22.677 -15.006 24.413 1.000 55.250 390 SER A CA 1
ATOM 2553 C C . SER A 1 390 ? -22.374 -14.065 25.586 1.000 51.078 390 SER A C 1
ATOM 2554 O O . SER A 1 390 ? -23.281 -13.401 26.123 1.000 59.101 390 SER A O 1
ATOM 2557 N N . ILE A 1 391 ? -21.089 -13.968 25.960 1.000 45.153 391 ILE A N 1
ATOM 2558 C CA . ILE A 1 391 ? -20.658 -12.944 26.916 1.000 51.038 391 ILE A CA 1
ATOM 2559 C C . ILE A 1 391 ? -20.701 -11.551 26.287 1.000 53.861 391 ILE A C 1
ATOM 2560 O O . ILE A 1 391 ? -21.010 -10.577 26.986 1.000 56.210 391 ILE A O 1
ATOM 2565 N N . MET A 1 392 ? -20.360 -11.455 24.987 1.000 45.982 392 MET A N 1
ATOM 2566 C CA . MET A 1 392 ? -20.433 -10.184 24.281 1.000 45.415 392 MET A CA 1
ATOM 2567 C C . MET A 1 392 ? -21.853 -9.882 23.805 1.000 43.635 392 MET A C 1
ATOM 2568 O O . MET A 1 392 ? -22.088 -8.781 23.317 1.000 41.153 392 MET A O 1
ATOM 2573 N N . GLN A 1 393 ? -22.766 -10.857 24.000 1.000 44.687 393 GLN A N 1
ATOM 2574 C CA . GLN A 1 393 ? -24.151 -10.860 23.557 1.000 42.505 393 GLN A CA 1
ATOM 2575 C C . GLN A 1 393 ? -24.222 -10.549 22.065 1.000 46.559 393 GLN A C 1
ATOM 2576 O O . GLN A 1 393 ? -25.130 -9.837 21.600 1.000 43.783 393 GLN A O 1
ATOM 2582 N N . CYS A 1 394 ? -23.288 -11.159 21.325 1.000 40.325 394 CYS A N 1
ATOM 2583 C CA . CYS A 1 394 ? -23.246 -10.964 19.890 1.000 62.395 394 CYS A CA 1
ATOM 2584 C C . CYS A 1 394 ? -24.328 -11.841 19.319 1.000 78.825 394 CYS A C 1
ATOM 2585 O O . CYS A 1 394 ? -24.890 -12.649 20.051 1.000 89.071 394 CYS A O 1
ATOM 2588 N N . VAL A 1 395 ? -24.589 -11.706 18.027 1.000 76.246 395 VAL A N 1
ATOM 2589 C CA . VAL A 1 395 ? -25.608 -12.561 17.479 1.000 77.140 395 VAL A CA 1
ATOM 2590 C C . VAL A 1 395 ? -24.978 -13.906 17.127 1.000 94.309 395 VAL A C 1
ATOM 2591 O O . VAL A 1 395 ? -23.983 -13.953 16.390 1.000 97.340 395 VAL A O 1
ATOM 2595 N N . THR A 1 396 ? -25.593 -14.940 17.754 1.000 101.696 396 THR A N 1
ATOM 2596 C CA . THR A 1 396 ? -25.343 -16.375 17.639 1.000 95.702 396 THR A CA 1
ATOM 2597 C C . THR A 1 396 ? -24.998 -16.779 16.219 1.000 105.060 396 THR A C 1
ATOM 2598 O O . THR A 1 396 ? -25.393 -16.087 15.276 1.000 100.578 396 THR A O 1
ATOM 2602 N N . GLY A 1 397 ? -24.357 -17.956 16.113 1.000 97.119 397 GLY A N 1
ATOM 2603 C CA . GLY A 1 397 ? -23.504 -18.259 14.986 1.000 100.577 397 GLY A CA 1
ATOM 2604 C C . GLY A 1 397 ? -22.182 -17.516 15.166 1.000 109.629 397 GLY A C 1
ATOM 2605 O O . GLY A 1 397 ? -21.546 -17.653 16.203 1.000 116.212 397 GLY A O 1
ATOM 2606 N N . SER A 1 398 ? -21.800 -16.711 14.170 1.000 101.854 398 SER A N 1
ATOM 2607 C CA . SER A 1 398 ? -20.702 -15.772 14.286 1.000 79.344 398 SER A CA 1
ATOM 2608 C C . SER A 1 398 ? -19.407 -16.496 14.689 1.000 76.881 398 SER A C 1
ATOM 2609 O O . SER A 1 398 ? -19.410 -17.626 15.182 1.000 64.643 398 SER A O 1
ATOM 2612 N N . ASP A 1 399 ? -18.276 -15.867 14.359 1.000 77.184 399 ASP A N 1
ATOM 2613 C CA . ASP A 1 399 ? -16.957 -16.324 14.771 1.000 61.395 399 ASP A CA 1
ATOM 2614 C C . ASP A 1 399 ? -16.241 -15.128 15.406 1.000 57.257 399 ASP A C 1
ATOM 2615 O O . ASP A 1 399 ? -16.201 -14.062 14.804 1.000 62.081 399 ASP A O 1
ATOM 2620 N N . VAL A 1 400 ? -15.681 -15.305 16.615 1.000 63.220 400 VAL A N 1
ATOM 2621 C CA . VAL A 1 400 ? -14.904 -14.288 17.326 1.000 57.405 400 VAL A CA 1
ATOM 2622 C C . VAL A 1 400 ? -13.699 -13.817 16.511 1.000 58.338 400 VAL A C 1
ATOM 2623 O O . VAL A 1 400 ? -13.293 -12.653 16.642 1.000 53.930 400 VAL A O 1
ATOM 2627 N N . LYS A 1 401 ? -13.155 -14.736 15.680 1.000 40.662 401 LYS A N 1
ATOM 2628 C CA . LYS A 1 401 ? -12.098 -14.418 14.735 1.000 43.329 401 LYS A CA 1
ATOM 2629 C C . LYS A 1 401 ? -12.570 -13.733 13.446 1.000 35.789 401 LYS A C 1
ATOM 2630 O O . LYS A 1 401 ? -11.782 -13.176 12.716 1.000 39.092 401 LYS A O 1
ATOM 2636 N N . GLY A 1 402 ? -13.834 -13.802 13.093 1.000 36.344 402 GLY A N 1
ATOM 2637 C CA . GLY A 1 402 ? -14.311 -13.121 11.903 1.000 36.361 402 GLY A CA 1
ATOM 2638 C C . GLY A 1 402 ? -15.239 -11.994 12.344 1.000 42.505 402 GLY A C 1
ATOM 2639 O O . GLY A 1 402 ? -15.095 -11.481 13.447 1.000 46.664 402 GLY A O 1
ATOM 2640 N N . ASP A 1 403 ? -16.226 -11.644 11.530 1.000 42.666 403 ASP A N 1
ATOM 2641 C CA . ASP A 1 403 ? -17.059 -10.502 11.860 1.000 55.058 403 ASP A CA 1
ATOM 2642 C C . ASP A 1 403 ? -18.074 -10.850 12.946 1.000 49.810 403 ASP A C 1
ATOM 2643 O O . ASP A 1 403 ? -18.501 -11.990 13.090 1.000 46.189 403 ASP A O 1
ATOM 2648 N N . LEU A 1 404 ? -18.423 -9.834 13.741 1.000 51.824 404 LEU A N 1
ATOM 2649 C CA . LEU A 1 404 ? -19.361 -9.975 14.842 1.000 47.364 404 LEU A CA 1
ATOM 2650 C C . LEU A 1 404 ? -20.376 -8.858 14.725 1.000 43.795 404 LEU A C 1
ATOM 2651 O O . LEU A 1 404 ? -19.987 -7.787 14.296 1.000 47.677 404 LEU A O 1
ATOM 2656 N N . TYR A 1 405 ? -21.650 -9.115 15.069 1.000 46.708 405 TYR A N 1
ATOM 2657 C CA . TYR A 1 405 ? -22.729 -8.166 14.820 1.000 47.838 405 TYR A CA 1
ATOM 2658 C C . TYR A 1 405 ? -23.645 -8.166 16.033 1.000 48.139 405 TYR A C 1
ATOM 2659 O O . TYR A 1 405 ? -23.819 -9.171 16.736 1.000 50.441 405 TYR A O 1
ATOM 2668 N N . GLY A 1 406 ? -24.150 -6.981 16.341 1.000 48.344 406 GLY A N 1
ATOM 2669 C CA . GLY A 1 406 ? -25.029 -6.819 17.489 1.000 51.107 406 GLY A CA 1
ATOM 2670 C C . GLY A 1 406 ? -24.416 -7.266 18.820 1.000 51.807 406 GLY A C 1
ATOM 2671 O O . GLY A 1 406 ? -25.136 -7.693 19.717 1.000 51.598 406 GLY A O 1
ATOM 2672 N N . CYS A 1 407 ? -23.099 -7.122 18.993 1.000 49.052 407 CYS A N 1
ATOM 2673 C CA . CYS A 1 407 ? -22.536 -7.383 20.306 1.000 40.743 407 CYS A CA 1
ATOM 2674 C C . CYS A 1 407 ? -23.044 -6.281 21.223 1.000 37.358 407 CYS A C 1
ATOM 2675 O O . CYS A 1 407 ? -23.478 -5.256 20.691 1.000 31.724 407 CYS A O 1
ATOM 2678 N N . ARG A 1 408 ? -23.097 -6.557 22.550 1.000 45.162 408 ARG A N 1
ATOM 2679 C CA . ARG A 1 408 ? -23.453 -5.565 23.562 1.000 51.949 408 ARG A CA 1
ATOM 2680 C C . ARG A 1 408 ? -22.447 -5.674 24.704 1.000 46.940 408 ARG A C 1
ATOM 2681 O O . ARG A 1 408 ? -22.656 -6.402 25.645 1.000 45.325 408 ARG A O 1
ATOM 2689 N N . PHE A 1 409 ? -21.333 -4.951 24.603 1.000 55.417 409 PHE A N 1
ATOM 2690 C CA . PHE A 1 409 ? -20.419 -4.805 25.726 1.000 43.703 409 PHE A CA 1
ATOM 2691 C C . PHE A 1 409 ? -20.026 -3.348 25.877 1.000 37.568 409 PHE A C 1
ATOM 2692 O O . PHE A 1 409 ? -20.360 -2.549 25.021 1.000 37.084 409 PHE A O 1
ATOM 2700 N N . PRO A 1 410 ? -19.310 -2.944 26.946 1.000 40.027 410 PRO A N 1
ATOM 2701 C CA . PRO A 1 410 ? -18.945 -1.548 27.134 1.000 38.896 410 PRO A CA 1
ATOM 2702 C C . PRO A 1 410 ? -18.107 -1.127 25.921 1.000 37.643 410 PRO A C 1
ATOM 2703 O O . PRO A 1 410 ? -17.098 -1.794 25.586 1.000 30.634 410 PRO A O 1
ATOM 2707 N N . GLY A 1 411 ? -18.572 -0.045 25.270 1.000 29.223 411 GLY A N 1
ATOM 2708 C CA . GLY A 1 411 ? -17.939 0.507 24.083 1.000 32.348 411 GLY A CA 1
ATOM 2709 C C . GLY A 1 411 ? -18.295 -0.177 22.778 1.000 32.341 411 GLY A C 1
ATOM 2710 O O . GLY A 1 411 ? -17.807 0.178 21.705 1.000 44.582 411 GLY A O 1
ATOM 2711 N N . SER A 1 412 ? -19.251 -1.081 22.861 1.000 31.827 412 SER A N 1
ATOM 2712 C CA . SER A 1 412 ? -19.659 -1.867 21.720 1.000 30.485 412 SER A CA 1
ATOM 2713 C C . SER A 1 412 ? -20.085 -0.985 20.541 1.000 26.665 412 SER A C 1
ATOM 2714 O O . SER A 1 412 ? -19.807 -1.306 19.398 1.000 32.577 412 SER A O 1
ATOM 2717 N N . ASP A 1 413 ? -20.754 0.135 20.760 1.000 27.678 413 ASP A N 1
ATOM 2718 C CA . ASP A 1 413 ? -21.012 1.032 19.636 1.000 34.432 413 ASP A CA 1
ATOM 2719 C C . ASP A 1 413 ? -19.715 1.517 18.959 1.000 40.083 413 ASP A C 1
ATOM 2720 O O . ASP A 1 413 ? -19.605 1.591 17.726 1.000 38.209 413 ASP A O 1
ATOM 2725 N N . ILE A 1 414 ? -18.741 1.923 19.775 1.000 39.676 414 ILE A N 1
ATOM 2726 C CA . ILE A 1 414 ? -17.479 2.389 19.246 1.000 35.739 414 ILE A CA 1
ATOM 2727 C C . ILE A 1 414 ? -16.826 1.249 18.454 1.000 38.192 414 ILE A C 1
ATOM 2728 O O . ILE A 1 414 ? -16.434 1.425 17.291 1.000 35.996 414 ILE A O 1
ATOM 2733 N N . TYR A 1 415 ? -16.826 0.036 19.009 1.000 35.655 415 TYR A N 1
ATOM 2734 C CA . TYR A 1 415 ? -16.350 -1.106 18.230 1.000 35.572 415 TYR A CA 1
ATOM 2735 C C . TYR A 1 415 ? -17.030 -1.193 16.860 1.000 41.262 415 TYR A C 1
ATOM 2736 O O . TYR A 1 415 ? -16.377 -1.223 15.823 1.000 43.506 415 TYR A O 1
ATOM 2745 N N . HIS A 1 416 ? -18.363 -1.249 16.866 1.000 50.294 416 HIS A N 1
ATOM 2746 C CA . HIS A 1 416 ? -19.166 -1.416 15.655 1.000 48.995 416 HIS A CA 1
ATOM 2747 C C . HIS A 1 416 ? -18.719 -0.401 14.611 1.000 41.198 416 HIS A C 1
ATOM 2748 O O . HIS A 1 416 ? -18.308 -0.752 13.502 1.000 44.960 416 HIS A O 1
ATOM 2755 N N . HIS A 1 417 ? -18.765 0.867 15.010 1.000 36.803 417 HIS A N 1
ATOM 2756 C CA . HIS A 1 417 ? -18.421 1.942 14.098 1.000 38.052 417 HIS A CA 1
ATOM 2757 C C . HIS A 1 417 ? -16.961 1.912 13.619 1.000 40.271 417 HIS A C 1
ATOM 2758 O O . HIS A 1 417 ? -16.691 2.359 12.510 1.000 43.792 417 HIS A O 1
ATOM 2765 N N . VAL A 1 418 ? -16.009 1.430 14.439 1.000 35.113 418 VAL A N 1
ATOM 2766 C CA . VAL A 1 418 ? -14.625 1.558 14.059 1.000 32.623 418 VAL A CA 1
ATOM 2767 C C . VAL A 1 418 ? -14.344 0.391 13.138 1.000 32.423 418 VAL A C 1
ATOM 2768 O O . VAL A 1 418 ? -13.489 0.462 12.260 1.000 41.784 418 VAL A O 1
ATOM 2772 N N . GLN A 1 419 ? -15.144 -0.652 13.283 1.000 35.433 419 GLN A N 1
ATOM 2773 C CA . GLN A 1 419 ? -14.935 -1.836 12.458 1.000 43.226 419 GLN A CA 1
ATOM 2774 C C . GLN A 1 419 ? -15.432 -1.564 11.051 1.000 36.461 419 GLN A C 1
ATOM 2775 O O . GLN A 1 419 ? -14.727 -1.993 10.154 1.000 43.582 419 GLN A O 1
ATOM 2781 N N . LEU A 1 420 ? -16.604 -0.904 10.913 1.000 32.289 420 LEU A N 1
ATOM 2782 C CA . LEU A 1 420 ? -17.058 -0.291 9.661 1.000 36.987 420 LEU A CA 1
ATOM 2783 C C . LEU A 1 420 ? -16.009 0.605 8.965 1.000 40.464 420 LEU A C 1
ATOM 2784 O O . LEU A 1 420 ? -15.885 0.545 7.724 1.000 42.608 420 LEU A O 1
ATOM 2789 N N . LEU A 1 421 ? -15.330 1.482 9.743 1.000 36.749 421 LEU A N 1
ATOM 2790 C CA . LEU A 1 421 ? -14.220 2.299 9.281 1.000 36.318 421 LEU A CA 1
ATOM 2791 C C . LEU A 1 421 ? -13.130 1.430 8.657 1.000 34.067 421 LEU A C 1
ATOM 2792 O O . LEU A 1 421 ? -12.656 1.663 7.509 1.000 30.844 421 LEU A O 1
ATOM 2797 N N . HIS A 1 422 ? -12.809 0.351 9.373 1.000 27.555 422 HIS A N 1
ATOM 2798 C CA . HIS A 1 422 ? -11.833 -0.562 8.811 1.000 30.713 422 HIS A CA 1
ATOM 2799 C C . HIS A 1 422 ? -12.236 -1.050 7.416 1.000 31.303 422 HIS A C 1
ATOM 2800 O O . HIS A 1 422 ? -11.388 -1.205 6.544 1.000 34.778 422 HIS A O 1
ATOM 2807 N N . GLU A 1 423 ? -13.520 -1.335 7.227 1.000 35.276 423 GLU A N 1
ATOM 2808 C CA . GLU A 1 423 ? -14.005 -1.949 6.009 1.000 41.998 423 GLU A CA 1
ATOM 2809 C C . GLU A 1 423 ? -14.077 -0.953 4.848 1.000 40.178 423 GLU A C 1
ATOM 2810 O O . GLU A 1 423 ? -13.639 -1.243 3.723 1.000 35.194 423 GLU A O 1
ATOM 2816 N N . LYS A 1 424 ? -14.622 0.230 5.166 1.000 37.211 424 LYS A N 1
ATOM 2817 C CA . LYS A 1 424 ? -14.769 1.297 4.208 1.000 41.589 424 LYS A CA 1
ATOM 2818 C C . LYS A 1 424 ? -13.393 1.705 3.701 1.000 40.020 424 LYS A C 1
ATOM 2819 O O . LYS A 1 424 ? -13.181 1.960 2.534 1.000 43.062 424 LYS A O 1
ATOM 2825 N N . LYS A 1 425 ? -12.438 1.758 4.604 1.000 41.618 425 LYS A N 1
ATOM 2826 C CA . LYS A 1 425 ? -11.124 2.212 4.226 1.000 41.436 425 LYS A CA 1
ATOM 2827 C C . LYS A 1 425 ? -10.473 1.202 3.314 1.000 35.692 425 LYS A C 1
ATOM 2828 O O . LYS A 1 425 ? -9.739 1.649 2.445 1.000 46.551 425 LYS A O 1
ATOM 2834 N N . GLY A 1 426 ? -10.769 -0.104 3.477 1.000 30.500 426 GLY A N 1
ATOM 2835 C CA . GLY A 1 426 ? -10.206 -1.150 2.603 1.000 32.096 426 GLY A CA 1
ATOM 2836 C C . GLY A 1 426 ? -10.763 -1.047 1.181 1.000 35.025 426 GLY A C 1
ATOM 2837 O O . GLY A 1 426 ? -10.073 -1.175 0.183 1.000 35.730 426 GLY A O 1
ATOM 2838 N N . GLU A 1 427 ? -12.034 -0.683 1.106 1.000 37.081 427 GLU A N 1
ATOM 2839 C CA . GLU A 1 427 ? -12.683 -0.432 -0.165 1.000 38.059 427 GLU A CA 1
ATOM 2840 C C . GLU A 1 427 ? -12.047 0.765 -0.870 1.000 37.520 427 GLU A C 1
ATOM 2841 O O . GLU A 1 427 ? -11.595 0.685 -2.022 1.000 45.839 427 GLU A O 1
ATOM 2847 N N . ILE A 1 428 ? -11.957 1.867 -0.140 1.000 30.648 428 ILE A N 1
ATOM 2848 C CA . ILE A 1 428 ? -11.356 3.065 -0.679 1.000 32.322 428 ILE A CA 1
ATOM 2849 C C . ILE A 1 428 ? -9.932 2.822 -1.179 1.000 27.822 428 ILE A C 1
ATOM 2850 O O . ILE A 1 428 ? -9.559 3.333 -2.203 1.000 33.477 428 ILE A O 1
ATOM 2855 N N . GLU A 1 429 ? -9.140 2.023 -0.497 1.000 34.308 429 GLU A N 1
ATOM 2856 C CA . GLU A 1 429 ? -7.765 1.778 -0.919 1.000 36.723 429 GLU A CA 1
ATOM 2857 C C . GLU A 1 429 ? -7.755 0.883 -2.148 1.000 34.853 429 GLU A C 1
ATOM 2858 O O . GLU A 1 429 ? -6.880 1.027 -2.996 1.000 36.570 429 GLU A O 1
ATOM 2864 N N . LYS A 1 430 ? -8.743 -0.016 -2.235 1.000 33.707 430 LYS A N 1
ATOM 2865 C CA . LYS A 1 430 ? -8.846 -0.915 -3.376 1.000 38.130 430 LYS A CA 1
ATOM 2866 C C . LYS A 1 430 ? -9.235 -0.107 -4.632 1.000 39.028 430 LYS A C 1
ATOM 2867 O O . LYS A 1 430 ? -8.658 -0.325 -5.689 1.000 35.030 430 LYS A O 1
ATOM 2869 N N . LEU A 1 431 ? -10.095 0.916 -4.462 1.000 43.201 431 LEU A N 1
ATOM 2870 C CA . LEU A 1 431 ? -10.513 1.816 -5.520 1.000 37.920 431 LEU A CA 1
ATOM 2871 C C . LEU A 1 431 ? -9.366 2.718 -5.944 1.000 38.564 431 LEU A C 1
ATOM 2872 O O . LEU A 1 431 ? -9.116 2.953 -7.114 1.000 44.010 431 LEU A O 1
ATOM 2877 N N . LEU A 1 432 ? -8.638 3.247 -4.996 1.000 35.841 432 LEU A N 1
ATOM 2878 C CA . LEU A 1 432 ? -7.478 4.023 -5.394 1.000 34.482 432 LEU A CA 1
ATOM 2879 C C . LEU A 1 432 ? -6.387 3.159 -6.029 1.000 35.778 432 LEU A C 1
ATOM 2880 O O . LEU A 1 432 ? -5.511 3.749 -6.665 1.000 33.122 432 LEU A O 1
ATOM 2885 N N . LEU A 1 433 ? -6.461 1.809 -5.939 1.000 38.842 433 LEU A N 1
ATOM 2886 C CA . LEU A 1 433 ? -5.440 0.972 -6.591 1.000 44.048 433 LEU A CA 1
ATOM 2887 C C . LEU A 1 433 ? -5.854 0.347 -7.946 1.000 46.186 433 LEU A C 1
ATOM 2888 O O . LEU A 1 433 ? -5.004 -0.201 -8.636 1.000 47.397 433 LEU A O 1
ATOM 2893 N N . GLN A 1 434 ? -7.115 0.460 -8.369 1.000 45.900 434 GLN A N 1
ATOM 2894 C CA . GLN A 1 434 ? -7.629 -0.091 -9.626 1.000 39.900 434 GLN A CA 1
ATOM 2895 C C . GLN A 1 434 ? -7.181 0.701 -10.859 1.000 39.313 434 GLN A C 1
ATOM 2896 O O . GLN A 1 434 ? -6.559 1.784 -10.749 1.000 35.432 434 GLN A O 1
ATOM 2902 N N . GLN A 1 435 ? -7.541 0.199 -12.060 1.000 41.629 435 GLN A N 1
ATOM 2903 C CA . GLN A 1 435 ? -6.919 0.705 -13.291 1.000 41.866 435 GLN A CA 1
ATOM 2904 C C . GLN A 1 435 ? -7.305 2.166 -13.550 1.000 38.581 435 GLN A C 1
ATOM 2905 O O . GLN A 1 435 ? -6.482 2.981 -13.994 1.000 37.131 435 GLN A O 1
ATOM 2911 N N . SER A 1 436 ? -8.549 2.489 -13.186 1.000 37.142 436 SER A N 1
ATOM 2912 C CA . SER A 1 436 ? -9.163 3.782 -13.421 1.000 31.710 436 SER A CA 1
ATOM 2913 C C . SER A 1 436 ? -8.432 4.891 -12.725 1.000 29.881 436 SER A C 1
ATOM 2914 O O . SER A 1 436 ? -8.155 5.910 -13.355 1.000 27.969 436 SER A O 1
ATOM 2917 N N . VAL A 1 437 ? -8.207 4.720 -11.418 1.000 31.815 437 VAL A N 1
ATOM 2918 C CA . VAL A 1 437 ? -7.611 5.834 -10.696 1.000 33.955 437 VAL A CA 1
ATOM 2919 C C . VAL A 1 437 ? -6.117 5.892 -11.006 1.000 32.148 437 VAL A C 1
ATOM 2920 O O . VAL A 1 437 ? -5.534 6.965 -11.057 1.000 32.650 437 VAL A O 1
ATOM 2924 N N . GLN A 1 438 ? -5.523 4.700 -11.104 1.000 38.596 438 GLN A N 1
ATOM 2925 C CA . GLN A 1 438 ? -4.116 4.499 -11.383 1.000 35.901 438 GLN A CA 1
ATOM 2926 C C . GLN A 1 438 ? -3.774 5.131 -12.718 1.000 37.320 438 GLN A C 1
ATOM 2927 O O . GLN A 1 438 ? -2.892 5.985 -12.736 1.000 42.400 438 GLN A O 1
ATOM 2933 N N . GLY A 1 439 ? -4.537 4.773 -13.771 1.000 31.680 439 GLY A N 1
ATOM 2934 C CA . GLY A 1 439 ? -4.240 5.214 -15.132 1.000 31.996 439 GLY A CA 1
ATOM 2935 C C . GLY A 1 439 ? -4.635 6.668 -15.410 1.000 30.245 439 GLY A C 1
ATOM 2936 O O . GLY A 1 439 ? -3.904 7.411 -16.067 1.000 25.623 439 GLY A O 1
ATOM 2937 N N . TRP A 1 440 ? -5.788 7.106 -14.876 1.000 34.261 440 TRP A N 1
ATOM 2938 C CA . TRP A 1 440 ? -6.344 8.380 -15.297 1.000 29.814 440 TRP A CA 1
ATOM 2939 C C . TRP A 1 440 ? -6.591 9.412 -14.222 1.000 33.750 440 TRP A C 1
ATOM 2940 O O . TRP A 1 440 ? -7.134 10.480 -14.557 1.000 33.637 440 TRP A O 1
ATOM 2951 N N . LEU A 1 441 ? -6.210 9.112 -12.970 1.000 33.547 441 LEU A N 1
ATOM 2952 C CA . LEU A 1 441 ? -6.243 10.155 -11.969 1.000 36.044 441 LEU A CA 1
ATOM 2953 C C . LEU A 1 441 ? -4.864 10.271 -11.357 1.000 34.737 441 LEU A C 1
ATOM 2954 O O . LEU A 1 441 ? -4.721 10.705 -10.248 1.000 35.290 441 LEU A O 1
ATOM 2959 N N . SER A 1 442 ? -3.844 10.067 -12.161 1.000 44.000 442 SER A N 1
ATOM 2960 C CA . SER A 1 442 ? -2.457 10.289 -11.779 1.000 38.488 442 SER A CA 1
ATOM 2961 C C . SER A 1 442 ? -2.196 11.717 -11.308 1.000 40.127 442 SER A C 1
ATOM 2962 O O . SER A 1 442 ? -3.066 12.588 -11.345 1.000 38.460 442 SER A O 1
ATOM 2965 N N . ASN A 1 443 ? -0.936 11.947 -10.940 1.000 36.862 443 ASN A N 1
ATOM 2966 C CA . ASN A 1 443 ? -0.468 13.281 -10.617 1.000 39.473 443 ASN A CA 1
ATOM 2967 C C . ASN A 1 443 ? -0.501 14.267 -11.787 1.000 33.024 443 ASN A C 1
ATOM 2968 O O . ASN A 1 443 ? -0.582 15.439 -11.532 1.000 36.053 443 ASN A O 1
ATOM 2973 N N . ILE A 1 444 ? -0.306 13.840 -13.039 1.000 42.185 444 ILE A N 1
ATOM 2974 C CA . ILE A 1 444 ? -0.321 14.733 -14.201 1.000 46.739 444 ILE A CA 1
ATOM 2975 C C . ILE A 1 444 ? -1.768 15.105 -14.475 1.000 38.518 444 ILE A C 1
ATOM 2976 O O . ILE A 1 444 ? -2.049 16.217 -14.905 1.000 52.983 444 ILE A O 1
ATOM 2981 N N . ALA A 1 445 ? -2.669 14.170 -14.222 1.000 29.346 445 ALA A N 1
ATOM 2982 C CA . ALA A 1 445 ? -4.077 14.436 -14.408 1.000 30.966 445 ALA A CA 1
ATOM 2983 C C . ALA A 1 445 ? -4.516 15.506 -13.409 1.000 41.201 445 ALA A C 1
ATOM 2984 O O . ALA A 1 445 ? -5.195 16.477 -13.765 1.000 42.206 445 ALA A O 1
ATOM 2986 N N . ILE A 1 446 ? -4.057 15.335 -12.164 1.000 39.480 446 ILE A N 1
ATOM 2987 C CA . ILE A 1 446 ? -4.419 16.221 -11.094 1.000 32.977 446 ILE A CA 1
ATOM 2988 C C . ILE A 1 446 ? -3.772 17.582 -11.255 1.000 36.317 446 ILE A C 1
ATOM 2989 O O . ILE A 1 446 ? -4.387 18.582 -10.892 1.000 46.246 446 ILE A O 1
ATOM 2994 N N . ASP A 1 447 ? -2.560 17.642 -11.786 1.000 31.615 447 ASP A N 1
ATOM 2995 C CA . ASP A 1 447 ? -1.818 18.896 -11.780 1.000 43.187 447 ASP A CA 1
ATOM 2996 C C . ASP A 1 447 ? -1.991 19.629 -13.121 1.000 50.446 447 ASP A C 1
ATOM 2997 O O . ASP A 1 447 ? -1.815 20.840 -13.181 1.000 45.609 447 ASP A O 1
ATOM 3002 N N . TYR A 1 448 ? -2.290 18.904 -14.205 1.000 49.259 448 TYR A N 1
ATOM 3003 C CA . TYR A 1 448 ? -2.370 19.519 -15.509 1.000 41.483 448 TYR A CA 1
ATOM 3004 C C . TYR A 1 448 ? -3.776 19.323 -16.037 1.000 42.312 448 TYR A C 1
ATOM 3005 O O . TYR A 1 448 ? -3.991 19.445 -17.220 1.000 59.979 448 TYR A O 1
ATOM 3014 N N . ASN A 1 449 ? -4.717 19.071 -15.129 1.000 43.460 449 ASN A N 1
ATOM 3015 C CA . ASN A 1 449 ? -6.124 18.838 -15.424 1.000 54.804 449 ASN A CA 1
ATOM 3016 C C . ASN A 1 449 ? -6.227 18.115 -16.780 1.000 55.474 449 ASN A C 1
ATOM 3017 O O . ASN A 1 449 ? -6.973 18.560 -17.637 1.000 86.616 449 ASN A O 1
ATOM 3022 N N . MET A 1 450 ? -5.510 17.001 -16.999 1.000 51.133 450 MET A N 1
ATOM 3023 C CA . MET A 1 450 ? -5.353 16.398 -18.334 1.000 46.679 450 MET A CA 1
ATOM 3024 C C . MET A 1 450 ? -5.596 14.895 -18.245 1.000 35.878 450 MET A C 1
ATOM 3025 O O . MET A 1 450 ? -4.737 14.116 -17.865 1.000 50.484 450 MET A O 1
ATOM 3030 N N . SER A 1 451 ? -6.831 14.504 -18.495 1.000 30.763 451 SER A N 1
ATOM 3031 C CA . SER A 1 451 ? -7.219 13.116 -18.460 1.000 31.832 451 SER A CA 1
ATOM 3032 C C . SER A 1 451 ? -8.517 12.944 -19.252 1.000 31.473 451 SER A C 1
ATOM 3033 O O . SER A 1 451 ? -8.845 13.858 -19.993 1.000 30.975 451 SER A O 1
ATOM 3036 N N . SER A 1 452 ? -9.149 11.741 -19.213 1.000 35.340 452 SER A N 1
ATOM 3037 C CA . SER A 1 452 ? -10.297 11.390 -20.049 1.000 30.871 452 SER A CA 1
ATOM 3038 C C . SER A 1 452 ? -11.556 11.632 -19.245 1.000 33.864 452 SER A C 1
ATOM 3039 O O . SER A 1 452 ? -11.890 10.894 -18.315 1.000 33.736 452 SER A O 1
ATOM 3042 N N . PRO A 1 453 ? -12.330 12.654 -19.628 1.000 39.782 453 PRO A N 1
ATOM 3043 C CA . PRO A 1 453 ? -13.684 12.834 -19.096 1.000 32.060 453 PRO A CA 1
ATOM 3044 C C . PRO A 1 453 ? -14.424 11.520 -18.903 1.000 33.764 453 PRO A C 1
ATOM 3045 O O . PRO A 1 453 ? -15.154 11.320 -17.934 1.000 41.535 453 PRO A O 1
ATOM 3049 N N . TRP A 1 454 ? -14.220 10.582 -19.805 1.000 36.251 454 TRP A N 1
ATOM 3050 C CA . TRP A 1 454 ? -15.053 9.409 -19.746 1.000 38.189 454 TRP A CA 1
ATOM 3051 C C . TRP A 1 454 ? -14.704 8.603 -18.513 1.000 40.245 454 TRP A C 1
ATOM 3052 O O . TRP A 1 454 ? -15.553 7.865 -17.989 1.000 51.735 454 TRP A O 1
ATOM 3063 N N . TYR A 1 455 ? -13.432 8.710 -18.116 1.000 30.193 455 TYR A N 1
ATOM 3064 C CA . TYR A 1 455 ? -12.970 7.904 -16.999 1.000 3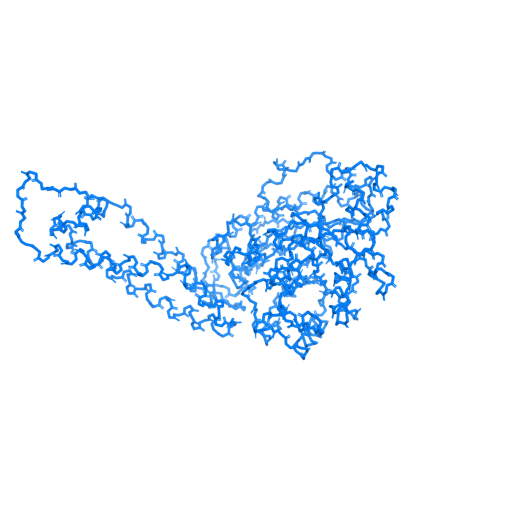2.934 455 TYR A CA 1
ATOM 3065 C C . TYR A 1 455 ? -13.428 8.546 -15.696 1.000 26.375 455 TYR A C 1
ATOM 3066 O O . TYR A 1 455 ? -13.802 7.877 -14.755 1.000 27.203 455 TYR A O 1
ATOM 3075 N N . MET A 1 456 ? -13.456 9.858 -15.697 1.000 26.879 456 MET A N 1
ATOM 3076 C CA . MET A 1 456 ? -14.036 10.622 -14.626 1.000 31.630 456 MET A CA 1
ATOM 3077 C C . MET A 1 456 ? -15.470 10.142 -14.356 1.000 37.926 456 MET A C 1
ATOM 3078 O O . MET A 1 456 ? -15.777 9.772 -13.233 1.000 54.346 456 MET A O 1
ATOM 3083 N N . ASN A 1 457 ? -16.322 10.080 -15.378 1.000 34.178 457 ASN A N 1
ATOM 3084 C CA . ASN A 1 457 ? -17.709 9.702 -15.211 1.000 39.029 457 ASN A CA 1
ATOM 3085 C C . ASN A 1 457 ? -17.855 8.408 -14.409 1.000 41.318 457 ASN A C 1
ATOM 3086 O O . ASN A 1 457 ? -18.924 8.164 -13.855 1.000 49.917 457 ASN A O 1
ATOM 3091 N N . LEU A 1 458 ? -16.796 7.591 -14.305 1.000 48.324 458 LEU A N 1
ATOM 3092 C CA . LEU A 1 458 ? -16.865 6.295 -13.617 1.000 50.830 458 LEU A CA 1
ATOM 3093 C C . LEU A 1 458 ? -16.198 6.368 -12.249 1.000 46.592 458 LEU A C 1
ATOM 3094 O O . LEU A 1 458 ? -16.273 5.463 -11.429 1.000 52.366 458 LEU A O 1
ATOM 3099 N N . ILE A 1 459 ? -15.507 7.462 -12.023 1.000 40.446 459 ILE A N 1
ATOM 3100 C CA . ILE A 1 459 ? -14.739 7.577 -10.824 1.000 42.501 459 ILE A CA 1
ATOM 3101 C C . ILE A 1 459 ? -15.475 8.521 -9.891 1.000 35.557 459 ILE A C 1
ATOM 3102 O O . ILE A 1 459 ? -15.680 8.205 -8.731 1.000 37.164 459 ILE A O 1
ATOM 3107 N N . VAL A 1 460 ? -15.800 9.710 -10.404 1.000 33.667 460 VAL A N 1
ATOM 3108 C CA . VAL A 1 460 ? -16.394 10.764 -9.606 1.000 35.142 460 VAL A CA 1
ATOM 3109 C C . VAL A 1 460 ? -17.597 10.261 -8.781 1.000 39.109 460 VAL A C 1
ATOM 3110 O O . VAL A 1 460 ? -17.740 10.545 -7.601 1.000 35.718 460 VAL A O 1
ATOM 3114 N N . PRO A 1 461 ? -18.485 9.425 -9.330 1.000 34.406 461 PRO A N 1
ATOM 3115 C CA . PRO A 1 461 ? -19.547 8.837 -8.526 1.000 35.825 461 PRO A CA 1
ATOM 3116 C C . PRO A 1 461 ? -19.091 7.977 -7.338 1.000 37.957 461 PRO A C 1
ATOM 3117 O O . PRO A 1 461 ? 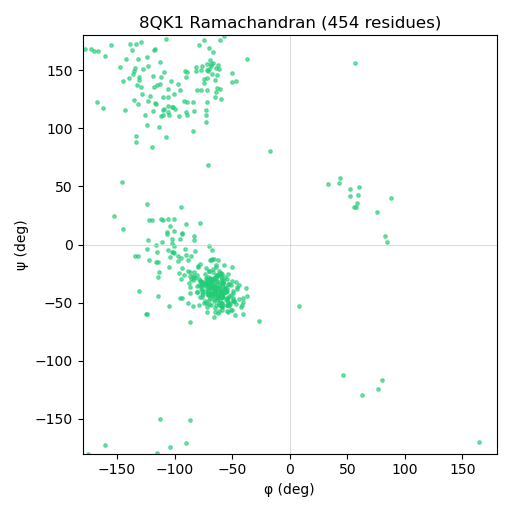-19.628 8.027 -6.209 1.000 30.956 461 PRO A O 1
ATOM 3121 N N . ASP A 1 462 ? -18.054 7.176 -7.574 1.000 53.451 462 ASP A N 1
ATOM 3122 C CA . ASP A 1 462 ? -17.495 6.367 -6.496 1.000 53.992 462 ASP A CA 1
ATOM 3123 C C . ASP A 1 462 ? -16.753 7.221 -5.461 1.000 43.530 462 ASP A C 1
ATOM 3124 O O . ASP A 1 462 ? -16.866 7.037 -4.264 1.000 54.236 462 ASP A O 1
ATOM 3129 N N . LEU A 1 463 ? -16.022 8.213 -5.901 1.000 31.592 463 LEU A N 1
ATOM 3130 C CA . LEU A 1 463 ? -15.425 9.104 -4.943 1.000 31.732 463 LEU A CA 1
ATOM 3131 C C . LEU A 1 463 ? -16.478 9.778 -4.061 1.000 32.965 463 LEU A C 1
ATOM 3132 O O . LEU A 1 463 ? -16.276 9.937 -2.843 1.000 30.992 463 LEU A O 1
ATOM 3137 N N . MET A 1 464 ? -17.562 10.271 -4.678 1.000 31.783 464 MET A N 1
ATOM 3138 C CA . MET A 1 464 ? -18.572 11.019 -3.929 1.000 40.969 464 MET A CA 1
ATOM 3139 C C . MET A 1 464 ? -19.266 10.090 -2.918 1.000 41.851 464 MET A C 1
ATOM 3140 O O . MET A 1 464 ? -19.429 10.471 -1.759 1.000 40.157 464 MET A O 1
ATOM 3142 N N . THR A 1 465 ? -19.590 8.844 -3.287 1.000 33.678 465 THR A N 1
ATOM 3143 C CA . THR A 1 465 ? -20.278 7.990 -2.320 1.000 33.768 465 THR A CA 1
ATOM 3144 C C . THR A 1 465 ? -19.396 7.775 -1.074 1.000 34.827 465 THR A C 1
ATOM 3145 O O . THR A 1 465 ? -19.760 8.028 0.094 1.000 33.812 465 THR A O 1
ATOM 3149 N N . TYR A 1 466 ? -18.187 7.252 -1.323 1.000 30.161 466 TYR A N 1
ATOM 3150 C CA . TYR A 1 466 ? -17.262 6.900 -0.255 1.000 29.711 466 TYR A CA 1
ATOM 3151 C C . TYR A 1 466 ? -16.922 8.103 0.613 1.000 29.068 466 TYR A C 1
ATOM 3152 O O . TYR A 1 466 ? -16.917 8.031 1.843 1.000 28.128 466 TYR A O 1
ATOM 3161 N N . LYS A 1 467 ? -16.670 9.227 -0.044 1.000 29.343 467 LYS A N 1
ATOM 3162 C CA . LYS A 1 467 ? -16.540 10.450 0.710 1.000 34.597 467 LYS A CA 1
ATOM 3163 C C . LYS A 1 467 ? -17.754 10.677 1.605 1.000 32.757 467 LYS A C 1
ATOM 3164 O O . LYS A 1 467 ? -17.551 10.906 2.778 1.000 37.702 467 LYS A O 1
ATOM 3170 N N . ASN A 1 468 ? -18.998 10.583 1.114 1.000 36.413 468 ASN A N 1
ATOM 3171 C CA . ASN A 1 468 ? -20.112 10.948 1.988 1.000 40.601 468 ASN A CA 1
ATOM 3172 C C . ASN A 1 468 ? -20.236 9.874 3.064 1.000 42.661 468 ASN A C 1
ATOM 3173 O O . ASN A 1 468 ? -20.484 10.207 4.217 1.000 50.739 468 ASN A O 1
ATOM 3178 N N . GLN A 1 469 ? -19.971 8.603 2.747 1.000 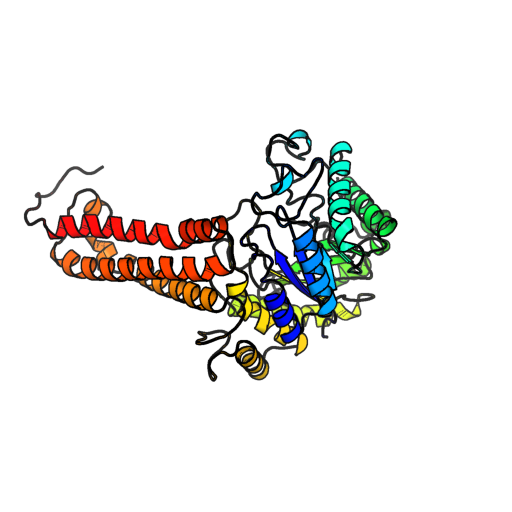36.266 469 GLN A N 1
ATOM 3179 C CA . GLN A 1 469 ? -20.120 7.615 3.808 1.000 35.149 469 GLN A CA 1
ATOM 3180 C C . GLN A 1 469 ? -19.094 7.878 4.919 1.000 40.483 469 GLN A C 1
ATOM 3181 O O . GLN A 1 469 ? -19.425 7.841 6.097 1.000 42.488 469 GLN A O 1
ATOM 3187 N N . MET A 1 470 ? -17.844 8.221 4.544 1.000 37.178 470 MET A N 1
ATOM 3188 C CA . MET A 1 470 ? -16.807 8.473 5.526 1.000 29.625 470 MET A CA 1
ATOM 3189 C C . MET A 1 470 ? -17.153 9.712 6.338 1.000 28.450 470 MET A C 1
ATOM 3190 O O . MET A 1 470 ? -16.842 9.761 7.530 1.000 28.987 470 MET A O 1
ATOM 3195 N N . ILE A 1 471 ? -17.887 10.671 5.766 1.000 27.034 471 ILE A N 1
ATOM 3196 C CA . ILE A 1 471 ? -18.308 11.794 6.589 1.000 28.947 471 ILE A CA 1
ATOM 3197 C C . ILE A 1 471 ? -19.280 11.344 7.669 1.000 33.187 471 ILE A C 1
ATOM 3198 O O . ILE A 1 471 ? -19.146 11.804 8.808 1.000 42.409 471 ILE A O 1
ATOM 3203 N N . GLU A 1 472 ? -20.170 10.396 7.356 1.000 32.406 472 GLU A N 1
ATOM 3204 C CA . GLU A 1 472 ? -21.163 9.977 8.330 1.000 47.706 472 GLU A CA 1
ATOM 3205 C C . GLU A 1 472 ? -20.536 9.056 9.379 1.000 42.181 472 GLU A C 1
ATOM 3206 O O . GLU A 1 472 ? -20.860 9.117 10.559 1.000 44.409 472 GLU A O 1
ATOM 3212 N N . LEU A 1 473 ? -19.598 8.232 8.955 1.000 32.268 473 LEU A N 1
ATOM 3213 C CA . LEU A 1 473 ? -18.827 7.450 9.897 1.000 34.040 473 LEU A CA 1
ATOM 3214 C C . LEU A 1 473 ? -18.119 8.342 10.925 1.000 33.537 473 LEU A C 1
ATOM 3215 O O . LEU A 1 473 ? -18.036 7.996 12.105 1.000 34.653 473 LEU A O 1
ATOM 3220 N N . SER A 1 474 ? -17.557 9.463 10.471 1.000 31.947 474 SER A N 1
ATOM 3221 C CA . SER A 1 474 ? -16.844 10.334 11.382 1.000 38.912 474 SER A CA 1
ATOM 3222 C C . SER A 1 474 ? -17.795 10.861 12.455 1.000 41.398 474 SER A C 1
ATOM 3223 O O . SER A 1 474 ? -17.424 10.871 13.629 1.000 43.333 474 SER A O 1
ATOM 3226 N N . LEU A 1 475 ? -18.987 11.326 12.034 1.000 44.957 475 LEU A N 1
ATOM 3227 C CA . LEU A 1 475 ? -20.025 11.768 12.954 1.000 40.048 475 LEU A CA 1
ATOM 3228 C C . LEU A 1 475 ? -20.351 10.691 13.971 1.000 36.074 475 LEU A C 1
ATOM 3229 O O . LEU A 1 475 ? -20.324 10.900 15.190 1.000 37.378 475 LEU A O 1
ATOM 3234 N N . ASN A 1 476 ? -20.629 9.506 13.467 1.000 32.072 476 ASN A N 1
ATOM 3235 C CA . ASN A 1 476 ? -21.119 8.463 14.356 1.000 30.946 476 ASN A CA 1
ATOM 3236 C C . ASN A 1 476 ? -20.068 8.128 15.400 1.000 30.941 476 ASN A C 1
ATOM 3237 O O . ASN A 1 476 ? -20.439 7.889 16.552 1.000 31.620 476 ASN A O 1
ATOM 3242 N N . ILE A 1 477 ? -18.792 8.069 14.972 1.000 31.628 477 ILE A N 1
ATOM 3243 C CA . ILE A 1 477 ? -17.695 7.618 15.827 1.000 31.336 477 ILE A CA 1
ATOM 3244 C C . ILE A 1 477 ? -17.426 8.684 16.890 1.000 27.254 477 ILE A C 1
ATOM 3245 O O . ILE A 1 477 ? -17.196 8.385 18.072 1.000 25.363 477 ILE A O 1
ATOM 3250 N N . ARG A 1 478 ? -17.475 9.929 16.456 1.000 27.620 478 ARG A N 1
ATOM 3251 C CA . ARG A 1 478 ? -17.355 11.044 17.390 1.000 37.073 478 ARG A CA 1
ATOM 3252 C C . ARG A 1 478 ? -18.418 10.978 18.493 1.000 33.882 478 ARG A C 1
ATOM 3253 O O . ARG A 1 478 ? -18.110 11.253 19.647 1.000 41.725 478 ARG A O 1
ATOM 3261 N N . GLN A 1 479 ? -19.649 10.624 18.137 1.000 32.969 479 GLN A N 1
ATOM 3262 C CA . GLN A 1 479 ? -20.739 10.570 19.101 1.000 39.926 479 GLN A CA 1
ATOM 3263 C C . GLN A 1 479 ? -20.557 9.411 20.068 1.000 36.156 479 GLN A C 1
ATOM 3264 O O . GLN A 1 479 ? -20.620 9.600 21.288 1.000 34.476 479 GLN A O 1
ATOM 3270 N N . ALA A 1 480 ? -20.326 8.228 19.493 1.000 37.907 480 ALA A N 1
ATOM 3271 C CA . ALA A 1 480 ? -20.050 7.010 20.254 1.000 38.204 480 ALA A CA 1
ATOM 3272 C C . ALA A 1 480 ? -18.884 7.215 21.218 1.000 31.981 480 ALA A C 1
ATOM 3273 O O . ALA A 1 480 ? -19.022 7.000 22.418 1.000 30.212 480 ALA A O 1
ATOM 3275 N N . MET A 1 481 ? -17.771 7.713 20.681 1.000 34.651 481 MET A N 1
ATOM 3276 C CA . MET A 1 481 ? -16.544 7.807 21.454 1.000 33.136 481 MET A CA 1
ATOM 3277 C C . MET A 1 481 ? -16.654 8.911 22.496 1.000 32.015 481 MET A C 1
ATOM 3278 O O . MET A 1 481 ? -16.068 8.725 23.566 1.000 33.917 481 MET A O 1
ATOM 3283 N N . LEU A 1 482 ? -17.400 9.997 22.192 1.000 28.168 482 LEU A N 1
ATOM 3284 C CA . LEU A 1 482 ? -17.604 11.106 23.136 1.000 34.730 482 LEU A CA 1
ATOM 3285 C C . LEU A 1 482 ? -18.371 10.744 24.419 1.000 36.533 482 LEU A C 1
ATOM 3286 O O . LEU A 1 482 ? -18.035 11.316 25.438 1.000 40.700 482 LEU A O 1
ATOM 3291 N N . GLU A 1 483 ? -19.274 9.755 24.429 1.000 38.612 483 GLU A N 1
ATOM 3292 C CA . GLU A 1 483 ? -19.813 9.244 25.695 1.000 39.140 483 GLU A CA 1
ATOM 3293 C C . GLU A 1 483 ? -18.758 8.597 26.596 1.000 38.053 483 GLU A C 1
ATOM 3294 O O . GLU A 1 483 ? -18.997 8.481 27.797 1.000 40.444 483 GLU A O 1
ATOM 3300 N N . MET A 1 484 ? -17.661 8.051 26.044 1.000 36.126 484 MET A N 1
ATOM 3301 C CA . MET A 1 484 ? -16.699 7.334 26.879 1.000 30.196 484 MET A CA 1
ATOM 3302 C C . MET A 1 484 ? -15.350 8.067 26.948 1.000 28.861 484 MET A C 1
ATOM 3303 O O . MET A 1 484 ? -14.622 7.931 27.907 1.000 29.544 484 MET A O 1
ATOM 3308 N N . PHE A 1 485 ? -14.996 8.903 25.971 1.000 26.340 485 PHE A N 1
ATOM 3309 C CA . PHE A 1 485 ? -13.663 9.444 25.988 1.000 26.052 485 PHE A CA 1
ATOM 3310 C C . PHE A 1 485 ? -13.705 10.951 25.964 1.000 27.648 485 PHE A C 1
ATOM 3311 O O . PHE A 1 485 ? -14.740 11.502 25.633 1.000 31.709 485 PHE A O 1
ATOM 3319 N N . TYR A 1 486 ? -12.576 11.571 26.356 1.000 28.796 486 TYR A N 1
ATOM 3320 C CA . TYR A 1 486 ? -12.382 13.007 26.272 1.000 26.492 486 TYR A CA 1
ATOM 3321 C C . TYR A 1 486 ? -12.087 13.458 24.849 1.000 30.794 486 TYR A C 1
ATOM 3322 O O . TYR A 1 486 ? -11.556 12.693 24.055 1.000 40.056 486 TYR A O 1
ATOM 3331 N N . GLU A 1 487 ? -12.425 14.722 24.553 1.000 44.300 487 GLU A N 1
ATOM 3332 C CA . GLU A 1 487 ? -12.380 15.271 23.198 1.000 40.302 487 GLU A CA 1
ATOM 3333 C C . GLU A 1 487 ? -11.026 15.045 22.554 1.000 33.087 487 GLU A C 1
ATOM 3334 O O . GLU A 1 487 ? -10.919 14.603 21.411 1.000 32.744 487 GLU A O 1
ATOM 3340 N N . ASN A 1 488 ? -9.971 15.405 23.255 1.000 28.462 488 ASN A N 1
ATOM 3341 C CA . ASN A 1 488 ? -8.6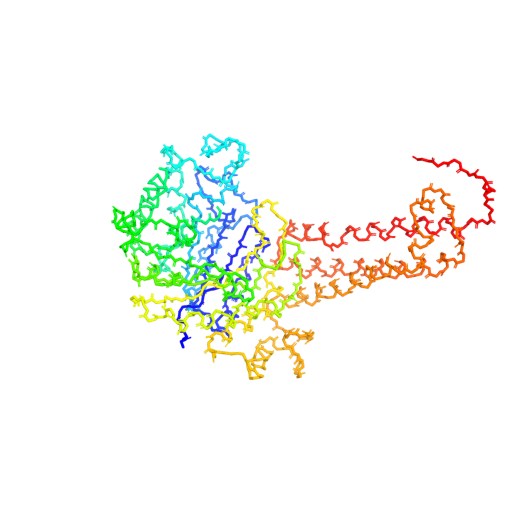66 15.306 22.631 1.000 29.994 488 ASN A CA 1
ATOM 3342 C C . ASN A 1 488 ? -8.485 13.939 21.964 1.000 28.151 488 ASN A C 1
ATOM 3343 O O . ASN A 1 488 ? -8.082 13.849 20.809 1.000 33.085 488 ASN A O 1
ATOM 3348 N N . ALA A 1 489 ? -8.803 12.879 22.706 1.000 28.717 489 ALA A N 1
ATOM 3349 C CA . ALA A 1 489 ? -8.701 11.512 22.238 1.000 29.909 489 ALA A CA 1
ATOM 3350 C C . ALA A 1 489 ? -9.530 11.251 20.961 1.000 32.024 489 ALA A C 1
ATOM 3351 O O . ALA A 1 489 ? -9.070 10.552 20.054 1.000 38.085 489 ALA A O 1
ATOM 3353 N N . VAL A 1 490 ? -10.747 11.794 20.872 1.000 25.746 490 VAL A N 1
ATOM 3354 C CA . VAL A 1 490 ? -11.576 11.615 19.688 1.000 29.154 490 VAL A CA 1
ATOM 3355 C C . VAL A 1 490 ? -10.986 12.404 18.521 1.000 28.971 490 VAL A C 1
ATOM 3356 O O . VAL A 1 490 ? -10.861 11.907 17.404 1.000 31.013 490 VAL A O 1
ATOM 3360 N N . ASP A 1 491 ? -10.653 13.661 18.806 1.000 27.795 491 ASP A N 1
ATOM 3361 C CA . ASP A 1 491 ? -10.010 14.545 17.849 1.000 29.400 491 ASP A CA 1
ATOM 3362 C C . ASP A 1 491 ? -8.720 13.916 17.344 1.000 25.345 491 ASP A C 1
ATOM 3363 O O . ASP A 1 491 ? -8.380 13.986 16.157 1.000 31.679 491 ASP A O 1
ATOM 3368 N N . GLU A 1 492 ? -8.017 13.232 18.211 1.000 22.256 492 GLU A N 1
ATOM 3369 C CA . GLU A 1 492 ? -6.771 12.635 17.753 1.000 29.976 492 GLU A CA 1
ATOM 3370 C C . GLU A 1 492 ? -7.049 11.467 16.807 1.000 27.318 492 GLU A C 1
ATOM 3371 O O . GLU A 1 492 ? -6.382 11.362 15.778 1.000 27.437 492 GLU A O 1
ATOM 3377 N N . PHE A 1 493 ? -8.032 10.622 17.174 1.000 26.371 493 PHE A N 1
ATOM 3378 C CA . PHE A 1 493 ? -8.431 9.437 16.421 1.000 25.439 493 PHE A CA 1
ATOM 3379 C C . PHE A 1 493 ? -8.878 9.864 15.010 1.000 21.027 493 PHE A C 1
ATOM 3380 O O . PHE A 1 493 ? -8.424 9.340 14.005 1.000 26.345 493 PHE A O 1
ATOM 3388 N N . LEU A 1 494 ? -9.794 10.818 14.951 1.000 21.797 494 LEU A N 1
ATOM 3389 C CA . LEU A 1 494 ? -10.348 11.300 13.697 1.000 25.355 494 LEU A CA 1
ATOM 3390 C C . LEU A 1 494 ? -9.209 11.898 12.845 1.000 31.246 494 LEU A C 1
ATOM 3391 O O . LEU A 1 494 ? -8.991 11.492 11.676 1.000 29.167 494 LEU A O 1
ATOM 3396 N N . PHE A 1 495 ? -8.429 12.782 13.482 1.000 29.961 495 PHE A N 1
ATOM 3397 C CA . PHE A 1 495 ? -7.325 13.425 12.807 1.000 30.481 495 PHE A CA 1
ATOM 3398 C C . PHE A 1 495 ? -6.372 12.389 12.189 1.000 31.388 495 PHE A C 1
ATOM 3399 O O . PHE A 1 495 ? -5.856 12.616 11.105 1.000 41.608 495 PHE A O 1
ATOM 3407 N N . THR A 1 496 ? -6.255 11.204 12.775 1.000 26.005 496 THR A N 1
ATOM 3408 C CA . THR A 1 496 ? -5.250 10.245 12.385 1.000 23.551 496 THR A CA 1
ATOM 3409 C C . THR A 1 496 ? -5.839 9.294 11.369 1.000 25.464 496 THR A C 1
ATOM 3410 O O . THR A 1 496 ? -5.194 8.849 10.422 1.000 27.047 496 THR A O 1
ATOM 3414 N N . TYR A 1 497 ? -7.041 8.804 11.653 1.000 34.355 497 TYR A N 1
ATOM 3415 C CA . TYR A 1 497 ? -7.471 7.586 10.973 1.000 29.414 497 TYR A CA 1
ATOM 3416 C C . TYR A 1 497 ? -8.666 7.784 10.056 1.000 30.733 497 TYR A C 1
ATOM 3417 O O . TYR A 1 497 ? -9.044 6.829 9.373 1.000 30.826 497 TYR A O 1
ATOM 3426 N N . VAL A 1 498 ? -9.280 8.986 10.063 1.000 29.657 498 VAL A N 1
ATOM 3427 C CA . VAL A 1 498 ? -10.529 9.186 9.349 1.000 26.313 498 VAL A CA 1
ATOM 3428 C C . VAL A 1 498 ? -10.375 10.355 8.392 1.000 28.813 498 VAL A C 1
ATOM 3429 O O . VAL A 1 498 ? -10.536 10.178 7.192 1.000 28.661 498 VAL A O 1
ATOM 3433 N N . ASP A 1 499 ? -10.068 11.542 8.943 1.000 35.740 499 ASP A N 1
ATOM 3434 C CA . ASP A 1 499 ? -10.075 12.801 8.207 1.000 33.838 499 ASP A CA 1
ATOM 3435 C C . ASP A 1 499 ? -9.120 12.824 7.011 1.000 33.424 499 ASP A C 1
ATOM 3436 O O . ASP A 1 499 ? -9.474 13.382 5.963 1.000 32.668 499 ASP A O 1
ATOM 3441 N N . PRO A 1 500 ? -7.898 12.241 7.072 1.000 29.187 500 PRO A N 1
ATOM 3442 C CA . PRO A 1 500 ? -6.958 12.399 5.967 1.000 25.141 500 PRO A CA 1
ATOM 3443 C C . PRO A 1 500 ? -7.624 11.822 4.721 1.000 24.440 500 PRO A C 1
ATOM 3444 O O . PRO A 1 500 ? -7.418 12.274 3.593 1.000 27.400 500 PRO A O 1
ATOM 3448 N N . VAL A 1 501 ? -8.532 10.889 4.936 1.000 22.107 501 VAL A N 1
ATOM 3449 C CA . VAL A 1 501 ? -9.135 10.216 3.801 1.000 24.128 501 VAL A CA 1
ATOM 3450 C C . VAL A 1 501 ? -10.225 11.105 3.224 1.000 24.938 501 VAL A C 1
ATOM 3451 O O . VAL A 1 501 ? -10.420 11.175 2.011 1.000 28.050 501 VAL A O 1
ATOM 3455 N N . ILE A 1 502 ? -10.997 11.741 4.085 1.000 28.519 502 ILE A N 1
ATOM 3456 C CA . ILE A 1 502 ? -12.029 12.621 3.573 1.000 29.891 502 ILE A CA 1
ATOM 3457 C C . ILE A 1 502 ? -11.339 13.685 2.733 1.000 32.231 502 ILE A C 1
ATOM 3458 O O . ILE A 1 502 ? -11.656 13.864 1.544 1.000 25.985 502 ILE A O 1
ATOM 3463 N N . ASN A 1 503 ? -10.312 14.308 3.335 1.000 34.970 503 ASN A N 1
ATOM 3464 C CA . ASN A 1 503 ? -9.534 15.331 2.646 1.000 31.392 503 ASN A CA 1
ATOM 3465 C C . ASN A 1 503 ? -9.000 14.834 1.311 1.000 27.751 503 ASN A C 1
ATOM 3466 O O . ASN A 1 503 ? -9.164 15.530 0.301 1.000 32.734 503 ASN A O 1
ATOM 3471 N N . HIS A 1 504 ? -8.437 13.618 1.296 1.000 22.756 504 HIS A N 1
ATOM 3472 C CA . HIS A 1 504 ? -7.891 13.049 0.074 1.000 28.751 504 HIS A CA 1
ATOM 3473 C C . HIS A 1 504 ? -8.965 12.717 -0.974 1.000 35.790 504 HIS A C 1
ATOM 3474 O O . HIS A 1 504 ? -8.759 12.954 -2.152 1.000 35.725 504 HIS A O 1
ATOM 3481 N N . LEU A 1 505 ? -10.117 12.186 -0.551 1.000 35.434 505 LEU A N 1
ATOM 3482 C CA . LEU A 1 505 ? -11.222 11.987 -1.459 1.000 29.768 505 LEU A CA 1
ATOM 3483 C C . LEU A 1 505 ? -11.722 13.318 -2.014 1.000 27.973 505 LEU A C 1
ATOM 3484 O O . LEU A 1 505 ? -11.950 13.465 -3.214 1.000 27.834 505 LEU A O 1
ATOM 3489 N N . GLN A 1 506 ? -11.927 14.293 -1.142 1.000 28.792 506 GLN A N 1
ATOM 3490 C CA . GLN A 1 506 ? -12.350 15.602 -1.587 1.000 29.426 506 GLN A CA 1
ATOM 3491 C C . GLN A 1 506 ? -11.393 16.193 -2.621 1.000 29.251 506 GLN A C 1
ATOM 3492 O O . GLN A 1 506 ? -11.876 16.618 -3.648 1.000 35.517 506 GLN A O 1
ATOM 3498 N N . ARG A 1 507 ? -10.065 16.177 -2.412 1.000 28.704 507 ARG A N 1
ATOM 3499 C CA . ARG A 1 507 ? -9.141 16.777 -3.385 1.000 34.520 507 ARG A CA 1
ATOM 3500 C C . ARG A 1 507 ? -9.144 16.022 -4.730 1.000 34.253 507 ARG A C 1
ATOM 3501 O O . ARG A 1 507 ? -9.026 16.621 -5.812 1.000 38.957 507 ARG A O 1
ATOM 3503 N N . LEU A 1 508 ? -9.426 14.723 -4.706 1.000 29.665 508 LEU A N 1
ATOM 3504 C CA . LEU A 1 508 ? -9.533 13.993 -5.963 1.000 36.626 508 LEU A CA 1
ATOM 3505 C C . LEU A 1 508 ? -10.869 14.326 -6.629 1.000 37.832 508 LEU A C 1
ATOM 3506 O O . LEU A 1 508 ? -10.928 14.521 -7.832 1.000 34.488 508 LEU A O 1
ATOM 3511 N N . LEU A 1 509 ? -11.938 14.386 -5.833 1.000 36.930 509 LEU A N 1
ATOM 3512 C CA . LEU A 1 509 ? -13.238 14.720 -6.354 1.000 33.908 509 LEU A CA 1
ATOM 3513 C C . LEU A 1 509 ? -13.233 16.094 -7.019 1.000 34.632 509 LEU A C 1
ATOM 3514 O O . LEU A 1 509 ? -13.959 16.299 -7.976 1.000 43.415 509 LEU A O 1
ATOM 3519 N N . ASP A 1 510 ? -12.382 17.021 -6.562 1.000 31.216 510 ASP A N 1
ATOM 3520 C CA . ASP A 1 510 ? -12.363 18.379 -7.107 1.000 33.991 510 ASP A CA 1
ATOM 3521 C C . ASP A 1 510 ? -11.736 18.413 -8.488 1.000 35.912 510 ASP A C 1
ATOM 3522 O O . ASP A 1 510 ? -12.365 18.953 -9.407 1.000 41.748 510 ASP A O 1
ATOM 3527 N N . ARG A 1 511 ? -10.559 17.763 -8.600 1.000 37.067 511 ARG A N 1
ATOM 3528 C CA . ARG A 1 511 ? -9.832 17.666 -9.855 1.000 40.139 511 ARG A CA 1
ATOM 3529 C C . ARG A 1 511 ? -10.498 16.741 -10.863 1.000 31.753 511 ARG A C 1
ATOM 3530 O O . ARG A 1 511 ? -10.554 17.046 -12.038 1.000 35.668 511 ARG A O 1
ATOM 3538 N N . ALA A 1 512 ? -11.090 15.639 -10.426 1.000 32.433 512 ALA A N 1
ATOM 3539 C CA . ALA A 1 512 ? -11.784 14.765 -11.359 1.000 31.911 512 ALA A CA 1
ATOM 3540 C C . ALA A 1 512 ? -13.036 15.435 -11.907 1.000 42.890 512 ALA A C 1
ATOM 3541 O O . ALA A 1 512 ? -13.474 15.123 -13.010 1.000 37.569 512 ALA A O 1
ATOM 3543 N N . THR A 1 513 ? -13.640 16.309 -11.094 1.000 50.829 513 THR A N 1
ATOM 3544 C CA . THR A 1 513 ? -14.812 17.036 -11.521 1.000 45.366 513 THR A CA 1
ATOM 3545 C C . THR A 1 513 ? -14.383 18.105 -12.512 1.000 36.967 513 THR A C 1
ATOM 3546 O O . THR A 1 513 ? -15.078 18.320 -13.506 1.000 36.396 513 THR A O 1
ATOM 3550 N N . ALA A 1 514 ? -13.248 18.753 -12.246 1.000 29.787 514 ALA A N 1
ATOM 3551 C CA . ALA A 1 514 ? -12.750 19.760 -13.180 1.000 35.649 514 ALA A CA 1
ATOM 3552 C C . ALA A 1 514 ? -12.410 19.170 -14.541 1.000 40.311 514 ALA A C 1
ATOM 3553 O O . ALA A 1 514 ? -12.569 19.851 -15.539 1.000 48.837 514 ALA A O 1
ATOM 3555 N N . ILE A 1 515 ? -11.862 17.954 -14.553 1.000 39.841 515 ILE A N 1
ATOM 3556 C CA . ILE A 1 515 ? -11.468 17.311 -15.785 1.000 43.558 515 ILE A CA 1
ATOM 3557 C C . ILE A 1 515 ? -12.735 16.858 -16.492 1.000 41.988 515 ILE A C 1
ATOM 3558 O O . ILE A 1 515 ? -12.809 16.866 -17.716 1.000 46.430 515 ILE A O 1
ATOM 3563 N N . GLN A 1 516 ? -13.728 16.436 -15.715 1.000 38.783 516 GLN A N 1
ATOM 3564 C CA . GLN A 1 516 ? -14.970 15.955 -16.301 1.000 37.816 516 GLN A CA 1
ATOM 3565 C C . GLN A 1 516 ? -15.642 17.095 -17.033 1.000 46.011 516 GLN A C 1
ATOM 3566 O O . GLN A 1 516 ? -16.490 16.827 -17.871 1.000 56.770 516 GLN A O 1
ATOM 3572 N N . ARG A 1 517 ? -15.230 18.335 -16.712 1.000 54.512 517 ARG A N 1
ATOM 3573 C CA . ARG A 1 517 ? -15.868 19.533 -17.249 1.000 63.766 517 ARG A CA 1
ATOM 3574 C C . ARG A 1 517 ? -15.069 20.119 -18.402 1.000 56.214 517 ARG A C 1
ATOM 3575 O O . ARG A 1 517 ? -15.465 21.142 -18.952 1.000 59.562 517 ARG A O 1
ATOM 3583 N N . ARG A 1 518 ? -13.937 19.488 -18.725 1.000 49.766 518 ARG A N 1
ATOM 3584 C CA . ARG A 1 518 ? -13.101 19.963 -19.802 1.000 47.963 518 ARG A CA 1
ATOM 3585 C C . ARG A 1 518 ? -13.580 19.244 -21.058 1.000 45.401 518 ARG A C 1
ATOM 3586 O O . ARG A 1 518 ? -14.157 18.173 -21.007 1.000 57.028 518 ARG A O 1
ATOM 3594 N N . ASP A 1 519 ? -13.452 19.886 -22.185 1.000 38.954 519 ASP A N 1
ATOM 3595 C CA . ASP A 1 519 ? -13.930 19.267 -23.396 1.000 48.433 519 ASP A CA 1
ATOM 3596 C C . ASP A 1 519 ? -12.851 19.445 -24.454 1.000 44.524 519 ASP A C 1
ATOM 3597 O O . ASP A 1 519 ? -12.981 18.847 -25.513 1.000 50.869 519 ASP A O 1
ATOM 3602 N N . GLU A 1 520 ? -11.835 20.275 -24.146 1.000 41.740 520 GLU A N 1
ATOM 3603 C CA . GLU A 1 520 ? -10.805 20.688 -25.071 1.000 44.207 520 GLU A CA 1
ATOM 3604 C C . GLU A 1 520 ? -9.423 20.537 -24.437 1.000 48.615 520 GLU A C 1
ATOM 3605 O O . GLU A 1 520 ? -9.145 21.233 -23.469 1.000 47.389 520 GLU A O 1
ATOM 3611 N N . PHE A 1 521 ? -8.530 19.719 -25.052 1.000 47.688 521 PHE A N 1
ATOM 3612 C CA . PHE A 1 521 ? -7.226 19.406 -24.465 1.000 38.069 521 PHE A CA 1
ATOM 3613 C C . PHE A 1 521 ? -6.061 19.777 -25.402 1.000 40.856 521 PHE A C 1
ATOM 3614 O O . PHE A 1 521 ? -6.179 19.882 -26.627 1.000 40.584 521 PHE A O 1
ATOM 3622 N N . PRO A 1 522 ? -4.865 20.060 -24.845 1.000 38.165 522 PRO A N 1
ATOM 3623 C CA . PRO A 1 522 ? -3.748 20.514 -25.660 1.000 42.985 522 PRO A CA 1
ATOM 3624 C C . PRO A 1 522 ? -3.056 19.318 -26.329 1.000 54.109 522 PRO A C 1
ATOM 3625 O O . PRO A 1 522 ? -2.989 18.186 -25.825 1.000 52.031 522 PRO A O 1
ATOM 3629 N N . VAL A 1 523 ? -2.505 19.598 -27.499 1.000 59.629 523 VAL A N 1
ATOM 3630 C CA . VAL A 1 523 ? -1.722 18.612 -28.216 1.000 57.667 523 VAL A CA 1
ATOM 3631 C C . VAL A 1 523 ? -0.443 18.409 -27.458 1.000 46.304 523 VAL A C 1
ATOM 3632 O O . VAL A 1 523 ? 0.041 19.351 -26.824 1.000 47.605 523 VAL A O 1
ATOM 3636 N N . ARG A 1 524 ? 0.082 17.192 -27.595 1.000 44.725 524 ARG A N 1
ATOM 3637 C CA . ARG A 1 524 ? 1.354 16.910 -26.935 1.000 42.133 524 ARG A CA 1
ATOM 3638 C C . ARG A 1 524 ? 2.500 17.448 -27.779 1.000 38.253 524 ARG A C 1
ATOM 3639 O O . ARG A 1 524 ? 2.384 17.533 -28.998 1.000 38.575 524 ARG A O 1
ATOM 3647 N N . PRO A 1 525 ? 3.659 17.817 -27.206 1.000 44.931 525 PRO A N 1
ATOM 3648 C CA . PRO A 1 525 ? 3.949 17.743 -25.772 1.000 40.226 525 PRO A CA 1
ATOM 3649 C C . PRO A 1 525 ? 3.546 19.001 -25.009 1.000 40.887 525 PRO A C 1
ATOM 3650 O O . PRO A 1 525 ? 3.645 20.080 -25.562 1.000 60.312 525 PRO A O 1
ATOM 3654 N N . PHE A 1 526 ? 3.156 18.878 -23.736 1.000 44.145 526 PHE A N 1
ATOM 3655 C CA . PHE A 1 526 ? 2.901 20.056 -22.920 1.000 49.578 526 PHE A CA 1
ATOM 3656 C C . PHE A 1 526 ? 3.852 20.091 -21.744 1.000 61.264 526 PHE A C 1
ATOM 3657 O O . PHE A 1 526 ? 4.033 19.055 -21.133 1.000 62.389 526 PHE A O 1
ATOM 3665 N N . PRO A 1 527 ? 4.468 21.253 -21.411 1.000 76.053 527 PRO A N 1
ATOM 3666 C CA . PRO A 1 527 ? 5.462 21.338 -20.340 1.000 73.109 527 PRO A CA 1
ATOM 3667 C C . PRO A 1 527 ? 5.034 20.719 -19.016 1.000 60.267 527 PRO A C 1
ATOM 3668 O O . PRO A 1 527 ? 3.888 20.856 -18.587 1.000 49.403 527 PRO A O 1
ATOM 3672 N N . ILE A 1 528 ? 6.003 20.052 -18.392 1.000 60.614 528 ILE A N 1
ATOM 3673 C CA . ILE A 1 528 ? 5.805 19.266 -17.191 1.000 64.815 528 ILE A CA 1
ATOM 3674 C C . ILE A 1 528 ? 6.955 19.607 -16.251 1.000 70.571 528 ILE A C 1
ATOM 3675 O O . ILE A 1 528 ? 8.097 19.542 -16.692 1.000 66.919 528 ILE A O 1
ATOM 3680 N N . LYS A 1 529 ? 6.647 20.059 -15.018 1.000 78.031 529 LYS A N 1
ATOM 3681 C CA . LYS A 1 529 ? 7.518 19.827 -13.871 1.000 70.510 529 LYS A CA 1
ATOM 3682 C C . LYS A 1 529 ? 6.839 20.332 -12.591 1.000 65.930 529 LYS A C 1
ATOM 3683 O O . LYS A 1 529 ? 7.586 20.544 -11.606 1.000 73.455 529 LYS A O 1
#